Protein AF-A0A9D4VVP0-F1 (afdb_monomer_lite)

InterPro domains:
  IPR001944 Glycoside hydrolase, family 35 [PR00742] (37-52)
  IPR001944 Glycoside hydrolase, family 35 [PR00742] (116-131)
  IPR001944 Glycoside hydrolase, family 35 [PR00742] (153-168)
  IPR001944 Glycoside hydrolase, family 35 [PR00742] (173-189)
  IPR001944 Glycoside hydrolase, family 35 [PR00742] (446-460)
  IPR001944 Glycoside hydrolase, family 35 [PTHR23421] (43-472)
  IPR008979 Galactose-binding-like domain superfamily [SSF49785] (268-408)
  IPR008979 Galactose-binding-like domain superfamily [SSF49785] (414-475)
  IPR017853 Glycoside hydrolase superfamily [SSF51445] (44-210)
  IPR031330 Glycoside hydrolase 35, catalytic domain [PF01301] (42-205)
  IPR041392 Beta-galactosidase, beta-sandwich domain [PF17834] (230-284)

pLDDT: mean 86.15, std 17.9, range [23.23, 98.88]

Sequence (481 aa):
MTTIRTFCCNDLLRFTNVNLDHLTETRDGPTISMSPKALGTELWVTIENEYGPVEWEIGAPGKAYTSWAAQMAVGLDTGVPWDMCKQEDAPDPVIDTCNGYYCENFTPNENNKPKMWTENWSGWYTDFGSGISHRPIKDLAYSVARFIQNRGSFVNYYMYHGGTNFGRTSSGLFIATSYDYDAPIDEYGLVNEPKWGHLRDLHKAIKQCEPALIAVDPTVTYFGKNLEEHVYYISSSVCVAFLANYDTKSAATVTFGNSHHDLPPWSVSILPDCKTEVFNTAKVGVQSIIKTMTPTNITFDWQSYTEDPAFSSEDDSVTAEALWEQINVTRDSSDYLWYLTDVNISPNESFIKNGPSPILTANSAGHVLHVFVNGQLSGTVYGGLDNPKLTFSESVNLKVGNNKISLLSVAVGLPVGLKGESLSLHTIIGSSSVEWTQGSSLAKKQPLTWYKTTFNAPSGNDPLALDMSSTRDRQLRFNLK

Organism: Pisum sativum (NCBI:txid3888)

Foldseek 3Di:
DDCPPPPDPVVVVVVVPLDDDDLPDDDPALGWDQAPLQPDPDAEEEFDELLQVVCVVVDPVSVVVLVVRLCVVVVVPSRHAYEYENRQCRDPPYWYAYADCACQVDDTNDPSHQHEHPENQQWDFDFDPDDGTGDDLLSSLLRVLSNLLSRHDYHDYPPQAQAAQPDFQRFAFRTHRARQSNHCQGNQRHGQPPNVVQVVLSSVLVSLQVVQSVQAFWDWDDDDPQWIKTKRPPDPQFIKIKTFHAAQQDWDWDCFDNDIDIADHSKIFIGRRSHDGSDMSNPRPIDGDDDDDDDDPDDWFKWKDADFFDAPPDPPDDDDPDDDDDCVVFVQAPFPDKDKDKDAAACPDPCNPPDFADKDKDKDQAAKKFKDKQRHTPDIDGATRVRRIDIDIGGDDDDHGMMMIIMTGGGDSRGHYYPQVVQVVLDPPSHHDDDIHGDPRHDDPDPRMDMDGDIDDDPDPGGDDDPCVRDDDDDDHDDDD

Structure (mmCIF, N/CA/C/O backbone):
data_AF-A0A9D4VVP0-F1
#
_entry.id   AF-A0A9D4VVP0-F1
#
loop_
_atom_site.group_PDB
_atom_site.id
_atom_site.type_symbol
_atom_site.label_atom_id
_atom_site.label_alt_id
_atom_site.label_comp_id
_atom_site.label_asym_id
_atom_site.label_entity_id
_atom_site.label_seq_id
_atom_site.pdbx_PDB_ins_code
_atom_site.Cartn_x
_atom_site.Cartn_y
_atom_site.Cartn_z
_atom_site.occupancy
_atom_site.B_iso_or_equiv
_atom_site.auth_seq_id
_atom_site.auth_comp_id
_atom_site.auth_asym_id
_atom_site.auth_atom_id
_atom_site.pdbx_PDB_model_num
ATOM 1 N N . MET A 1 1 ? -33.614 8.568 -13.183 1.00 28.62 1 MET A N 1
ATOM 2 C CA . MET A 1 1 ? -32.932 8.069 -14.401 1.00 28.62 1 MET A CA 1
ATOM 3 C C . MET A 1 1 ? -31.439 8.216 -14.196 1.00 28.62 1 MET A C 1
ATOM 5 O O . MET A 1 1 ? -31.021 9.210 -13.616 1.00 28.62 1 MET A O 1
ATOM 9 N N . THR A 1 2 ? -30.659 7.217 -14.594 1.00 27.42 2 THR A N 1
ATOM 10 C CA . THR A 1 2 ? -29.263 7.071 -14.164 1.00 27.42 2 THR A CA 1
ATOM 11 C C . THR A 1 2 ? -28.323 7.883 -15.048 1.00 27.42 2 THR A C 1
ATOM 13 O O . THR A 1 2 ? -28.234 7.628 -16.241 1.00 27.42 2 THR A O 1
ATOM 16 N N . THR A 1 3 ? -27.605 8.845 -14.463 1.00 23.23 3 THR A N 1
ATOM 17 C CA . THR A 1 3 ? -26.452 9.506 -15.106 1.00 23.23 3 THR A CA 1
ATOM 18 C C . THR A 1 3 ? -25.257 9.500 -14.152 1.00 23.23 3 THR A C 1
ATOM 20 O O . THR A 1 3 ? -24.643 10.530 -13.889 1.00 23.23 3 THR A O 1
ATOM 23 N N . ILE A 1 4 ? -24.927 8.314 -13.626 1.00 25.86 4 ILE A N 1
ATOM 24 C CA . ILE A 1 4 ? -23.563 8.050 -13.159 1.00 25.86 4 ILE A CA 1
ATOM 25 C C . ILE A 1 4 ? -22.697 8.206 -14.406 1.00 25.86 4 ILE A C 1
ATOM 27 O O . ILE A 1 4 ? -22.781 7.390 -15.324 1.00 25.86 4 ILE A O 1
ATOM 31 N N . ARG A 1 5 ? -21.960 9.316 -14.504 1.00 26.77 5 ARG A N 1
ATOM 32 C CA . ARG A 1 5 ? -21.068 9.535 -15.640 1.00 26.77 5 ARG A CA 1
ATOM 33 C C . ARG A 1 5 ? -19.943 8.521 -15.554 1.00 26.77 5 ARG A C 1
ATOM 35 O O . ARG A 1 5 ? -19.205 8.510 -14.574 1.00 26.77 5 ARG A O 1
ATOM 42 N N . THR A 1 6 ? -19.795 7.728 -16.606 1.00 28.09 6 THR A N 1
ATOM 43 C CA . THR A 1 6 ? -18.609 6.914 -16.847 1.00 28.09 6 THR A CA 1
ATOM 44 C C . THR A 1 6 ? -17.396 7.839 -16.944 1.00 28.09 6 THR A C 1
ATOM 46 O O . THR A 1 6 ? -17.113 8.383 -18.011 1.00 28.09 6 THR A O 1
ATOM 49 N N . PHE A 1 7 ? -16.693 8.053 -15.830 1.00 27.39 7 PHE A N 1
ATOM 50 C CA . PHE A 1 7 ? -15.321 8.550 -15.881 1.00 27.39 7 PHE A CA 1
ATOM 51 C C . PHE A 1 7 ? -14.510 7.517 -16.669 1.00 27.39 7 PHE A C 1
ATOM 53 O O . PHE A 1 7 ? -14.675 6.313 -16.469 1.00 27.39 7 PHE A O 1
ATOM 60 N N . CYS A 1 8 ? -13.747 7.969 -17.662 1.00 27.86 8 CYS A N 1
ATOM 61 C CA . CYS A 1 8 ? -13.332 7.106 -18.762 1.00 27.86 8 CYS A CA 1
ATOM 62 C C . CYS A 1 8 ? -12.397 5.965 -18.333 1.00 27.86 8 CYS A C 1
ATOM 64 O O . CYS A 1 8 ? -11.176 6.129 -18.305 1.00 27.86 8 CYS A O 1
ATOM 66 N N . CYS A 1 9 ? -12.948 4.751 -18.208 1.00 29.31 9 CYS A N 1
ATOM 67 C CA . CYS A 1 9 ? -12.159 3.523 -18.335 1.00 29.31 9 CYS A CA 1
ATOM 68 C C . CYS A 1 9 ? -11.323 3.554 -19.626 1.00 29.31 9 CYS A C 1
ATOM 70 O O . CYS A 1 9 ? -10.186 3.112 -19.614 1.00 29.31 9 CYS A O 1
ATOM 72 N N . ASN A 1 10 ? -11.833 4.162 -20.705 1.00 27.48 10 ASN A N 1
ATOM 73 C CA . ASN A 1 10 ? -11.125 4.325 -21.979 1.00 27.48 10 ASN A CA 1
ATOM 74 C C . ASN A 1 10 ? -9.816 5.133 -21.904 1.00 27.48 10 ASN A C 1
ATOM 76 O O . ASN A 1 10 ? -9.000 4.987 -22.809 1.00 27.48 10 ASN A O 1
ATOM 80 N N . ASP A 1 11 ? -9.604 5.966 -20.880 1.00 28.42 11 ASP A N 1
ATOM 81 C CA . ASP A 1 11 ? -8.341 6.692 -20.702 1.00 28.42 11 ASP A CA 1
ATOM 82 C C . ASP A 1 11 ? -7.385 5.910 -19.783 1.00 28.42 11 ASP A C 1
ATOM 84 O O . ASP A 1 11 ? -6.215 5.745 -20.119 1.00 28.42 11 ASP A O 1
ATOM 88 N N . LEU A 1 12 ? -7.880 5.287 -18.705 1.00 31.52 12 LEU A N 1
ATOM 89 C CA . LEU A 1 12 ? -7.100 4.328 -17.897 1.00 31.52 12 LEU A CA 1
ATOM 90 C C . LEU A 1 12 ? -6.596 3.127 -18.730 1.00 31.52 12 LEU A C 1
ATOM 92 O O . LEU A 1 12 ? -5.418 2.770 -18.668 1.00 31.52 12 LEU A O 1
ATOM 96 N N . LEU A 1 13 ? -7.452 2.571 -19.592 1.00 31.42 13 LEU A N 1
ATOM 97 C CA . LEU A 1 13 ? -7.133 1.514 -20.565 1.00 31.42 13 LEU A CA 1
ATOM 98 C C . LEU A 1 13 ? -6.195 1.980 -21.694 1.00 31.42 13 LEU A C 1
ATOM 100 O O . LEU A 1 13 ? -5.752 1.160 -22.492 1.00 31.42 13 LEU A O 1
ATOM 104 N N . ARG A 1 14 ? -5.867 3.275 -21.789 1.00 29.27 14 ARG A N 1
ATOM 105 C CA . ARG A 1 14 ? -4.851 3.795 -22.722 1.00 29.27 14 ARG A CA 1
ATOM 106 C C . ARG A 1 14 ? -3.485 4.025 -22.083 1.00 29.27 14 ARG A C 1
ATOM 108 O O . ARG A 1 14 ? -2.523 4.197 -22.822 1.00 29.27 14 ARG A O 1
ATOM 115 N N . PHE A 1 15 ? -3.386 4.003 -20.752 1.00 38.25 15 PHE A N 1
ATOM 116 C CA . PHE A 1 15 ? -2.137 4.298 -20.034 1.00 38.25 15 PHE A CA 1
ATOM 117 C C . PHE A 1 15 ? -1.637 3.176 -19.113 1.00 38.25 15 PHE A C 1
ATOM 119 O O . PHE A 1 15 ? -0.480 3.207 -18.710 1.00 38.25 15 PHE A O 1
ATOM 126 N N . THR A 1 16 ? -2.440 2.137 -18.873 1.00 29.61 16 THR A N 1
ATOM 127 C CA . THR A 1 16 ? -1.932 0.806 -18.474 1.00 29.61 16 THR A CA 1
ATOM 128 C C . THR A 1 16 ? -1.264 0.072 -19.645 1.00 29.61 16 THR A C 1
ATOM 130 O O . THR A 1 16 ? -0.344 -0.718 -19.449 1.00 29.61 16 THR A O 1
ATOM 133 N N . ASN A 1 17 ? -1.680 0.368 -20.880 1.00 34.56 17 ASN A N 1
ATOM 134 C CA . ASN A 1 17 ? -1.223 -0.318 -22.086 1.00 34.56 17 ASN A CA 1
ATOM 135 C C . ASN A 1 17 ? 0.123 0.205 -22.617 1.00 34.56 17 ASN A C 1
ATOM 137 O O . ASN A 1 17 ? 0.206 0.910 -23.623 1.00 34.56 17 ASN A O 1
ATOM 141 N N . VAL A 1 18 ? 1.203 -0.227 -21.962 1.00 31.23 18 VAL A N 1
ATOM 142 C CA . VAL A 1 18 ? 2.573 -0.184 -22.506 1.00 31.23 18 VAL A CA 1
ATOM 143 C C . VAL A 1 18 ? 2.873 -1.438 -23.358 1.00 31.23 18 VAL A C 1
ATOM 145 O O . VAL A 1 18 ? 3.991 -1.597 -23.825 1.00 31.23 18 VAL A O 1
ATOM 148 N N . ASN A 1 19 ? 1.887 -2.287 -23.677 1.00 45.38 19 ASN A N 1
ATOM 149 C CA . ASN A 1 19 ? 2.049 -3.439 -24.580 1.00 45.38 19 ASN A CA 1
ATOM 150 C C . ASN A 1 19 ? 0.706 -3.785 -25.266 1.00 45.38 19 ASN A C 1
ATOM 152 O O . ASN A 1 19 ? -0.267 -3.974 -24.545 1.00 45.38 19 ASN A O 1
ATOM 156 N N . LEU A 1 20 ? 0.619 -3.827 -26.610 1.00 43.66 20 LEU A N 1
ATOM 157 C CA . LEU A 1 20 ? -0.643 -4.155 -27.321 1.00 43.66 20 LEU A CA 1
ATOM 158 C C . LEU A 1 20 ? -0.514 -4.828 -28.708 1.00 43.66 20 LEU A C 1
ATOM 160 O O . LEU A 1 20 ? -1.276 -5.752 -28.972 1.00 43.66 20 LEU A O 1
ATOM 164 N N . ASP A 1 21 ? 0.381 -4.394 -29.608 1.00 28.22 21 ASP A N 1
ATOM 165 C CA . ASP A 1 21 ? 0.196 -4.693 -31.049 1.00 28.22 21 ASP A CA 1
ATOM 166 C C . ASP A 1 21 ? 0.967 -5.905 -31.634 1.00 28.22 21 ASP A C 1
ATOM 168 O O . ASP A 1 21 ? 0.573 -6.400 -32.692 1.00 28.22 21 ASP A O 1
ATOM 172 N N . HIS A 1 22 ? 2.059 -6.400 -31.026 1.00 34.44 22 HIS A N 1
ATOM 173 C CA . HIS A 1 22 ? 3.019 -7.303 -31.716 1.00 34.44 22 HIS A CA 1
ATOM 174 C C . HIS A 1 22 ? 3.462 -8.583 -30.961 1.00 34.44 22 HIS A C 1
ATOM 176 O O . HIS A 1 22 ? 4.526 -9.129 -31.239 1.00 34.44 22 HIS A O 1
ATOM 182 N N . LEU A 1 23 ? 2.632 -9.155 -30.081 1.00 32.25 23 LEU A N 1
ATOM 183 C CA . LEU A 1 23 ? 2.917 -10.453 -29.424 1.00 32.25 23 LEU A CA 1
ATOM 184 C C . LEU A 1 23 ? 2.688 -11.707 -30.312 1.00 32.25 23 LEU A C 1
ATOM 186 O O . LEU A 1 23 ? 2.525 -12.807 -29.791 1.00 32.25 23 LEU A O 1
ATOM 190 N N . THR A 1 24 ? 2.637 -11.577 -31.647 1.00 30.64 24 THR A N 1
ATOM 191 C CA . THR A 1 24 ? 2.259 -12.685 -32.560 1.00 30.64 24 THR A CA 1
ATOM 192 C C . THR A 1 24 ? 3.144 -12.881 -33.801 1.00 30.64 24 THR A C 1
ATOM 194 O O . THR A 1 24 ? 2.785 -13.680 -34.666 1.00 30.64 24 THR A O 1
ATOM 197 N N . GLU A 1 25 ? 4.321 -12.247 -33.895 1.00 28.95 25 GLU A N 1
ATOM 198 C CA . GLU A 1 25 ? 5.296 -12.546 -34.963 1.00 28.95 25 GLU A CA 1
ATOM 199 C C . GLU A 1 25 ? 6.573 -13.217 -34.434 1.00 28.95 25 GLU A C 1
ATOM 201 O O . GLU A 1 25 ? 7.167 -12.813 -33.438 1.00 28.95 25 GLU A O 1
ATOM 206 N N . THR A 1 26 ? 6.994 -14.286 -35.115 1.00 33.53 26 THR A N 1
ATOM 207 C CA . THR A 1 26 ? 8.051 -15.203 -34.667 1.00 33.53 26 THR A CA 1
ATOM 208 C C . THR A 1 26 ? 9.461 -14.643 -34.861 1.00 33.53 26 THR A C 1
ATOM 210 O O . THR A 1 26 ? 9.860 -14.398 -36.006 1.00 33.53 26 THR A O 1
ATOM 213 N N . ARG A 1 27 ? 10.257 -14.571 -33.784 1.00 35.59 27 ARG A N 1
ATOM 214 C CA . ARG A 1 27 ? 11.734 -14.543 -33.818 1.00 35.59 27 ARG A CA 1
ATOM 215 C C . ARG A 1 27 ? 12.351 -14.919 -32.470 1.00 35.59 27 ARG A C 1
ATOM 217 O O . ARG A 1 27 ? 11.651 -15.004 -31.468 1.00 35.59 27 ARG A O 1
ATOM 224 N N . ASP A 1 28 ? 13.650 -15.202 -32.494 1.00 33.66 28 ASP A N 1
ATOM 225 C CA . ASP A 1 28 ? 14.379 -15.993 -31.495 1.00 33.66 28 ASP A CA 1
ATOM 226 C C . ASP A 1 28 ? 14.670 -15.260 -30.165 1.00 33.66 28 ASP A C 1
ATOM 228 O O . ASP A 1 28 ? 15.821 -15.011 -29.807 1.00 33.66 28 ASP A O 1
ATOM 232 N N . GLY A 1 29 ? 13.615 -14.942 -29.412 1.00 36.62 29 GLY A N 1
ATOM 233 C CA . GLY A 1 29 ? 13.671 -14.485 -28.020 1.00 36.62 29 GLY A CA 1
ATOM 234 C C . GLY A 1 29 ? 12.591 -15.159 -27.156 1.00 36.62 29 GLY A C 1
ATOM 235 O O . GLY A 1 29 ? 11.612 -15.677 -27.706 1.00 36.62 29 GLY A O 1
ATOM 236 N N . PRO A 1 30 ? 12.741 -15.180 -25.815 1.00 40.28 30 PRO A N 1
ATOM 237 C CA . PRO A 1 30 ? 11.767 -15.787 -24.907 1.00 40.28 30 PRO A CA 1
ATOM 238 C C . PRO A 1 30 ? 10.414 -15.069 -25.009 1.00 40.28 30 PRO A C 1
ATOM 240 O O . PRO A 1 30 ? 10.233 -13.960 -24.510 1.00 40.28 30 PRO A O 1
ATOM 243 N N . THR A 1 31 ? 9.468 -15.699 -25.703 1.00 41.53 31 THR A N 1
ATOM 244 C CA . THR A 1 31 ? 8.168 -15.121 -26.058 1.00 41.53 31 THR A CA 1
ATOM 245 C C . THR A 1 31 ? 7.043 -15.835 -25.319 1.00 41.53 31 THR A C 1
ATOM 247 O O . THR A 1 31 ? 6.882 -17.049 -25.426 1.00 41.53 31 THR A O 1
ATOM 250 N N . ILE A 1 32 ? 6.221 -15.069 -24.596 1.00 48.50 32 ILE A N 1
ATOM 251 C CA . ILE A 1 32 ? 4.963 -15.561 -24.025 1.00 48.50 32 ILE A CA 1
ATOM 252 C C . ILE A 1 32 ? 4.011 -15.918 -25.177 1.00 48.50 32 ILE A C 1
ATOM 254 O O . ILE A 1 32 ? 3.527 -15.037 -25.886 1.00 48.50 32 ILE A O 1
ATOM 258 N N . SER A 1 33 ? 3.714 -17.207 -25.358 1.00 43.53 33 SER A N 1
ATOM 259 C CA . SER A 1 33 ? 2.706 -17.657 -26.320 1.00 43.53 33 SER A CA 1
ATOM 260 C C . SER A 1 33 ? 1.307 -17.604 -25.695 1.00 43.53 33 SER A C 1
ATOM 262 O O . SER A 1 33 ? 0.907 -18.523 -24.978 1.00 43.53 33 SER A O 1
ATOM 264 N N . MET A 1 34 ? 0.545 -16.546 -25.975 1.00 50.16 34 MET A N 1
ATOM 265 C CA . MET A 1 34 ? -0.880 -16.492 -25.619 1.00 50.16 34 MET A CA 1
ATOM 266 C C . MET A 1 34 ? -1.675 -17.486 -26.473 1.00 50.16 34 MET A C 1
ATOM 268 O O . MET A 1 34 ? -1.474 -17.585 -27.686 1.00 50.16 34 MET A O 1
ATOM 272 N N . SER A 1 35 ? -2.578 -18.244 -25.851 1.00 46.75 35 SER A N 1
ATOM 273 C CA . SER A 1 35 ? -3.388 -19.229 -26.575 1.00 46.75 35 SER A CA 1
ATOM 274 C C . SER A 1 35 ? -4.620 -18.584 -27.235 1.00 46.75 35 SER A C 1
ATOM 276 O O . SER A 1 35 ? -5.137 -17.589 -26.724 1.00 46.75 35 SER A O 1
ATOM 278 N N . PRO A 1 36 ? -5.211 -19.204 -28.277 1.00 48.59 36 PRO A N 1
ATOM 279 C CA . PRO A 1 36 ? -6.476 -18.750 -28.868 1.00 48.59 36 PRO A CA 1
ATOM 280 C C . PRO A 1 36 ? -7.707 -18.773 -27.937 1.00 48.59 36 PRO A C 1
ATOM 282 O O . PRO A 1 36 ? -8.807 -18.466 -28.392 1.00 48.59 36 PRO A O 1
ATOM 285 N N . LYS A 1 37 ? -7.560 -19.173 -26.664 1.00 52.62 37 LYS A N 1
ATOM 286 C CA . LYS A 1 37 ? -8.620 -19.106 -25.643 1.00 52.62 37 LYS A CA 1
ATOM 287 C C . LYS A 1 37 ? -8.672 -17.765 -24.908 1.00 52.62 37 LYS A C 1
ATOM 289 O O . LYS A 1 37 ? -9.690 -17.479 -24.281 1.00 52.62 37 LYS A O 1
ATOM 294 N N . ALA A 1 38 ? -7.613 -16.955 -24.982 1.00 56.16 38 ALA A N 1
ATOM 295 C CA . ALA A 1 38 ? -7.559 -15.630 -24.374 1.00 56.16 38 ALA A CA 1
ATOM 296 C C . ALA A 1 38 ? -8.502 -14.667 -25.127 1.00 56.16 38 ALA A C 1
ATOM 298 O O . ALA A 1 38 ? -8.130 -14.029 -26.107 1.00 56.16 38 ALA A O 1
ATOM 299 N N . LEU A 1 39 ? -9.765 -14.619 -24.693 1.00 49.31 39 LEU A N 1
ATOM 300 C CA . LEU A 1 39 ? -10.865 -13.885 -25.340 1.00 49.31 39 LEU A CA 1
ATOM 301 C C . LEU A 1 39 ? -11.196 -12.548 -24.643 1.00 49.31 39 LEU A C 1
ATOM 303 O O . LEU A 1 39 ? -12.293 -12.014 -24.816 1.00 49.31 39 LEU A O 1
ATOM 307 N N . GLY A 1 40 ? -10.269 -12.013 -23.843 1.00 64.00 40 GLY A N 1
ATOM 308 C CA . GLY A 1 40 ? -10.457 -10.813 -23.022 1.00 64.00 40 GLY A CA 1
ATOM 309 C C . GLY A 1 40 ? -9.200 -9.945 -22.924 1.00 64.00 40 GLY A C 1
ATOM 310 O O . GLY A 1 40 ? -8.245 -10.126 -23.670 1.00 64.00 40 GLY A O 1
ATOM 311 N N . THR A 1 41 ? -9.209 -8.986 -21.996 1.00 72.69 41 THR A N 1
ATOM 312 C CA . THR A 1 41 ? -8.089 -8.058 -21.725 1.00 72.69 41 THR A CA 1
ATOM 313 C C . THR A 1 41 ? -7.089 -8.579 -20.684 1.00 72.69 41 THR A C 1
ATOM 315 O O . THR A 1 41 ? -6.230 -7.830 -20.229 1.00 72.69 41 THR A O 1
ATOM 318 N N . GLU A 1 42 ? -7.229 -9.832 -20.261 1.00 71.31 42 GLU A N 1
ATOM 319 C CA . GLU A 1 42 ? -6.356 -10.498 -19.291 1.00 71.31 42 GLU A CA 1
ATOM 320 C C . GLU A 1 42 ? -5.115 -11.045 -20.013 1.00 71.31 42 GLU A C 1
ATOM 322 O O . GLU A 1 42 ? -5.240 -11.691 -21.052 1.00 71.31 42 GLU A O 1
ATOM 327 N N . LEU A 1 43 ? -3.919 -10.755 -19.488 1.00 79.94 43 LEU A N 1
ATOM 328 C CA . LEU A 1 43 ? -2.639 -11.046 -20.158 1.00 79.94 43 LEU A CA 1
ATOM 329 C C . LEU A 1 43 ? -1.773 -12.081 -19.413 1.00 79.94 43 LEU A C 1
ATOM 331 O O . LEU A 1 43 ? -0.931 -12.722 -20.036 1.00 79.94 43 LEU A O 1
ATOM 335 N N . TRP A 1 44 ? -1.987 -12.239 -18.106 1.00 88.69 44 TRP A N 1
ATOM 336 C CA . TRP A 1 44 ? -1.469 -13.279 -17.203 1.00 88.69 44 TRP A CA 1
ATOM 337 C C . TRP A 1 44 ? -2.339 -13.272 -15.929 1.00 88.69 44 TRP A C 1
ATOM 339 O O . TRP A 1 44 ? -3.175 -12.377 -15.765 1.00 88.69 44 TRP A O 1
ATOM 349 N N . VAL A 1 45 ? -2.158 -14.248 -15.034 1.00 94.06 45 VAL A N 1
ATOM 350 C CA . VAL A 1 45 ? -2.847 -14.310 -13.730 1.00 94.06 45 VAL A CA 1
ATOM 351 C C . VAL A 1 45 ? -1.852 -14.669 -12.622 1.00 94.06 45 VAL A C 1
ATOM 353 O O . VAL A 1 45 ? -1.055 -15.587 -12.785 1.00 94.06 45 VAL A O 1
ATOM 356 N N . THR A 1 46 ? -1.905 -13.984 -11.483 1.00 96.25 46 THR A N 1
ATOM 357 C CA . THR A 1 46 ? -1.065 -14.310 -10.318 1.00 96.25 46 THR A CA 1
ATOM 358 C C . THR A 1 46 ? -1.732 -15.393 -9.463 1.00 96.25 46 THR A C 1
ATOM 360 O O . THR A 1 46 ? -2.944 -15.342 -9.232 1.00 96.25 46 THR A O 1
ATOM 363 N N . ILE A 1 47 ? -0.962 -16.373 -8.982 1.00 98.00 47 ILE A N 1
ATOM 364 C CA . ILE A 1 47 ? -1.379 -17.327 -7.938 1.00 98.00 47 ILE A CA 1
ATOM 365 C C . ILE A 1 47 ? -0.547 -17.082 -6.676 1.00 98.00 47 ILE A C 1
ATOM 367 O O . ILE A 1 47 ? 0.650 -16.838 -6.774 1.00 98.00 47 ILE A O 1
ATOM 371 N N . GLU A 1 48 ? -1.171 -17.169 -5.497 1.00 98.12 48 GLU A N 1
ATOM 372 C CA . GLU A 1 48 ? -0.565 -16.748 -4.219 1.00 98.12 48 GLU A CA 1
ATOM 373 C C . GLU A 1 48 ? -0.077 -15.284 -4.202 1.00 98.12 48 GLU A C 1
ATOM 375 O O . GLU A 1 48 ? -0.253 -14.541 -5.167 1.00 98.12 48 GLU A O 1
ATOM 380 N N . ASN A 1 49 ? 0.477 -14.831 -3.071 1.00 97.81 49 ASN A N 1
ATOM 381 C CA . ASN A 1 49 ? 1.115 -13.515 -2.981 1.00 97.81 49 ASN A CA 1
ATOM 382 C C . ASN A 1 49 ? 2.253 -13.489 -1.943 1.00 97.81 49 ASN A C 1
ATOM 384 O O . ASN A 1 49 ? 2.001 -13.590 -0.746 1.00 97.81 49 ASN A O 1
ATOM 388 N N . GLU A 1 50 ? 3.495 -13.288 -2.392 1.00 98.12 50 GLU A N 1
ATOM 389 C CA . GLU A 1 50 ? 4.714 -13.256 -1.561 1.00 98.12 50 GLU A CA 1
ATOM 390 C C . GLU A 1 50 ? 4.895 -14.476 -0.642 1.00 98.12 50 GLU A C 1
ATOM 392 O O . GLU A 1 50 ? 5.316 -14.359 0.511 1.00 98.12 50 GLU A O 1
ATOM 397 N N . TYR A 1 51 ? 4.591 -15.669 -1.158 1.00 98.44 51 TYR A N 1
ATOM 398 C CA . TYR A 1 51 ? 4.582 -16.894 -0.358 1.00 98.44 51 TYR A CA 1
ATOM 399 C C . TYR A 1 51 ? 5.982 -17.470 -0.068 1.00 98.44 51 TYR A C 1
ATOM 401 O O . TYR A 1 51 ? 6.173 -18.073 0.985 1.00 98.44 51 TYR A O 1
ATOM 409 N N . GLY A 1 52 ? 6.992 -17.235 -0.915 1.00 98.19 52 GLY A N 1
ATOM 410 C CA . GLY A 1 52 ? 8.352 -17.781 -0.746 1.00 98.19 52 GLY A CA 1
ATOM 411 C C . GLY A 1 52 ? 8.997 -17.540 0.637 1.00 98.19 52 GLY A C 1
ATOM 412 O O . GLY A 1 52 ? 9.527 -18.484 1.230 1.00 98.19 52 GLY A O 1
ATOM 413 N N . PRO A 1 53 ? 8.917 -16.327 1.222 1.00 97.88 53 PRO A N 1
ATOM 414 C CA . PRO A 1 53 ? 9.324 -16.074 2.608 1.00 97.88 53 PRO A CA 1
ATOM 415 C C . PRO A 1 53 ? 8.575 -16.909 3.663 1.00 97.88 53 PRO A C 1
ATOM 417 O O . PRO A 1 53 ? 9.191 -17.365 4.626 1.00 97.88 53 PRO A O 1
ATOM 420 N N . VAL A 1 54 ? 7.270 -17.143 3.480 1.00 96.06 54 VAL A N 1
ATOM 421 C CA . VAL A 1 54 ? 6.439 -17.966 4.383 1.00 96.06 54 VAL A CA 1
ATOM 422 C C . VAL A 1 54 ? 6.791 -19.445 4.232 1.00 96.06 54 VAL A C 1
ATOM 424 O O . VAL A 1 54 ? 6.974 -20.153 5.223 1.00 96.06 54 VAL A O 1
ATOM 427 N N . GLU A 1 55 ? 6.956 -19.906 2.994 1.00 98.12 55 GLU A N 1
ATOM 428 C CA . GLU A 1 55 ? 7.443 -21.241 2.663 1.00 98.12 55 GLU A CA 1
ATOM 429 C C . GLU A 1 55 ? 8.797 -21.537 3.314 1.00 98.12 55 GLU A C 1
ATOM 431 O O . GLU A 1 55 ? 8.988 -22.627 3.855 1.00 98.12 55 GLU A O 1
ATOM 436 N N . TRP A 1 56 ? 9.728 -20.582 3.279 1.00 97.50 56 TRP A N 1
ATOM 437 C CA . TRP A 1 56 ? 11.035 -20.723 3.914 1.00 97.50 56 TRP A CA 1
ATOM 438 C C . TRP A 1 56 ? 10.923 -20.928 5.433 1.00 97.50 56 TRP A C 1
ATOM 440 O O . TRP A 1 56 ? 11.645 -21.758 5.988 1.00 97.50 56 TRP A O 1
ATOM 450 N N . GLU A 1 57 ? 10.002 -20.226 6.102 1.00 97.00 57 GLU A N 1
ATOM 451 C CA . GLU A 1 57 ? 9.769 -20.380 7.544 1.00 97.00 57 GLU A CA 1
ATOM 452 C C . GLU A 1 57 ? 9.121 -21.733 7.895 1.00 97.00 57 GLU A C 1
ATOM 454 O O . GLU A 1 57 ? 9.564 -22.401 8.833 1.00 97.00 57 GLU A O 1
ATOM 459 N N . ILE A 1 58 ? 8.107 -22.176 7.140 1.00 95.00 58 ILE A N 1
ATOM 460 C CA . ILE A 1 58 ? 7.378 -23.424 7.448 1.00 95.00 58 ILE A CA 1
ATOM 461 C C . ILE A 1 58 ? 8.032 -24.688 6.860 1.00 95.00 58 ILE A C 1
ATOM 463 O O . ILE A 1 58 ? 7.749 -25.802 7.309 1.00 95.00 58 ILE A O 1
ATOM 467 N N . GLY A 1 59 ? 8.918 -24.546 5.873 1.00 97.06 59 GLY A N 1
ATOM 468 C CA . GLY A 1 59 ? 9.735 -25.611 5.297 1.00 97.06 59 GLY A CA 1
ATOM 469 C C . GLY A 1 59 ? 8.980 -26.578 4.376 1.00 97.06 59 GLY A C 1
ATOM 470 O O . GLY A 1 59 ? 8.297 -26.186 3.433 1.00 97.06 59 GLY A O 1
ATOM 471 N N . ALA A 1 60 ? 9.142 -27.886 4.606 1.00 98.06 60 ALA A N 1
ATOM 472 C CA . ALA A 1 60 ? 8.671 -28.931 3.687 1.00 98.06 60 ALA A CA 1
ATOM 473 C C . ALA A 1 60 ? 7.150 -28.925 3.376 1.00 98.06 60 ALA A C 1
ATOM 475 O O . ALA A 1 60 ? 6.800 -29.191 2.224 1.00 98.06 60 ALA A O 1
ATOM 476 N N . PRO A 1 61 ? 6.236 -28.600 4.319 1.00 97.88 61 PRO A N 1
ATOM 477 C CA . PRO A 1 61 ? 4.823 -28.375 4.001 1.00 97.88 61 PRO A CA 1
ATOM 478 C C . PRO A 1 61 ? 4.602 -27.205 3.033 1.00 97.88 61 PRO A C 1
ATOM 480 O O . PRO A 1 61 ? 3.734 -27.300 2.169 1.00 97.88 61 PRO A O 1
ATOM 483 N N . GLY A 1 62 ? 5.415 -26.147 3.129 1.00 97.81 62 GLY A N 1
ATOM 484 C CA . GLY A 1 62 ? 5.400 -25.020 2.197 1.00 97.81 62 GLY A CA 1
ATOM 485 C C . GLY A 1 62 ? 5.766 -25.461 0.784 1.00 97.81 62 GLY A C 1
ATOM 486 O O . GLY A 1 62 ? 4.974 -25.263 -0.128 1.00 97.81 62 GLY A O 1
ATOM 487 N N . LYS A 1 63 ? 6.871 -26.202 0.625 1.00 98.38 63 LYS A N 1
ATOM 488 C CA . LYS A 1 63 ? 7.295 -26.780 -0.670 1.00 98.38 63 LYS A CA 1
ATOM 489 C C . LYS A 1 63 ? 6.227 -27.649 -1.331 1.00 98.38 63 LYS A C 1
ATOM 491 O O . LYS A 1 63 ? 6.032 -27.592 -2.548 1.00 98.38 63 LYS A O 1
ATOM 496 N N . ALA A 1 64 ? 5.514 -28.443 -0.533 1.00 98.44 64 ALA A N 1
ATOM 497 C CA . ALA A 1 64 ? 4.390 -29.241 -1.015 1.00 98.44 64 ALA A CA 1
ATOM 498 C C . ALA A 1 64 ? 3.193 -28.369 -1.441 1.00 98.44 64 ALA A C 1
ATOM 500 O O . ALA A 1 64 ? 2.560 -28.666 -2.455 1.00 98.44 64 ALA A O 1
ATOM 501 N N . TYR A 1 65 ? 2.906 -27.289 -0.706 1.00 98.69 65 TYR A N 1
ATOM 502 C CA . TYR A 1 65 ? 1.844 -26.338 -1.032 1.00 98.69 65 TYR A CA 1
ATOM 503 C C . TYR A 1 65 ? 2.144 -25.525 -2.297 1.00 98.69 65 TYR A C 1
ATOM 505 O O . TYR A 1 65 ? 1.312 -25.510 -3.194 1.00 98.69 65 TYR A O 1
ATOM 513 N N . THR A 1 66 ? 3.335 -24.938 -2.428 1.00 98.69 66 THR A N 1
ATOM 514 C CA . THR A 1 66 ? 3.777 -24.179 -3.615 1.00 98.69 66 THR A CA 1
ATOM 515 C C . THR A 1 66 ? 3.697 -25.028 -4.880 1.00 98.69 66 THR A C 1
ATOM 517 O O . THR A 1 66 ? 3.114 -24.615 -5.883 1.00 98.69 66 THR A O 1
ATOM 520 N N . SER A 1 67 ? 4.176 -26.275 -4.798 1.00 98.44 67 SER A N 1
ATOM 521 C CA . SER A 1 67 ? 4.044 -27.261 -5.879 1.00 98.44 67 SER A CA 1
ATOM 522 C C . SER A 1 67 ? 2.579 -27.527 -6.250 1.00 98.44 67 SER A C 1
ATOM 524 O O . SER A 1 67 ? 2.248 -27.612 -7.430 1.00 98.44 67 SER A O 1
ATOM 526 N N . TRP A 1 68 ? 1.695 -27.657 -5.255 1.00 98.69 68 TRP A N 1
ATOM 527 C CA . TRP A 1 68 ? 0.264 -27.889 -5.461 1.00 98.69 68 TRP A CA 1
ATOM 528 C C . TRP A 1 68 ? -0.457 -26.662 -6.040 1.00 98.69 68 TRP A C 1
ATOM 530 O O . TRP A 1 68 ? -1.232 -26.817 -6.981 1.00 98.69 68 TRP A O 1
ATOM 540 N N . ALA A 1 69 ? -0.195 -25.461 -5.522 1.00 98.75 69 ALA A N 1
ATOM 541 C CA . ALA A 1 69 ? -0.867 -24.224 -5.912 1.00 98.75 69 ALA A CA 1
ATOM 542 C C . ALA A 1 69 ? -0.571 -23.871 -7.375 1.00 98.75 69 ALA A C 1
ATOM 544 O O . ALA A 1 69 ? -1.499 -23.640 -8.152 1.00 98.75 69 ALA A O 1
ATOM 545 N N . ALA A 1 70 ? 0.702 -23.940 -7.776 1.00 98.50 70 ALA A N 1
ATOM 546 C CA . ALA A 1 70 ? 1.124 -23.739 -9.159 1.00 98.50 70 ALA A CA 1
ATOM 547 C C . ALA A 1 70 ? 0.516 -24.785 -10.115 1.00 98.50 70 ALA A C 1
ATOM 549 O O . ALA A 1 70 ? -0.045 -24.425 -11.151 1.00 98.50 70 ALA A O 1
ATOM 550 N N . GLN A 1 71 ? 0.552 -26.077 -9.756 1.00 98.50 71 GLN A N 1
ATOM 551 C CA . GLN A 1 71 ? -0.051 -27.147 -10.568 1.00 98.50 71 GLN A CA 1
ATOM 552 C C . GLN A 1 71 ? -1.574 -27.004 -10.694 1.00 98.50 71 GLN A C 1
ATOM 554 O O . GLN A 1 71 ? -2.128 -27.254 -11.764 1.00 98.50 71 GLN A O 1
ATOM 559 N N . MET A 1 72 ? -2.250 -26.590 -9.619 1.00 98.50 72 MET A N 1
ATOM 560 C CA . MET A 1 72 ? -3.689 -26.329 -9.599 1.00 98.50 72 MET A CA 1
ATOM 561 C C . MET A 1 72 ? -4.040 -25.164 -10.528 1.00 98.50 72 MET A C 1
ATOM 563 O O . MET A 1 72 ? -4.889 -25.333 -11.400 1.00 98.50 72 MET A O 1
ATOM 567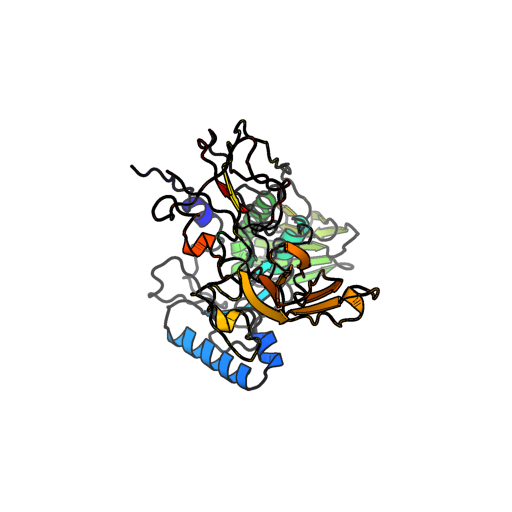 N N . ALA A 1 73 ? -3.343 -24.031 -10.399 1.00 97.62 73 ALA A N 1
ATOM 568 C CA . ALA A 1 73 ? -3.586 -22.822 -11.180 1.00 97.62 73 ALA A CA 1
ATOM 569 C C . ALA A 1 73 ? -3.332 -23.029 -12.683 1.00 97.62 73 ALA A C 1
ATOM 571 O O . ALA A 1 73 ? -4.208 -22.764 -13.507 1.00 97.62 73 ALA A O 1
ATOM 572 N N . VAL A 1 74 ? -2.183 -23.607 -13.050 1.00 96.81 74 VAL A N 1
ATOM 573 C CA . VAL A 1 74 ? -1.867 -23.966 -14.446 1.00 96.81 74 VAL A CA 1
ATOM 574 C C . VAL A 1 74 ? -2.871 -24.993 -14.991 1.00 96.81 74 VAL A C 1
ATOM 576 O O . VAL A 1 74 ? -3.282 -24.909 -16.149 1.00 96.81 74 VAL A O 1
ATOM 579 N N . GLY A 1 75 ? -3.345 -25.911 -14.141 1.00 97.50 75 GLY A N 1
ATOM 580 C CA . GLY A 1 75 ? -4.401 -26.876 -14.453 1.00 97.50 75 GLY A CA 1
ATOM 581 C C . GLY A 1 75 ? -5.784 -26.275 -14.747 1.00 97.50 75 GLY A C 1
ATOM 582 O O . GLY A 1 75 ? -6.646 -27.000 -15.243 1.00 97.50 75 GLY A O 1
ATOM 583 N N . LEU A 1 76 ? -6.004 -24.976 -14.497 1.00 95.94 76 LEU A N 1
ATOM 584 C CA . LEU A 1 76 ? -7.234 -24.270 -14.882 1.00 95.94 76 LEU A CA 1
ATOM 585 C C . LEU A 1 76 ? -7.290 -23.913 -16.379 1.00 95.94 76 LEU A C 1
ATOM 587 O O . LEU A 1 76 ? -8.365 -23.562 -16.859 1.00 95.94 76 LEU A O 1
ATOM 591 N N . ASP A 1 77 ? -6.172 -24.017 -17.117 1.00 93.50 77 ASP A N 1
ATOM 592 C CA . ASP A 1 77 ? -6.115 -23.852 -18.584 1.00 93.50 77 ASP A CA 1
ATOM 593 C C . ASP A 1 77 ? -6.747 -22.520 -19.064 1.00 93.50 77 ASP A C 1
ATOM 595 O O . ASP A 1 77 ? -7.511 -22.454 -20.033 1.00 93.50 77 ASP A O 1
ATOM 599 N N . THR A 1 78 ? -6.406 -21.438 -18.350 1.00 90.00 78 THR A N 1
ATOM 600 C CA . THR A 1 78 ? -6.829 -20.042 -18.601 1.00 90.00 78 THR A CA 1
ATOM 601 C C . THR A 1 78 ? -6.386 -19.509 -19.964 1.00 90.00 78 THR A C 1
ATOM 603 O O . THR A 1 78 ? -6.970 -18.563 -20.487 1.00 90.00 78 THR A O 1
ATOM 606 N N . GLY A 1 79 ? -5.358 -20.116 -20.562 1.00 88.69 79 GLY A N 1
ATOM 607 C CA . GLY A 1 79 ? -4.849 -19.751 -21.880 1.00 88.69 79 GLY A CA 1
ATOM 608 C C . GLY A 1 79 ? -3.868 -18.573 -21.909 1.00 88.69 79 GLY A C 1
ATOM 609 O O . GLY A 1 79 ? -3.460 -18.179 -23.007 1.00 88.69 79 GLY A O 1
ATOM 610 N N . VAL A 1 80 ? -3.484 -18.062 -20.736 1.00 89.62 80 VAL A N 1
ATOM 611 C CA . VAL A 1 80 ? -2.467 -17.024 -20.481 1.00 89.62 80 VAL A CA 1
ATOM 612 C C . VAL A 1 80 ? -1.466 -17.526 -19.418 1.00 89.62 80 VAL A C 1
ATOM 614 O O . VAL A 1 80 ? -1.775 -18.507 -18.736 1.00 89.62 80 VAL A O 1
ATOM 617 N N . PRO A 1 81 ? -0.273 -16.916 -19.260 1.00 94.38 81 PRO A N 1
ATOM 618 C CA . PRO A 1 81 ? 0.691 -17.316 -18.233 1.00 94.38 81 PRO A CA 1
ATOM 619 C C . PRO A 1 81 ? 0.171 -17.168 -16.803 1.00 94.38 81 PRO A C 1
ATOM 621 O O . PRO A 1 81 ? -0.733 -16.375 -16.533 1.00 94.38 81 PRO A O 1
ATOM 624 N N . TRP A 1 82 ? 0.833 -17.881 -15.894 1.00 97.44 82 TRP A N 1
ATOM 625 C CA . TRP A 1 82 ? 0.698 -17.698 -14.455 1.00 97.44 82 TRP A CA 1
ATOM 626 C C . TRP A 1 82 ? 1.986 -17.135 -13.857 1.00 97.44 82 TRP A C 1
ATOM 628 O O . TRP A 1 82 ? 3.078 -17.477 -14.324 1.00 97.44 82 TRP A O 1
ATOM 638 N N . ASP A 1 83 ? 1.862 -16.306 -12.822 1.00 98.00 83 ASP A N 1
ATOM 639 C CA . ASP A 1 83 ? 2.997 -15.723 -12.102 1.00 98.00 83 ASP A CA 1
ATOM 640 C C . ASP A 1 83 ? 2.879 -15.861 -10.569 1.00 98.00 83 ASP A C 1
ATOM 642 O O . ASP A 1 83 ? 1.786 -16.079 -10.041 1.00 98.00 83 ASP A O 1
ATOM 646 N N . MET A 1 84 ? 4.016 -15.786 -9.869 1.00 98.62 84 MET A N 1
ATOM 647 C CA . MET A 1 84 ? 4.128 -15.835 -8.405 1.00 98.62 84 MET A CA 1
ATOM 648 C C . MET A 1 84 ? 5.169 -14.822 -7.909 1.00 98.62 84 MET A C 1
ATOM 650 O O . MET A 1 84 ? 6.372 -14.968 -8.153 1.00 98.62 84 MET A O 1
ATOM 654 N N . CYS A 1 85 ? 4.729 -13.815 -7.157 1.00 98.12 85 CYS A N 1
ATOM 655 C CA . CYS A 1 85 ? 5.619 -12.784 -6.626 1.00 98.12 85 CYS A CA 1
ATOM 656 C C . CYS A 1 85 ? 6.427 -13.266 -5.405 1.00 98.12 85 CYS A C 1
ATOM 658 O O . CYS A 1 85 ? 5.926 -13.986 -4.541 1.00 98.12 85 CYS A O 1
ATOM 660 N N . LYS A 1 86 ? 7.712 -12.879 -5.348 1.00 98.31 86 LYS A N 1
ATOM 661 C CA . LYS A 1 86 ? 8.724 -13.329 -4.365 1.00 98.31 86 LYS A CA 1
ATOM 662 C C . LYS A 1 86 ? 8.818 -14.862 -4.184 1.00 98.31 86 LYS A C 1
ATOM 664 O O . LYS A 1 86 ? 9.062 -15.334 -3.075 1.00 98.31 86 LYS A O 1
ATOM 669 N N . GLN A 1 87 ? 8.666 -15.642 -5.256 1.00 98.56 87 GLN A N 1
ATOM 670 C CA . GLN A 1 87 ? 8.731 -17.111 -5.213 1.00 98.56 87 GLN A CA 1
ATOM 671 C C . GLN A 1 87 ? 9.919 -17.658 -6.029 1.00 98.56 87 GLN A C 1
ATOM 673 O O . GLN A 1 87 ? 9.757 -18.082 -7.168 1.00 98.56 87 GLN A O 1
ATOM 678 N N . GLU A 1 88 ? 11.122 -17.670 -5.443 1.00 97.94 88 GLU A N 1
ATOM 679 C CA . GLU A 1 88 ? 12.368 -18.051 -6.145 1.00 97.94 88 GLU A CA 1
ATOM 680 C C . GLU A 1 88 ? 12.344 -19.471 -6.755 1.00 97.94 88 GLU A C 1
ATOM 682 O O . GLU A 1 88 ? 13.020 -19.729 -7.746 1.00 97.94 88 GLU A O 1
ATOM 687 N N . ASP A 1 89 ? 11.544 -20.397 -6.222 1.00 98.00 89 ASP A N 1
ATOM 688 C CA . ASP A 1 89 ? 11.370 -21.759 -6.746 1.00 98.00 89 ASP A CA 1
ATOM 689 C C . ASP A 1 89 ? 9.976 -22.033 -7.342 1.00 98.00 89 ASP A C 1
ATOM 691 O O . ASP A 1 89 ? 9.521 -23.179 -7.370 1.00 98.00 89 ASP A O 1
ATOM 695 N N . ALA A 1 90 ? 9.316 -20.995 -7.879 1.00 98.50 90 ALA A N 1
ATOM 696 C CA . ALA A 1 90 ? 8.079 -21.135 -8.651 1.00 98.50 90 ALA A CA 1
ATOM 697 C C . ALA A 1 90 ? 8.261 -22.156 -9.800 1.00 98.50 90 ALA A C 1
ATOM 699 O O . ALA A 1 90 ? 9.114 -21.947 -10.673 1.00 98.50 90 ALA A O 1
ATOM 700 N N . PRO A 1 91 ? 7.497 -23.266 -9.816 1.00 98.00 91 PRO A N 1
ATOM 701 C CA . PRO A 1 91 ? 7.731 -24.363 -10.746 1.00 98.00 91 PRO A CA 1
ATOM 702 C C . PRO A 1 91 ? 7.148 -24.075 -12.132 1.00 98.00 91 PRO A C 1
ATOM 704 O O . PRO A 1 91 ? 6.101 -23.447 -12.279 1.00 98.00 91 PRO A O 1
ATOM 707 N N . ASP A 1 92 ? 7.802 -24.602 -13.163 1.00 96.81 92 ASP A N 1
ATOM 708 C CA . ASP A 1 92 ? 7.383 -24.433 -14.554 1.00 96.81 92 ASP A CA 1
ATOM 709 C C . ASP A 1 92 ? 5.932 -24.881 -14.824 1.00 96.81 92 ASP A C 1
ATOM 711 O O . ASP A 1 92 ? 5.503 -25.926 -14.321 1.00 96.81 92 ASP A O 1
ATOM 715 N N . PRO A 1 93 ? 5.172 -24.144 -15.662 1.00 96.44 93 PRO A N 1
ATOM 716 C CA . PRO A 1 93 ? 5.565 -22.969 -16.456 1.00 96.44 93 PRO A CA 1
ATOM 717 C C . PRO A 1 93 ? 5.375 -21.606 -15.747 1.00 96.44 93 PRO A C 1
ATOM 719 O O . PRO A 1 93 ? 5.261 -20.585 -16.425 1.00 96.44 93 PRO A O 1
ATOM 722 N N . VAL A 1 94 ? 5.272 -21.562 -14.413 1.00 98.12 94 VAL A N 1
ATOM 723 C CA . VAL A 1 94 ? 4.997 -20.318 -13.670 1.00 98.12 94 VAL A CA 1
ATOM 724 C C . VAL A 1 94 ? 6.213 -19.384 -13.675 1.00 98.12 94 VAL A C 1
ATOM 726 O O . VAL A 1 94 ? 7.358 -19.826 -13.537 1.00 98.12 94 VAL A O 1
ATOM 729 N N . ILE A 1 95 ? 5.957 -18.085 -13.840 1.00 98.38 95 ILE A N 1
ATOM 730 C CA . ILE A 1 95 ? 6.968 -17.021 -13.832 1.00 98.38 95 ILE A CA 1
ATOM 731 C C . ILE A 1 95 ? 7.125 -16.485 -12.404 1.00 98.38 95 ILE A C 1
ATOM 733 O O . ILE A 1 95 ? 6.148 -16.050 -11.799 1.00 98.38 95 ILE A O 1
ATOM 737 N N . ASP A 1 96 ? 8.339 -16.474 -11.863 1.00 98.56 96 ASP A N 1
ATOM 738 C CA . ASP A 1 96 ? 8.634 -15.782 -10.610 1.00 98.56 96 ASP A CA 1
ATOM 739 C C . ASP A 1 96 ? 8.822 -14.273 -10.841 1.00 98.56 96 ASP A C 1
ATOM 741 O O . ASP A 1 96 ? 9.417 -13.839 -11.833 1.00 98.56 96 ASP A O 1
ATOM 745 N N . THR A 1 97 ? 8.278 -13.450 -9.940 1.00 98.62 97 THR A N 1
ATOM 746 C CA . THR A 1 97 ? 8.191 -11.991 -10.131 1.00 98.62 97 THR A CA 1
ATOM 747 C C . THR A 1 97 ? 8.662 -11.198 -8.908 1.00 98.62 97 THR A C 1
ATOM 749 O O . THR A 1 97 ? 8.627 -11.668 -7.767 1.00 98.62 97 THR A O 1
ATOM 752 N N . CYS A 1 98 ? 9.179 -9.985 -9.137 1.00 98.69 98 CYS A N 1
ATOM 753 C CA . CYS A 1 98 ? 9.800 -9.165 -8.091 1.00 98.69 98 CYS A CA 1
ATOM 754 C C . CYS A 1 98 ? 8.888 -8.041 -7.587 1.00 98.69 98 CYS A C 1
ATOM 756 O O . CYS A 1 98 ? 8.228 -7.366 -8.375 1.00 98.69 98 CYS A O 1
ATOM 758 N N . ASN A 1 99 ? 8.934 -7.794 -6.276 1.00 98.75 99 ASN A N 1
ATOM 759 C CA . ASN A 1 99 ? 8.193 -6.751 -5.565 1.00 98.75 99 ASN A CA 1
ATOM 760 C C . ASN A 1 99 ? 9.143 -5.930 -4.683 1.00 98.75 99 ASN A C 1
ATOM 762 O O . ASN A 1 99 ? 9.926 -6.502 -3.916 1.00 98.75 99 ASN A O 1
ATOM 766 N N . GLY A 1 100 ? 9.061 -4.598 -4.748 1.00 98.44 100 GLY A N 1
ATOM 767 C CA . GLY A 1 100 ? 9.899 -3.712 -3.942 1.00 98.44 100 GLY A CA 1
ATOM 768 C C . GLY A 1 100 ? 9.984 -2.264 -4.435 1.00 98.44 100 GLY A C 1
ATOM 769 O O . GLY A 1 100 ? 9.371 -1.864 -5.422 1.00 98.44 100 GLY A O 1
ATOM 770 N N . TYR A 1 101 ? 10.835 -1.466 -3.783 1.00 98.69 101 TYR A N 1
ATOM 771 C CA . TYR A 1 101 ? 11.250 -0.153 -4.304 1.00 98.69 101 TYR A CA 1
ATOM 772 C C . TYR A 1 101 ? 12.223 -0.262 -5.493 1.00 98.69 101 TYR A C 1
ATOM 774 O O . TYR A 1 101 ? 12.336 0.679 -6.282 1.00 98.69 101 TYR A O 1
ATOM 782 N N . TYR A 1 102 ? 12.936 -1.386 -5.604 1.00 98.75 102 TYR A N 1
ATOM 783 C CA . TYR A 1 102 ? 14.022 -1.632 -6.552 1.00 98.75 102 TYR A CA 1
ATOM 784 C C . TYR A 1 102 ? 14.092 -3.123 -6.902 1.00 98.75 102 TYR A C 1
ATOM 786 O O . TYR A 1 102 ? 14.193 -3.952 -6.002 1.00 98.75 102 TYR A O 1
ATOM 794 N N . CYS A 1 103 ? 14.075 -3.447 -8.197 1.00 98.56 103 CYS A N 1
ATOM 795 C CA . CYS A 1 103 ? 14.184 -4.817 -8.717 1.00 98.56 103 CYS A CA 1
ATOM 796 C C . CYS A 1 103 ? 15.234 -4.945 -9.841 1.00 98.56 103 CYS A C 1
ATOM 798 O O . CYS A 1 103 ? 15.230 -5.922 -10.587 1.00 98.56 103 CYS A O 1
ATOM 800 N N . GLU A 1 104 ? 16.149 -3.982 -10.025 1.00 97.94 104 GLU A N 1
ATOM 801 C CA . GLU A 1 104 ? 17.047 -3.974 -11.192 1.00 97.94 104 GLU A CA 1
ATOM 802 C C . GLU A 1 104 ? 18.013 -5.166 -11.250 1.00 97.94 104 GLU A C 1
ATOM 804 O O . GLU A 1 104 ? 18.435 -5.536 -12.344 1.00 97.94 104 GLU A O 1
ATOM 809 N N . ASN A 1 105 ? 18.324 -5.788 -10.108 1.00 96.75 105 ASN A N 1
ATOM 810 C CA . ASN A 1 105 ? 19.180 -6.980 -10.022 1.00 96.75 105 ASN A CA 1
ATOM 811 C C . ASN A 1 105 ? 18.382 -8.293 -9.965 1.00 96.75 105 ASN A C 1
ATOM 813 O O . ASN A 1 105 ? 18.988 -9.361 -9.957 1.00 96.75 105 ASN A O 1
ATOM 817 N N . PHE A 1 106 ? 17.044 -8.232 -9.940 1.00 98.00 106 PHE A N 1
ATOM 818 C CA . PHE A 1 106 ? 16.216 -9.431 -10.047 1.00 98.00 106 PHE A CA 1
ATOM 819 C C . PHE A 1 106 ? 16.495 -10.145 -11.374 1.00 98.00 106 PHE A C 1
ATOM 821 O O . PHE A 1 106 ? 16.693 -9.508 -12.415 1.00 98.00 106 PHE A O 1
ATOM 828 N N . THR A 1 107 ? 16.509 -11.470 -11.315 1.00 97.19 107 THR A N 1
ATOM 829 C CA . THR A 1 107 ? 16.605 -12.379 -12.455 1.00 97.19 107 THR A CA 1
ATOM 830 C C . THR A 1 107 ? 15.645 -13.524 -12.147 1.00 97.19 107 THR A C 1
ATOM 832 O O . THR A 1 107 ? 15.748 -14.045 -11.036 1.00 97.19 107 THR A O 1
ATOM 835 N N . PRO A 1 108 ? 14.724 -13.884 -13.058 1.00 96.56 108 PRO A N 1
ATOM 836 C CA . PRO A 1 108 ? 13.808 -14.990 -12.820 1.00 96.56 108 PRO A CA 1
ATOM 837 C C . PRO A 1 108 ? 14.560 -16.324 -12.739 1.00 96.56 108 PRO A C 1
ATOM 839 O O . PRO A 1 108 ? 15.700 -16.440 -13.206 1.00 96.56 108 PRO A O 1
ATOM 842 N N . ASN A 1 109 ? 13.921 -17.334 -12.159 1.00 97.44 109 ASN A N 1
ATOM 843 C CA . ASN A 1 109 ? 14.563 -18.591 -11.786 1.00 97.44 109 ASN A CA 1
ATOM 844 C C . ASN A 1 109 ? 15.008 -19.461 -12.977 1.00 97.44 109 ASN A C 1
ATOM 846 O O . ASN A 1 109 ? 15.908 -20.291 -12.826 1.00 97.44 109 ASN A O 1
ATOM 850 N N . GLU A 1 110 ? 14.483 -19.199 -14.178 1.00 94.38 110 GLU A N 1
ATOM 851 C CA . GLU A 1 110 ? 14.982 -19.751 -15.437 1.00 94.38 110 GLU A CA 1
ATOM 852 C C . GLU A 1 110 ? 15.242 -18.671 -16.507 1.00 94.38 110 GLU A C 1
ATOM 854 O O . GLU A 1 110 ? 14.503 -17.701 -16.660 1.00 94.38 110 GLU A O 1
ATOM 859 N N . ASN A 1 111 ? 16.282 -18.876 -17.328 1.00 91.19 111 ASN A N 1
ATOM 860 C CA . ASN A 1 111 ? 16.716 -17.933 -18.379 1.00 91.19 111 ASN A CA 1
ATOM 861 C C . ASN A 1 111 ? 15.722 -17.764 -19.552 1.00 91.19 111 ASN A C 1
ATOM 863 O O . ASN A 1 111 ? 15.934 -16.918 -20.420 1.00 91.19 111 ASN A O 1
ATOM 867 N N . ASN A 1 112 ? 14.688 -18.603 -19.617 1.00 89.38 112 ASN A N 1
ATOM 868 C CA . ASN A 1 112 ? 13.595 -18.567 -20.594 1.00 89.38 112 ASN A CA 1
ATOM 869 C C . ASN A 1 112 ? 12.408 -17.695 -20.126 1.00 89.38 112 ASN A C 1
ATOM 871 O O . ASN A 1 112 ? 11.528 -17.405 -20.936 1.00 89.38 112 ASN A O 1
ATOM 875 N N . LYS A 1 113 ? 12.380 -17.269 -18.855 1.00 93.81 113 LYS A N 1
ATOM 876 C CA . LYS A 1 113 ? 11.309 -16.457 -18.266 1.00 93.81 113 LYS A CA 1
ATOM 877 C C . LYS A 1 113 ? 11.591 -14.957 -18.439 1.00 93.81 113 LYS A C 1
ATOM 879 O O . LYS A 1 113 ? 12.748 -14.530 -18.380 1.00 93.81 113 LYS A O 1
ATOM 884 N N . PRO A 1 114 ? 10.557 -14.126 -18.654 1.00 95.19 114 PRO A N 1
ATOM 885 C CA . PRO A 1 114 ? 10.716 -12.681 -18.739 1.00 95.19 114 PRO A CA 1
ATOM 886 C C . PRO A 1 114 ? 10.970 -12.072 -17.355 1.00 95.19 114 PRO A C 1
ATOM 888 O O . PRO A 1 114 ? 10.385 -12.472 -16.353 1.00 95.19 114 PRO A O 1
ATOM 891 N N . LYS A 1 115 ? 11.813 -11.040 -17.297 1.00 96.44 115 LYS A N 1
ATOM 892 C CA . LYS A 1 115 ? 12.085 -10.297 -16.062 1.00 96.44 115 LYS A CA 1
ATOM 893 C C . LYS A 1 115 ? 10.945 -9.317 -15.775 1.00 96.44 115 LYS A C 1
ATOM 895 O O . LYS A 1 115 ? 10.816 -8.301 -16.471 1.00 96.44 115 LYS A O 1
ATOM 900 N N . MET A 1 116 ? 10.139 -9.619 -14.758 1.00 98.06 116 MET A N 1
ATOM 901 C CA . MET A 1 116 ? 8.905 -8.904 -14.413 1.00 98.06 116 MET A CA 1
ATOM 902 C C . MET A 1 116 ? 8.951 -8.300 -12.997 1.00 98.06 116 MET A C 1
ATOM 904 O O . MET A 1 116 ? 9.443 -8.920 -12.054 1.00 98.06 116 MET A O 1
ATOM 908 N N . TRP A 1 117 ? 8.425 -7.080 -12.856 1.00 98.44 117 TRP A N 1
ATOM 909 C CA . TRP A 1 117 ? 8.304 -6.342 -11.596 1.00 98.44 117 TRP A CA 1
ATOM 910 C C . TRP A 1 117 ? 6.825 -6.034 -11.322 1.00 98.44 117 TRP A C 1
ATOM 912 O O . TRP A 1 117 ? 6.244 -5.115 -11.903 1.00 98.44 117 TRP A O 1
ATOM 922 N N . THR A 1 118 ? 6.211 -6.835 -10.456 1.00 98.56 118 THR A N 1
ATOM 923 C CA . THR A 1 118 ? 4.773 -6.836 -10.139 1.00 98.56 118 THR A CA 1
ATOM 924 C C . THR A 1 118 ? 4.356 -5.728 -9.174 1.00 98.56 118 THR A C 1
ATOM 926 O O . THR A 1 118 ? 3.264 -5.182 -9.318 1.00 98.56 118 THR A O 1
ATOM 929 N N . GLU A 1 119 ? 5.239 -5.302 -8.269 1.00 98.69 119 GLU A N 1
ATOM 930 C CA . GLU A 1 119 ? 4.996 -4.155 -7.387 1.00 98.69 119 GLU A CA 1
ATOM 931 C C . GLU A 1 119 ? 6.198 -3.210 -7.323 1.00 98.69 119 GLU A C 1
ATOM 933 O O . GLU A 1 119 ? 7.111 -3.394 -6.514 1.00 98.69 119 GLU A O 1
ATOM 938 N N . ASN A 1 120 ? 6.203 -2.155 -8.142 1.00 98.69 120 ASN A N 1
ATOM 939 C CA . ASN A 1 120 ? 7.075 -1.001 -7.927 1.00 98.69 120 ASN A CA 1
ATOM 940 C C . ASN A 1 120 ? 6.389 -0.029 -6.966 1.00 98.69 120 ASN A C 1
ATOM 942 O O . ASN A 1 120 ? 5.469 0.695 -7.361 1.00 98.69 120 ASN A O 1
ATOM 946 N N . TRP A 1 121 ? 6.823 -0.036 -5.704 1.00 98.75 121 TRP A N 1
ATOM 947 C CA . TRP A 1 121 ? 6.154 0.697 -4.630 1.00 98.75 121 TRP A CA 1
ATOM 948 C C . TRP A 1 121 ? 6.198 2.221 -4.862 1.00 98.75 121 TRP A C 1
ATOM 950 O O . TRP A 1 121 ? 7.260 2.848 -4.804 1.00 98.75 121 TRP A O 1
ATOM 960 N N . SER A 1 122 ? 5.043 2.838 -5.142 1.00 97.81 122 SER A N 1
ATOM 961 C CA . SER A 1 122 ? 4.910 4.265 -5.503 1.00 97.81 122 SER A CA 1
ATOM 962 C C . SER A 1 122 ? 5.125 5.229 -4.335 1.00 97.81 122 SER A C 1
ATOM 964 O O . SER A 1 122 ? 5.272 6.431 -4.564 1.00 97.81 122 SER A O 1
ATOM 966 N N . GLY A 1 123 ? 5.131 4.685 -3.121 1.00 97.31 123 GLY A N 1
ATOM 967 C CA . GLY A 1 123 ? 5.078 5.318 -1.809 1.00 97.31 123 GLY A CA 1
ATOM 968 C C . GLY A 1 123 ? 4.963 4.200 -0.771 1.00 97.31 123 GLY A C 1
ATOM 969 O O . GLY A 1 123 ? 5.600 3.160 -0.938 1.00 97.31 123 GLY A O 1
ATOM 970 N N . TRP A 1 124 ? 4.134 4.380 0.255 1.00 97.81 124 TRP A N 1
ATOM 971 C CA . TRP A 1 124 ? 3.791 3.324 1.215 1.00 97.81 124 TRP A CA 1
ATOM 972 C C . TRP A 1 124 ? 2.362 3.514 1.737 1.00 97.81 124 TRP A C 1
ATOM 974 O O . TRP A 1 124 ? 1.807 4.609 1.622 1.00 97.81 124 TRP A O 1
ATOM 984 N N . TYR A 1 125 ? 1.778 2.480 2.344 1.00 94.81 125 TYR A N 1
ATOM 985 C CA . TYR A 1 125 ? 0.506 2.625 3.053 1.00 94.81 125 TYR A CA 1
ATOM 986 C C . TYR A 1 125 ? 0.648 3.565 4.263 1.00 94.81 125 TYR A C 1
ATOM 988 O O . TYR A 1 125 ? 1.747 3.797 4.768 1.00 94.81 125 TYR A O 1
ATOM 996 N N . THR A 1 126 ? -0.477 4.098 4.744 1.00 94.88 126 THR A N 1
ATOM 997 C CA . THR A 1 126 ? -0.542 4.855 6.004 1.00 94.88 126 THR A CA 1
ATOM 998 C C . THR A 1 126 ? -1.318 4.043 7.038 1.00 94.88 126 THR A C 1
ATOM 1000 O O . THR A 1 126 ? -2.396 3.531 6.741 1.00 94.88 126 THR A O 1
ATOM 1003 N N . ASP A 1 127 ? -0.781 3.922 8.246 1.00 91.31 127 ASP A N 1
ATOM 1004 C CA . ASP A 1 127 ? -1.425 3.318 9.415 1.00 91.31 127 ASP A CA 1
ATOM 1005 C C . ASP A 1 127 ? -1.917 4.383 10.415 1.00 91.31 127 ASP A C 1
ATOM 1007 O O . ASP A 1 127 ? -1.438 5.521 10.452 1.00 91.31 127 ASP A O 1
ATOM 1011 N N . PHE A 1 128 ? -2.907 4.022 11.233 1.00 89.44 128 PHE A N 1
ATOM 1012 C CA . PHE A 1 128 ? -3.470 4.901 12.257 1.00 89.44 128 PHE A CA 1
ATOM 1013 C C . PHE A 1 128 ? -2.467 5.160 13.393 1.00 89.44 128 PHE A C 1
ATOM 1015 O O . PHE A 1 128 ? -2.350 4.378 14.334 1.00 89.44 128 PHE A O 1
ATO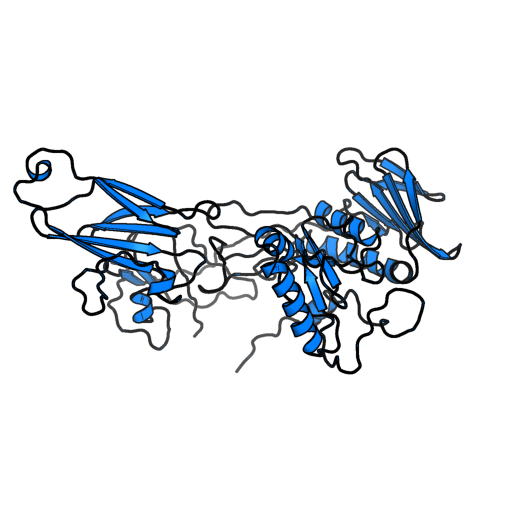M 1022 N N . GLY A 1 129 ? -1.794 6.310 13.321 1.00 85.75 129 GLY A N 1
ATOM 1023 C CA . GLY A 1 129 ? -0.820 6.782 14.312 1.00 85.75 129 GLY A CA 1
ATOM 1024 C C . GLY A 1 129 ? 0.463 7.327 13.679 1.00 85.75 129 GLY A C 1
ATOM 1025 O O . GLY A 1 129 ? 1.145 8.147 14.297 1.00 85.75 129 GLY A O 1
ATOM 1026 N N . SER A 1 130 ? 0.750 6.926 12.440 1.00 86.62 130 SER A N 1
ATOM 1027 C CA . SER A 1 130 ? 1.940 7.327 11.688 1.00 86.62 130 SER A CA 1
ATOM 1028 C C . SER A 1 130 ? 1.729 8.576 10.823 1.00 86.62 130 SER A C 1
ATOM 1030 O O . SER A 1 130 ? 0.619 9.081 10.647 1.00 86.62 130 SER A O 1
ATOM 1032 N N . GLY A 1 131 ? 2.833 9.109 10.291 1.00 88.25 131 GLY A N 1
ATOM 1033 C CA . GLY A 1 131 ? 2.811 10.157 9.268 1.00 88.25 131 GLY A CA 1
ATOM 1034 C C . GLY A 1 131 ? 2.632 9.579 7.861 1.00 88.25 131 GLY A C 1
ATOM 1035 O O . GLY A 1 131 ? 3.016 8.441 7.604 1.00 88.25 131 GLY A O 1
ATOM 1036 N N . ILE A 1 132 ? 2.094 10.384 6.940 1.00 92.00 132 ILE A N 1
ATOM 1037 C CA . ILE A 1 132 ? 1.941 9.999 5.529 1.00 92.00 132 ILE A CA 1
ATOM 1038 C C . ILE A 1 132 ? 3.329 9.791 4.904 1.00 92.00 132 ILE A C 1
ATOM 1040 O O . ILE A 1 132 ? 4.205 10.657 4.996 1.00 92.00 132 ILE A O 1
ATOM 1044 N N . SER A 1 133 ? 3.525 8.635 4.272 1.00 90.94 133 SER A N 1
ATOM 1045 C CA . SER A 1 133 ? 4.762 8.285 3.572 1.00 90.94 133 SER A CA 1
ATOM 1046 C C . SER A 1 133 ? 4.756 8.809 2.136 1.00 90.94 133 SER A C 1
ATOM 1048 O O . SER A 1 133 ? 3.733 8.757 1.460 1.00 90.94 133 SER A O 1
ATOM 1050 N N . HIS A 1 134 ? 5.911 9.270 1.648 1.00 94.50 134 HIS A N 1
ATOM 1051 C CA . HIS A 1 134 ? 6.074 9.768 0.280 1.00 94.50 134 HIS A CA 1
ATOM 1052 C C . HIS A 1 134 ? 7.357 9.229 -0.363 1.00 94.50 134 HIS A C 1
ATOM 1054 O O . HIS A 1 134 ? 8.422 9.226 0.261 1.00 94.50 134 HIS A O 1
ATOM 1060 N N . ARG A 1 135 ? 7.287 8.857 -1.647 1.00 97.94 135 ARG A N 1
ATOM 1061 C CA . ARG A 1 135 ? 8.451 8.471 -2.463 1.00 97.94 135 ARG A CA 1
ATOM 1062 C C . ARG A 1 135 ? 8.714 9.531 -3.540 1.00 97.94 135 ARG A C 1
ATOM 1064 O O . ARG A 1 135 ? 7.860 9.747 -4.405 1.00 97.94 135 ARG A O 1
ATOM 1071 N N . PRO A 1 136 ? 9.902 10.168 -3.562 1.00 97.88 136 PRO A N 1
ATOM 1072 C CA . PRO A 1 136 ? 10.232 11.173 -4.565 1.00 97.88 136 PRO A CA 1
ATOM 1073 C C . PRO A 1 136 ? 10.109 10.642 -5.997 1.00 97.88 136 PRO A C 1
ATOM 1075 O O . PRO A 1 136 ? 10.705 9.627 -6.350 1.00 97.88 136 PRO A O 1
ATOM 1078 N N . ILE A 1 137 ? 9.417 11.385 -6.864 1.00 98.19 137 ILE A N 1
ATOM 1079 C CA . ILE A 1 137 ? 9.263 11.041 -8.288 1.00 98.19 137 ILE A CA 1
ATOM 1080 C C . ILE A 1 137 ? 10.604 10.783 -9.000 1.00 98.19 137 ILE A C 1
ATOM 1082 O O . ILE A 1 137 ? 10.690 9.899 -9.844 1.00 98.19 137 ILE A O 1
ATOM 1086 N N . LYS A 1 138 ? 11.675 11.500 -8.638 1.00 98.56 138 LYS A N 1
ATOM 1087 C CA . LYS A 1 138 ? 13.007 11.284 -9.230 1.00 98.56 138 LYS A CA 1
ATOM 1088 C C . LYS A 1 138 ? 13.539 9.873 -8.957 1.00 98.56 138 LYS A C 1
ATOM 1090 O O . LYS A 1 138 ? 14.101 9.259 -9.855 1.00 98.56 138 LYS A O 1
ATOM 1095 N N . ASP A 1 139 ? 13.313 9.368 -7.744 1.00 98.75 139 ASP A N 1
ATOM 1096 C CA . ASP A 1 139 ? 13.698 8.022 -7.311 1.00 98.75 139 ASP A CA 1
ATOM 1097 C C . ASP A 1 139 ? 12.823 6.948 -7.976 1.00 98.75 139 ASP A C 1
ATOM 1099 O O . ASP A 1 139 ? 13.344 5.983 -8.528 1.00 98.75 139 ASP A O 1
ATOM 1103 N N . LEU A 1 140 ? 11.502 7.159 -8.016 1.00 98.75 140 LEU A N 1
ATOM 1104 C CA . LEU A 1 140 ? 10.567 6.251 -8.687 1.00 98.75 140 LEU A CA 1
ATOM 1105 C C . LEU A 1 140 ? 10.852 6.143 -10.197 1.00 98.75 140 LEU A C 1
ATOM 1107 O O . LEU A 1 140 ? 10.897 5.047 -10.743 1.00 98.75 140 LEU A O 1
ATOM 1111 N N . ALA A 1 141 ? 11.100 7.263 -10.881 1.00 98.88 141 ALA A N 1
ATOM 1112 C CA . ALA A 1 141 ? 11.469 7.263 -12.297 1.00 98.88 141 ALA A CA 1
ATOM 1113 C C . ALA A 1 141 ? 12.853 6.629 -12.540 1.00 98.88 141 ALA A C 1
ATOM 1115 O O . ALA A 1 141 ? 13.040 5.913 -13.524 1.00 98.88 141 ALA A O 1
ATOM 1116 N N . TYR A 1 142 ? 13.816 6.872 -11.645 1.00 98.88 142 TYR A N 1
ATOM 1117 C CA . TYR A 1 142 ? 15.145 6.261 -11.689 1.00 98.88 142 TYR A CA 1
ATOM 1118 C C . TYR A 1 142 ? 15.087 4.740 -11.531 1.00 98.88 142 TYR A C 1
ATOM 1120 O O . TYR A 1 142 ? 15.707 4.033 -12.322 1.00 98.88 142 TYR A O 1
ATOM 1128 N N . SER A 1 143 ? 14.308 4.227 -10.576 1.00 98.81 143 SER A N 1
ATOM 1129 C CA . SER A 1 143 ? 14.192 2.787 -10.335 1.00 98.81 143 SER A CA 1
ATOM 1130 C C . SER A 1 143 ? 13.593 2.051 -11.540 1.00 98.81 143 SER A C 1
ATOM 1132 O O . SER A 1 143 ? 14.141 1.035 -11.967 1.00 98.81 143 SER A O 1
ATOM 1134 N N . VAL A 1 144 ? 12.556 2.621 -12.170 1.00 98.88 144 VAL A N 1
ATOM 1135 C CA . VAL A 1 144 ? 11.970 2.122 -13.428 1.00 98.88 144 VAL A CA 1
ATOM 1136 C C . VAL A 1 144 ? 13.015 2.100 -14.544 1.00 98.88 144 VAL A C 1
ATOM 1138 O O . VAL A 1 144 ? 13.227 1.058 -15.156 1.00 98.88 144 VAL A O 1
ATOM 1141 N N . ALA A 1 145 ? 13.700 3.220 -14.806 1.00 98.75 145 ALA A N 1
ATOM 1142 C CA . ALA A 1 145 ? 14.691 3.296 -15.882 1.00 98.75 145 ALA A CA 1
ATOM 1143 C C . ALA A 1 145 ? 15.856 2.312 -15.669 1.00 98.75 145 ALA A C 1
ATOM 1145 O O . ALA A 1 145 ? 16.277 1.642 -16.610 1.00 98.75 145 ALA A O 1
ATOM 1146 N N . ARG A 1 146 ? 16.322 2.167 -14.422 1.00 98.31 146 ARG A N 1
ATOM 1147 C CA . ARG A 1 146 ? 17.405 1.253 -14.038 1.00 98.31 146 ARG A CA 1
ATOM 1148 C C . ARG A 1 146 ? 17.002 -0.226 -14.130 1.00 98.31 146 ARG A C 1
ATOM 1150 O O . ARG A 1 146 ? 17.850 -1.066 -14.412 1.00 98.31 146 ARG A O 1
ATOM 1157 N N . PHE A 1 147 ? 15.719 -0.547 -13.956 1.00 98.69 147 PHE A N 1
ATOM 1158 C CA . PHE A 1 147 ? 15.177 -1.878 -14.239 1.00 98.69 147 PHE A CA 1
ATOM 1159 C C . PHE A 1 147 ? 15.066 -2.145 -15.747 1.00 98.69 147 PHE A C 1
ATOM 1161 O O . PHE A 1 147 ? 15.594 -3.150 -16.219 1.00 98.69 147 PHE A O 1
ATOM 1168 N N . ILE A 1 148 ? 14.443 -1.237 -16.510 1.00 98.19 148 ILE A N 1
ATOM 1169 C CA . ILE A 1 148 ? 14.246 -1.384 -17.964 1.00 98.19 148 ILE A CA 1
ATOM 1170 C C . ILE A 1 148 ? 15.587 -1.482 -18.703 1.00 98.19 148 ILE A C 1
ATOM 1172 O O . ILE A 1 148 ? 15.756 -2.378 -19.525 1.00 98.19 148 ILE A O 1
ATOM 1176 N N . GLN A 1 149 ? 16.575 -0.635 -18.377 1.00 97.12 149 GLN A N 1
ATOM 1177 C CA . GLN A 1 149 ? 17.888 -0.692 -19.033 1.00 97.12 149 GLN A CA 1
ATOM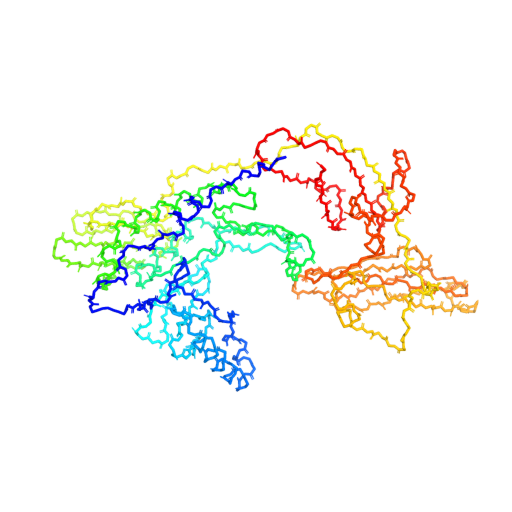 1178 C C . GLN A 1 149 ? 18.576 -2.055 -18.837 1.00 97.12 149 GLN A C 1
ATOM 1180 O O . GLN A 1 149 ? 19.240 -2.528 -19.755 1.00 97.12 149 GLN A O 1
ATOM 1185 N N . ASN A 1 150 ? 18.352 -2.720 -17.693 1.00 95.88 150 ASN A N 1
ATOM 1186 C CA . ASN A 1 150 ? 18.901 -4.036 -17.363 1.00 95.88 150 ASN A CA 1
ATOM 1187 C C . ASN A 1 150 ? 17.902 -5.176 -17.653 1.00 95.88 150 ASN A C 1
ATOM 1189 O O . ASN A 1 150 ? 17.573 -5.979 -16.768 1.00 95.88 150 ASN A O 1
ATOM 1193 N N . ARG A 1 151 ? 17.423 -5.237 -18.907 1.00 95.12 151 ARG A N 1
ATOM 1194 C CA . ARG A 1 151 ? 16.550 -6.294 -19.465 1.00 95.12 151 ARG A CA 1
ATOM 1195 C C . ARG A 1 151 ? 15.179 -6.426 -18.783 1.00 95.12 151 ARG A C 1
ATOM 1197 O O . ARG A 1 151 ? 14.541 -7.472 -18.859 1.00 95.12 151 ARG A O 1
ATOM 1204 N N . GLY A 1 152 ? 14.731 -5.390 -18.076 1.00 96.44 152 GLY A N 1
ATOM 1205 C CA . GLY A 1 152 ? 13.414 -5.357 -17.448 1.00 96.44 152 GLY A CA 1
ATOM 1206 C C . GLY A 1 152 ? 12.299 -5.251 -18.488 1.00 96.44 152 GLY A C 1
ATOM 1207 O O . GLY A 1 152 ? 12.304 -4.325 -19.294 1.00 96.44 152 GLY A O 1
ATOM 1208 N N . SER A 1 153 ? 11.341 -6.181 -18.460 1.00 94.88 153 SER A N 1
ATOM 1209 C CA . SER A 1 153 ? 10.313 -6.322 -19.511 1.00 94.88 153 SER A CA 1
ATOM 1210 C C . SER A 1 153 ? 8.900 -5.906 -19.083 1.00 94.88 153 SER A C 1
ATOM 1212 O O . SER A 1 153 ? 8.082 -5.538 -19.923 1.00 94.88 153 SER A O 1
ATOM 1214 N N . PHE A 1 154 ? 8.618 -5.903 -17.778 1.00 96.62 154 PHE A N 1
ATOM 1215 C CA . PHE A 1 154 ? 7.336 -5.488 -17.208 1.00 96.62 154 PHE A CA 1
ATOM 1216 C C . PHE A 1 154 ? 7.540 -4.751 -15.882 1.00 96.62 154 PHE A C 1
ATOM 1218 O O . PHE A 1 154 ? 8.318 -5.211 -15.048 1.00 96.62 154 PHE A O 1
ATOM 1225 N N . VAL A 1 155 ? 6.825 -3.638 -15.681 1.00 97.69 155 VAL A N 1
ATOM 1226 C CA . VAL A 1 155 ? 6.788 -2.885 -14.417 1.00 97.69 155 VAL A CA 1
ATOM 1227 C C . VAL A 1 155 ? 5.361 -2.417 -14.146 1.00 97.69 155 VAL A C 1
ATOM 1229 O O . VAL A 1 155 ? 4.816 -1.635 -14.925 1.00 97.69 155 VAL A O 1
ATOM 1232 N N . ASN A 1 156 ? 4.791 -2.831 -13.018 1.00 98.25 156 ASN A N 1
ATOM 1233 C CA . ASN A 1 156 ? 3.543 -2.291 -12.482 1.00 98.25 156 ASN A CA 1
ATOM 1234 C C . ASN A 1 156 ? 3.809 -1.337 -11.305 1.00 98.25 156 ASN A C 1
ATOM 1236 O O . ASN A 1 156 ? 4.738 -1.538 -10.525 1.00 98.25 156 ASN A O 1
ATOM 1240 N N . TYR A 1 157 ? 2.982 -0.299 -11.164 1.00 98.69 157 TYR A N 1
ATOM 1241 C CA . TYR A 1 157 ? 3.053 0.640 -10.043 1.00 98.69 157 TYR A CA 1
ATOM 1242 C C . TYR A 1 157 ? 2.078 0.217 -8.947 1.00 98.69 157 TYR A C 1
ATOM 1244 O O . TYR A 1 157 ? 0.864 0.294 -9.135 1.00 98.69 157 TYR A O 1
ATOM 1252 N N . TYR A 1 158 ? 2.616 -0.159 -7.790 1.00 98.31 158 TYR A N 1
ATOM 1253 C CA . TYR A 1 158 ? 1.836 -0.426 -6.586 1.00 98.31 158 TYR A CA 1
ATOM 1254 C C . TYR A 1 158 ? 1.957 0.801 -5.660 1.00 98.31 158 TYR A C 1
ATOM 1256 O O . TYR A 1 158 ? 2.934 0.935 -4.933 1.00 98.31 158 TYR A O 1
ATOM 1264 N N . MET A 1 159 ? 1.091 1.810 -5.730 1.00 98.00 159 MET A N 1
ATOM 1265 C CA . MET A 1 159 ? -0.161 1.904 -6.487 1.00 98.00 159 MET A CA 1
ATOM 1266 C C . MET A 1 159 ? -0.082 2.959 -7.599 1.00 98.00 159 MET A C 1
ATOM 1268 O O . MET A 1 159 ? 0.511 4.022 -7.429 1.00 98.00 159 MET A O 1
ATOM 1272 N N . TYR A 1 160 ? -0.734 2.708 -8.739 1.00 98.06 160 TYR A N 1
ATOM 1273 C CA . TYR A 1 160 ? -0.996 3.751 -9.741 1.00 98.06 160 TYR A CA 1
ATOM 1274 C C . TYR A 1 160 ? -2.137 4.686 -9.296 1.00 98.06 160 TYR A C 1
ATOM 1276 O O . TYR A 1 160 ? -2.080 5.898 -9.508 1.00 98.06 160 TYR A O 1
ATOM 1284 N N . HIS A 1 161 ? -3.137 4.103 -8.634 1.00 98.31 161 HIS A N 1
ATOM 1285 C CA . HIS A 1 161 ? -4.174 4.752 -7.837 1.00 98.31 161 HIS A CA 1
ATOM 1286 C C . HIS A 1 161 ? -4.447 3.852 -6.630 1.00 98.31 161 HIS A C 1
ATOM 1288 O O . HIS A 1 161 ? -4.735 2.672 -6.827 1.00 98.31 161 HIS A O 1
ATOM 1294 N N . GLY A 1 162 ? -4.310 4.373 -5.410 1.00 97.06 162 GLY A N 1
ATOM 1295 C CA . GLY A 1 162 ? -4.522 3.591 -4.188 1.00 97.06 162 GLY A CA 1
ATOM 1296 C C . GLY A 1 162 ? -5.949 3.672 -3.632 1.00 97.06 162 GLY A C 1
ATOM 1297 O O . GLY A 1 162 ? -6.524 2.653 -3.258 1.00 97.06 162 GLY A O 1
ATOM 1298 N N . GLY A 1 163 ? -6.560 4.861 -3.654 1.00 96.75 163 GLY A N 1
ATOM 1299 C CA . GLY A 1 163 ? -7.962 5.058 -3.267 1.00 96.75 163 GLY A CA 1
ATOM 1300 C C . GLY A 1 163 ? -8.214 5.019 -1.753 1.00 96.75 163 GLY A C 1
ATOM 1301 O O . GLY A 1 163 ? -7.393 5.479 -0.958 1.00 96.75 163 GLY A O 1
ATOM 1302 N N . THR A 1 164 ? -9.374 4.482 -1.364 1.00 96.12 164 THR A N 1
ATOM 1303 C CA . THR A 1 164 ? -9.889 4.478 0.017 1.00 96.12 164 THR A CA 1
ATOM 1304 C C . THR A 1 164 ? -10.347 3.074 0.423 1.00 96.12 164 THR A C 1
ATOM 1306 O O . THR A 1 164 ? -11.147 2.437 -0.266 1.00 96.12 164 THR A O 1
ATOM 1309 N N . ASN A 1 165 ? -9.930 2.629 1.608 1.00 91.88 165 ASN A N 1
ATOM 1310 C CA . ASN A 1 165 ? -10.418 1.438 2.301 1.00 91.88 165 ASN A CA 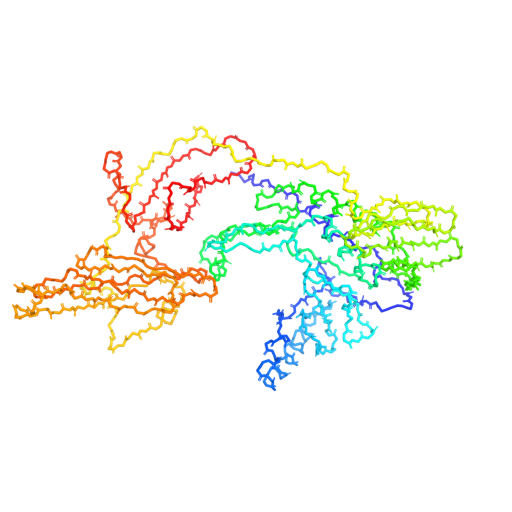1
ATOM 1311 C C . ASN A 1 165 ? -11.841 1.671 2.847 1.00 91.88 165 ASN A C 1
ATOM 1313 O O . ASN A 1 165 ? -12.047 1.873 4.045 1.00 91.88 165 ASN A O 1
ATOM 1317 N N . PHE A 1 166 ? -12.838 1.687 1.960 1.00 88.25 166 PHE A N 1
ATOM 1318 C CA . PHE A 1 166 ? -14.226 1.984 2.320 1.00 88.25 166 PHE A CA 1
ATOM 1319 C C . PHE A 1 166 ? -14.854 0.952 3.267 1.00 88.25 166 PHE A C 1
ATOM 1321 O O . PHE A 1 166 ? -14.591 -0.248 3.193 1.00 88.25 166 PHE A O 1
ATOM 1328 N N . GLY A 1 167 ? -15.786 1.418 4.101 1.00 85.81 167 GLY A N 1
ATOM 1329 C CA . GLY A 1 167 ? -16.561 0.560 4.991 1.00 85.81 167 GLY A CA 1
ATOM 1330 C C . GLY A 1 167 ? -15.750 0.085 6.194 1.00 85.81 167 GLY A C 1
ATOM 1331 O O . GLY A 1 167 ? -15.153 0.893 6.898 1.00 85.81 167 GLY A O 1
ATOM 1332 N N . ARG A 1 168 ? -15.814 -1.222 6.465 1.00 81.50 168 ARG A N 1
ATOM 1333 C CA . ARG A 1 168 ? -15.307 -1.843 7.701 1.00 81.50 168 ARG A CA 1
ATOM 1334 C C . ARG A 1 168 ? -14.722 -3.254 7.488 1.00 81.50 168 ARG A C 1
ATOM 1336 O O . ARG A 1 168 ? -14.555 -4.000 8.442 1.00 81.50 168 ARG A O 1
ATOM 1343 N N . THR A 1 169 ? -14.450 -3.615 6.229 1.00 83.56 169 THR A N 1
ATOM 1344 C CA . THR A 1 169 ? -13.990 -4.945 5.762 1.00 83.56 169 THR A CA 1
ATOM 1345 C C . THR A 1 169 ? -12.932 -4.840 4.654 1.00 83.56 169 THR A C 1
ATOM 1347 O O . THR A 1 169 ? -12.865 -5.706 3.787 1.00 83.56 169 THR A O 1
ATOM 1350 N N . SER A 1 170 ? -12.165 -3.744 4.635 1.00 87.62 170 SER A N 1
ATOM 1351 C CA . SER A 1 170 ? -11.285 -3.382 3.508 1.00 87.62 170 SER A CA 1
ATOM 1352 C C . SER A 1 170 ? -9.850 -3.091 3.948 1.00 87.62 170 SER A C 1
ATOM 1354 O O . SER A 1 170 ? -8.913 -3.616 3.358 1.00 87.62 170 SER A O 1
ATOM 1356 N N . SER A 1 171 ? -9.659 -2.295 5.005 1.00 90.19 171 SER A N 1
ATOM 1357 C CA . SER A 1 171 ? -8.340 -2.086 5.605 1.00 90.19 171 SER A CA 1
ATOM 1358 C C . SER A 1 171 ? -7.916 -3.298 6.436 1.00 90.19 171 SER A C 1
ATOM 1360 O O . SER A 1 171 ? -8.692 -3.803 7.247 1.00 90.19 171 SER A O 1
ATOM 1362 N N . GLY A 1 172 ? -6.662 -3.725 6.265 1.00 88.00 172 GLY A N 1
ATOM 1363 C CA . GLY A 1 172 ? -5.998 -4.658 7.178 1.00 88.00 172 GLY A CA 1
ATOM 1364 C C . GLY A 1 172 ? -5.591 -3.997 8.501 1.00 88.00 172 GLY A C 1
ATOM 1365 O O . GLY A 1 172 ? -5.795 -2.796 8.692 1.00 88.00 172 GLY A O 1
ATOM 1366 N N . LEU A 1 173 ? -5.000 -4.787 9.407 1.00 88.50 173 LEU A N 1
ATOM 1367 C CA . LEU A 1 173 ? -4.551 -4.405 10.758 1.00 88.50 173 LEU A CA 1
ATOM 1368 C C . LEU A 1 173 ? -3.996 -2.969 10.830 1.00 88.50 173 LEU A C 1
ATOM 1370 O O . LEU A 1 173 ? -2.991 -2.671 10.197 1.00 88.50 173 LEU A O 1
ATOM 1374 N N . PHE A 1 174 ? -4.638 -2.092 11.611 1.00 91.06 174 PHE A N 1
ATOM 1375 C CA . PHE A 1 174 ? -4.273 -0.671 11.790 1.00 91.06 174 PHE A CA 1
ATOM 1376 C C . PHE A 1 174 ? -4.131 0.201 10.518 1.00 91.06 174 PHE A C 1
ATOM 1378 O O . PHE A 1 174 ? -3.869 1.397 10.655 1.00 91.06 174 PHE A O 1
ATOM 1385 N N . ILE A 1 175 ? -4.352 -0.316 9.304 1.00 93.19 175 ILE A N 1
ATOM 1386 C CA . ILE A 1 175 ? -4.261 0.463 8.061 1.00 93.19 175 ILE A CA 1
ATOM 1387 C C . ILE A 1 175 ? -5.367 1.526 8.031 1.00 93.19 175 ILE A C 1
ATOM 1389 O O . ILE A 1 175 ? -6.528 1.258 8.356 1.00 93.19 175 ILE A O 1
ATOM 1393 N N . ALA A 1 176 ? -4.998 2.745 7.637 1.00 92.31 176 ALA A N 1
ATOM 1394 C CA . ALA A 1 176 ? -5.901 3.882 7.584 1.00 92.31 176 ALA A CA 1
ATOM 1395 C C . ALA A 1 176 ? -7.027 3.695 6.550 1.00 92.31 176 ALA A C 1
ATOM 1397 O O . ALA A 1 176 ? -6.938 2.903 5.607 1.00 92.31 176 ALA A O 1
ATOM 1398 N N . THR A 1 177 ? -8.099 4.480 6.702 1.00 93.44 177 THR A N 1
ATOM 1399 C CA . THR A 1 177 ? -9.164 4.562 5.689 1.00 93.44 177 THR A CA 1
ATOM 1400 C C . THR A 1 177 ? -8.625 5.082 4.354 1.00 93.44 177 THR A C 1
ATOM 1402 O O . THR A 1 177 ? -9.043 4.593 3.313 1.00 93.44 177 THR A O 1
ATOM 1405 N N . SER A 1 178 ? -7.662 6.008 4.369 1.00 96.06 178 SER A N 1
ATOM 1406 C CA . SER A 1 178 ? -6.949 6.427 3.159 1.00 96.06 178 SER A CA 1
ATOM 1407 C C . SER A 1 178 ? -5.906 5.385 2.759 1.00 96.06 178 SER A C 1
ATOM 1409 O O . SER A 1 178 ? -5.104 4.957 3.592 1.00 96.06 178 SER A O 1
ATOM 1411 N N . TYR A 1 179 ? -5.894 5.006 1.481 1.00 97.62 179 TYR A N 1
ATOM 1412 C CA . TYR A 1 179 ? -4.876 4.142 0.882 1.00 97.62 179 TYR A CA 1
ATOM 1413 C C . TYR A 1 179 ? -4.124 4.868 -0.245 1.00 97.62 179 TYR A C 1
ATOM 1415 O O . TYR A 1 179 ? -3.656 4.235 -1.182 1.00 97.62 179 TYR A O 1
ATOM 1423 N N . ASP A 1 180 ? -3.996 6.199 -0.158 1.00 97.62 180 ASP A N 1
ATOM 1424 C CA . ASP A 1 180 ? -3.409 7.075 -1.187 1.00 97.62 180 ASP A CA 1
ATOM 1425 C C . ASP A 1 180 ? -2.077 6.576 -1.784 1.00 97.62 180 ASP A C 1
ATOM 1427 O O . ASP A 1 180 ? -1.855 6.690 -2.989 1.00 97.62 180 ASP A O 1
ATOM 1431 N N . TYR A 1 181 ? -1.208 5.987 -0.952 1.00 98.12 181 TYR A N 1
ATOM 1432 C CA . TYR A 1 181 ? 0.084 5.397 -1.336 1.00 98.12 181 TYR A CA 1
ATOM 1433 C C . TYR A 1 181 ? 1.064 6.374 -2.026 1.00 98.12 181 TYR A C 1
ATOM 1435 O O . TYR A 1 181 ? 1.985 5.943 -2.731 1.00 98.12 181 TYR A O 1
ATOM 1443 N N . ASP A 1 182 ? 0.863 7.693 -1.869 1.00 97.44 182 ASP A N 1
ATOM 1444 C CA . ASP A 1 182 ? 1.542 8.747 -2.636 1.00 97.44 182 ASP A CA 1
ATOM 1445 C C . ASP A 1 182 ? 1.452 8.469 -4.153 1.00 97.44 182 ASP A C 1
ATOM 1447 O O . ASP A 1 182 ? 2.397 8.692 -4.913 1.00 97.44 182 ASP A O 1
ATOM 1451 N N . ALA A 1 183 ? 0.339 7.885 -4.605 1.00 98.06 183 ALA A N 1
ATOM 1452 C CA . ALA A 1 183 ? 0.194 7.337 -5.948 1.00 98.06 183 ALA A CA 1
ATOM 1453 C C . ALA A 1 183 ? 0.209 8.432 -7.043 1.00 98.06 183 ALA A C 1
ATOM 1455 O O . ALA A 1 183 ? -0.069 9.603 -6.772 1.00 98.06 183 ALA A O 1
ATOM 1456 N N . PRO A 1 184 ? 0.526 8.090 -8.309 1.00 97.88 184 PRO A N 1
ATOM 1457 C CA . PRO A 1 184 ? 0.382 8.990 -9.459 1.00 97.88 184 PRO A CA 1
ATOM 1458 C C . PRO A 1 184 ? -1.028 9.589 -9.611 1.00 97.88 184 PRO A C 1
ATOM 1460 O O . PRO A 1 184 ? -1.159 10.727 -10.061 1.00 97.88 184 PRO A O 1
ATOM 1463 N N . ILE A 1 185 ? -2.069 8.858 -9.214 1.00 97.88 185 ILE A N 1
ATOM 1464 C CA . ILE A 1 185 ? -3.438 9.352 -9.046 1.00 97.88 185 ILE A CA 1
ATOM 1465 C C . ILE A 1 185 ? -3.804 9.201 -7.564 1.00 97.88 185 ILE A C 1
ATOM 1467 O O . ILE A 1 185 ? -3.789 8.085 -7.049 1.00 97.88 185 ILE A O 1
ATOM 1471 N N . ASP A 1 186 ? -4.125 10.306 -6.890 1.00 95.94 186 ASP A N 1
ATOM 1472 C CA . ASP A 1 186 ? -4.367 10.315 -5.438 1.00 95.94 186 ASP A CA 1
ATOM 1473 C C . ASP A 1 186 ? -5.643 9.558 -5.023 1.00 95.94 186 ASP A C 1
ATOM 1475 O O . ASP A 1 186 ? -6.420 9.105 -5.870 1.00 95.94 186 ASP A O 1
ATOM 1479 N N . GLU A 1 187 ? -5.873 9.440 -3.712 1.00 97.44 187 GLU A N 1
ATOM 1480 C CA . GLU A 1 187 ? -7.095 8.878 -3.110 1.00 97.44 187 GLU A CA 1
ATOM 1481 C C . GLU A 1 187 ? -8.395 9.391 -3.766 1.00 97.44 187 GLU A C 1
ATOM 1483 O O . GLU A 1 187 ? -9.348 8.634 -3.944 1.00 97.44 187 GLU A O 1
ATOM 1488 N N . TYR A 1 188 ? -8.420 10.658 -4.178 1.00 96.12 188 TYR A N 1
ATOM 1489 C CA . TYR A 1 188 ? -9.590 11.370 -4.689 1.00 96.12 188 TYR A CA 1
ATOM 1490 C C . TYR A 1 188 ? -9.737 11.289 -6.218 1.00 96.12 188 TYR A C 1
ATOM 1492 O O . TYR A 1 188 ? -10.637 11.912 -6.788 1.00 96.12 188 TYR A O 1
ATOM 1500 N N . GLY A 1 189 ? -8.867 10.535 -6.899 1.00 95.38 189 GLY A N 1
ATOM 1501 C CA . GLY A 1 189 ? -8.851 10.414 -8.358 1.00 95.38 189 GLY A CA 1
ATOM 1502 C C . GLY A 1 189 ? -8.172 11.587 -9.077 1.00 95.38 189 GLY A C 1
ATOM 1503 O O . GLY A 1 189 ? -8.269 11.692 -10.302 1.00 95.38 189 GLY A O 1
ATOM 1504 N N . LEU A 1 190 ? -7.487 12.479 -8.354 1.00 95.38 190 LEU A N 1
ATOM 1505 C CA . LEU A 1 190 ? -6.810 13.649 -8.912 1.00 95.38 190 LEU A CA 1
ATOM 1506 C C . LEU A 1 190 ? -5.339 13.359 -9.212 1.00 95.38 190 LEU A C 1
ATOM 1508 O O . LEU A 1 190 ? -4.588 12.822 -8.393 1.00 95.38 190 LEU A O 1
ATOM 1512 N N . VAL A 1 191 ? -4.891 13.835 -10.372 1.00 96.25 191 VAL A N 1
ATOM 1513 C CA . VAL A 1 191 ? -3.498 13.736 -10.824 1.00 96.25 191 VAL A CA 1
ATOM 1514 C C . VAL A 1 191 ? -2.537 14.283 -9.757 1.00 96.25 191 VAL A C 1
ATOM 1516 O O . VAL A 1 191 ? -2.660 15.424 -9.306 1.00 96.25 191 VAL A O 1
ATOM 1519 N N . ASN A 1 192 ? -1.582 13.464 -9.318 1.00 95.88 192 ASN A N 1
ATOM 1520 C CA . ASN A 1 192 ? -0.525 13.853 -8.387 1.00 95.88 192 ASN A CA 1
ATOM 1521 C C . ASN A 1 192 ? 0.660 14.430 -9.178 1.00 95.88 192 ASN A C 1
ATOM 1523 O O . ASN A 1 192 ? 1.577 13.702 -9.557 1.00 95.88 192 ASN A O 1
ATOM 1527 N N . GLU A 1 193 ? 0.630 15.730 -9.492 1.00 97.06 193 GLU A N 1
ATOM 1528 C CA . GLU A 1 193 ? 1.739 16.392 -10.194 1.00 97.06 193 GLU A CA 1
ATOM 1529 C C . GLU A 1 193 ? 2.801 16.936 -9.221 1.00 97.06 193 GLU A C 1
ATOM 1531 O O . GLU A 1 193 ? 2.459 17.647 -8.271 1.00 97.06 193 GLU A O 1
ATOM 1536 N N . PRO A 1 194 ? 4.100 16.660 -9.463 1.00 97.50 194 PRO A N 1
ATOM 1537 C CA . PRO A 1 194 ? 4.677 16.286 -10.760 1.00 97.50 194 PRO A CA 1
ATOM 1538 C C . PRO A 1 194 ? 4.927 14.774 -10.945 1.00 97.50 194 PRO A C 1
ATOM 1540 O O . PRO A 1 194 ? 5.648 14.387 -11.867 1.00 97.50 194 PRO A O 1
ATOM 1543 N N . LYS A 1 195 ? 4.404 13.907 -10.061 1.00 98.06 195 LYS A N 1
ATOM 1544 C CA . LYS A 1 195 ? 4.644 12.455 -10.113 1.00 98.06 195 LYS A CA 1
ATOM 1545 C C . LYS A 1 195 ? 4.060 11.835 -11.383 1.00 98.06 195 LYS A C 1
ATOM 1547 O O . LYS A 1 195 ? 4.783 11.171 -12.125 1.00 98.06 195 LYS A O 1
ATOM 1552 N N . TRP A 1 196 ? 2.786 12.086 -11.670 1.00 98.19 196 TRP A N 1
ATOM 1553 C CA . TRP A 1 196 ? 2.109 11.515 -12.835 1.00 98.19 196 TRP A CA 1
ATOM 1554 C C . TRP A 1 196 ? 2.732 11.946 -14.166 1.00 98.19 196 TRP A C 1
ATOM 1556 O O . TRP A 1 196 ? 3.072 11.103 -14.995 1.00 98.19 196 TRP A O 1
ATOM 1566 N N . GLY A 1 197 ? 2.923 13.248 -14.373 1.00 97.94 197 GLY A N 1
ATOM 1567 C CA . GLY A 1 197 ? 3.391 13.802 -15.635 1.00 97.94 197 GLY A CA 1
ATOM 1568 C C . GLY A 1 197 ? 4.832 13.420 -15.965 1.00 97.94 197 GLY A C 1
ATOM 1569 O O . GLY A 1 197 ? 5.147 13.189 -17.132 1.00 97.94 197 GLY A O 1
ATOM 1570 N N . HIS A 1 198 ? 5.695 13.286 -14.955 1.00 98.62 198 HIS A N 1
ATOM 1571 C CA . HIS A 1 198 ? 7.074 12.831 -15.152 1.00 98.62 198 HIS A CA 1
ATOM 1572 C C . HIS A 1 198 ? 7.154 11.322 -15.427 1.00 98.62 198 HIS A C 1
ATOM 1574 O O . HIS A 1 198 ? 7.966 10.909 -16.251 1.00 98.62 198 HIS A O 1
ATOM 1580 N N . LEU A 1 199 ? 6.278 10.496 -14.829 1.00 98.62 199 LEU A N 1
ATOM 1581 C CA . LEU A 1 199 ? 6.143 9.083 -15.223 1.00 98.62 199 LEU A CA 1
ATOM 1582 C C . LEU A 1 199 ? 5.594 8.941 -16.647 1.00 98.62 199 LEU A C 1
ATOM 1584 O O . LEU A 1 199 ? 6.170 8.215 -17.447 1.00 98.62 199 LEU A O 1
ATOM 1588 N N . ARG A 1 200 ? 4.546 9.691 -17.003 1.00 98.38 200 ARG A N 1
ATOM 1589 C CA . ARG A 1 200 ? 3.996 9.757 -18.368 1.00 98.38 200 ARG A CA 1
ATOM 1590 C C . ARG A 1 200 ? 5.081 10.068 -19.403 1.00 98.38 200 ARG A C 1
ATOM 1592 O O . ARG A 1 200 ? 5.085 9.486 -20.486 1.00 98.38 200 ARG A O 1
ATOM 1599 N N . ASP A 1 201 ? 5.988 10.993 -19.098 1.00 98.50 201 ASP A N 1
ATOM 1600 C CA . ASP A 1 201 ? 7.041 11.390 -20.036 1.00 98.50 201 ASP A CA 1
ATOM 1601 C C . ASP A 1 201 ? 8.229 10.403 -20.045 1.00 98.50 201 ASP A C 1
ATOM 1603 O O . ASP A 1 201 ? 8.798 10.164 -21.111 1.00 98.50 201 ASP A O 1
ATOM 1607 N N . LEU A 1 202 ? 8.498 9.703 -18.933 1.00 98.69 202 LEU A N 1
ATOM 1608 C CA . LEU A 1 202 ? 9.332 8.491 -18.914 1.00 98.69 202 LEU A CA 1
ATOM 1609 C C . LEU A 1 202 ? 8.746 7.386 -19.810 1.00 98.69 202 LEU A C 1
ATOM 1611 O O . LEU A 1 202 ? 9.471 6.791 -20.605 1.00 98.69 202 LEU A O 1
ATOM 1615 N N . HIS A 1 203 ? 7.436 7.124 -19.738 1.00 98.38 203 HIS A N 1
ATOM 1616 C CA . HIS A 1 203 ? 6.771 6.108 -20.567 1.00 98.38 203 HIS A CA 1
ATOM 1617 C C . HIS A 1 203 ? 6.855 6.445 -22.056 1.00 98.38 203 HIS A C 1
ATOM 1619 O O . HIS A 1 203 ? 7.129 5.560 -22.863 1.00 98.38 203 HIS A O 1
ATOM 1625 N N . LYS A 1 204 ? 6.716 7.725 -22.432 1.00 98.25 204 LYS A N 1
ATOM 1626 C CA . LYS A 1 204 ? 6.954 8.187 -23.814 1.00 98.25 204 LYS A CA 1
ATOM 1627 C C . LYS A 1 204 ? 8.399 7.977 -24.266 1.00 98.25 204 LYS A C 1
ATOM 1629 O O . LYS A 1 204 ? 8.614 7.701 -25.444 1.00 98.25 204 LYS A O 1
ATOM 1634 N N . ALA A 1 205 ? 9.382 8.130 -23.378 1.00 98.19 205 ALA A N 1
ATOM 1635 C CA . ALA A 1 205 ? 10.780 7.848 -23.697 1.00 98.19 205 ALA A CA 1
ATOM 1636 C C . ALA A 1 205 ? 10.993 6.340 -23.916 1.00 98.19 205 ALA A C 1
ATOM 1638 O O . ALA A 1 205 ? 11.478 5.947 -24.973 1.00 98.19 205 ALA A O 1
ATOM 1639 N N . ILE A 1 206 ? 10.518 5.495 -22.993 1.00 97.38 206 ILE A N 1
ATOM 1640 C CA . ILE A 1 206 ? 10.574 4.026 -23.113 1.00 97.38 206 ILE A CA 1
ATOM 1641 C C . ILE A 1 206 ? 9.859 3.540 -24.387 1.00 97.38 206 ILE A C 1
ATOM 1643 O O . ILE A 1 206 ? 10.390 2.687 -25.091 1.00 97.38 206 ILE A O 1
ATOM 1647 N N . LYS A 1 207 ? 8.710 4.120 -24.757 1.00 95.38 207 LYS A N 1
ATOM 1648 C CA . LYS A 1 207 ? 7.997 3.772 -26.000 1.00 95.38 207 LYS A CA 1
ATOM 1649 C C . LYS A 1 207 ? 8.724 4.171 -27.287 1.00 95.38 207 LYS A C 1
ATOM 1651 O O . LYS A 1 207 ? 8.532 3.516 -28.303 1.00 95.38 207 LYS A O 1
ATOM 1656 N N . GLN A 1 208 ? 9.596 5.180 -27.264 1.00 95.94 208 GLN A N 1
ATOM 1657 C CA . GLN A 1 208 ? 10.506 5.443 -28.391 1.00 95.94 208 GLN A CA 1
ATOM 1658 C C . GLN A 1 208 ? 11.652 4.417 -28.456 1.00 95.94 208 GLN A C 1
ATOM 1660 O O . GLN A 1 208 ? 12.217 4.197 -29.523 1.00 95.94 208 GLN A O 1
ATOM 1665 N N . CYS A 1 209 ? 11.980 3.777 -27.330 1.00 95.56 209 CYS A N 1
ATOM 1666 C CA . CYS A 1 209 ? 13.016 2.751 -27.219 1.00 95.56 209 CYS A CA 1
ATOM 1667 C C . CYS A 1 209 ? 12.523 1.320 -27.502 1.00 95.56 209 CYS A C 1
ATOM 1669 O O . CYS A 1 209 ? 13.335 0.444 -27.798 1.00 95.56 209 CYS A O 1
ATOM 1671 N N . GLU A 1 210 ? 11.215 1.077 -27.399 1.00 92.56 210 GLU A N 1
ATOM 1672 C CA . GLU A 1 210 ? 10.582 -0.247 -27.454 1.00 92.56 210 GLU A CA 1
ATOM 1673 C C . GLU A 1 210 ? 11.062 -1.149 -28.610 1.00 92.56 210 GLU A C 1
ATOM 1675 O O . GLU A 1 210 ? 11.441 -2.282 -28.314 1.00 92.56 210 GLU A O 1
ATOM 1680 N N . PRO A 1 211 ? 11.178 -0.691 -29.877 1.00 90.94 211 PRO A N 1
ATOM 1681 C CA . PRO A 1 211 ? 11.646 -1.543 -30.977 1.00 90.94 211 PRO A CA 1
ATOM 1682 C C . PRO A 1 211 ? 13.077 -2.083 -30.821 1.00 90.94 211 PRO A C 1
ATOM 1684 O O . PRO A 1 211 ? 13.442 -3.023 -31.521 1.00 90.94 211 PRO A O 1
ATOM 1687 N N . ALA A 1 212 ? 13.896 -1.493 -29.941 1.00 92.44 212 ALA A N 1
ATOM 1688 C CA . ALA A 1 212 ? 15.216 -2.015 -29.586 1.00 92.44 212 ALA A CA 1
ATOM 1689 C C . ALA A 1 212 ? 15.151 -2.922 -28.351 1.00 92.44 212 ALA A C 1
ATOM 1691 O O . ALA A 1 212 ? 15.751 -3.994 -28.355 1.00 92.44 212 ALA A O 1
ATOM 1692 N N . LEU A 1 213 ? 14.384 -2.512 -27.332 1.00 91.81 213 LEU A N 1
ATOM 1693 C CA . LEU A 1 213 ? 14.212 -3.240 -26.068 1.00 91.81 213 LEU A CA 1
ATOM 1694 C C . LEU A 1 213 ? 13.631 -4.651 -26.259 1.00 91.81 213 LEU A C 1
ATOM 1696 O O . LEU A 1 213 ? 13.978 -5.550 -25.503 1.00 91.81 213 LEU A O 1
ATOM 1700 N N . ILE A 1 214 ? 12.769 -4.852 -27.263 1.00 90.56 214 ILE A N 1
ATOM 1701 C CA . ILE A 1 214 ? 12.165 -6.165 -27.569 1.00 90.56 214 ILE A CA 1
ATOM 1702 C C . ILE A 1 214 ? 12.982 -7.013 -28.558 1.00 90.56 214 ILE A C 1
ATOM 1704 O O . ILE A 1 214 ? 12.617 -8.156 -28.818 1.00 90.56 214 ILE A O 1
ATOM 1708 N N . ALA A 1 215 ? 14.036 -6.454 -29.162 1.00 89.75 215 ALA A N 1
ATOM 1709 C CA . ALA A 1 215 ? 14.719 -7.056 -30.312 1.00 89.75 215 ALA A CA 1
ATOM 1710 C C . ALA A 1 215 ? 16.146 -7.541 -30.019 1.00 89.75 215 ALA A C 1
ATOM 1712 O O . ALA A 1 215 ? 16.632 -8.433 -30.715 1.00 89.75 215 ALA A O 1
ATOM 1713 N N . VAL A 1 216 ? 16.833 -6.943 -29.040 1.00 93.31 216 VAL A N 1
ATOM 1714 C CA . VAL A 1 216 ? 18.225 -7.259 -28.680 1.00 93.31 216 VAL A CA 1
ATOM 1715 C C . VAL A 1 216 ? 18.467 -7.076 -27.182 1.00 93.31 216 VAL A C 1
ATOM 1717 O O . VAL A 1 216 ? 17.756 -6.331 -26.516 1.00 93.31 216 VAL A O 1
ATOM 1720 N N . ASP A 1 217 ? 19.522 -7.705 -26.669 1.00 92.69 217 ASP A N 1
ATOM 1721 C CA . ASP A 1 217 ? 20.039 -7.454 -25.322 1.00 92.69 217 ASP A CA 1
ATOM 1722 C C . ASP A 1 217 ? 20.983 -6.230 -25.278 1.00 92.69 217 ASP A C 1
ATOM 1724 O O . ASP A 1 217 ? 21.587 -5.876 -26.299 1.00 92.69 217 ASP A O 1
ATOM 1728 N N . PRO A 1 218 ? 21.154 -5.577 -24.110 1.00 95.31 218 PRO A N 1
ATOM 1729 C CA . PRO A 1 218 ? 22.060 -4.444 -23.959 1.00 95.31 218 PRO A CA 1
ATOM 1730 C C . PRO A 1 218 ? 23.533 -4.867 -23.961 1.00 95.31 218 PRO A C 1
ATOM 1732 O O . PRO A 1 218 ? 23.955 -5.746 -23.208 1.00 95.31 218 PRO A O 1
ATOM 1735 N N . THR A 1 219 ? 24.360 -4.122 -24.692 1.00 95.94 219 THR A N 1
ATOM 1736 C CA . THR A 1 219 ? 25.796 -4.039 -24.406 1.00 95.94 219 THR A CA 1
ATOM 1737 C C . THR A 1 219 ? 25.998 -3.082 -23.232 1.00 95.94 219 THR A C 1
ATOM 1739 O O . THR A 1 219 ? 25.690 -1.895 -23.351 1.00 95.94 219 THR A O 1
ATOM 1742 N N . VAL A 1 220 ? 26.528 -3.582 -22.113 1.00 95.81 220 VAL A N 1
ATOM 1743 C CA . VAL A 1 220 ? 26.817 -2.778 -20.912 1.00 95.81 220 VAL A CA 1
ATOM 1744 C C . VAL A 1 220 ? 28.284 -2.350 -20.894 1.00 95.81 220 VAL A C 1
ATOM 1746 O O . VAL A 1 220 ? 29.177 -3.190 -21.019 1.00 95.81 220 VAL A O 1
ATOM 1749 N N . THR A 1 221 ? 28.545 -1.054 -20.710 1.00 94.19 221 THR A N 1
ATOM 1750 C CA . THR A 1 221 ? 29.901 -0.492 -20.584 1.00 94.19 221 THR A CA 1
ATOM 1751 C C . THR A 1 221 ? 30.009 0.388 -19.337 1.00 94.19 221 THR A C 1
ATOM 1753 O O . THR A 1 221 ? 29.101 1.152 -19.024 1.00 94.19 221 THR A O 1
ATOM 1756 N N . TYR A 1 222 ? 31.125 0.278 -18.614 1.00 92.00 222 TYR A N 1
ATOM 1757 C CA . TYR A 1 222 ? 31.344 0.922 -17.315 1.00 92.00 222 TYR A CA 1
ATOM 1758 C C . TYR A 1 222 ? 32.353 2.065 -17.450 1.00 92.00 222 TYR A C 1
ATOM 1760 O O . TYR A 1 222 ? 33.452 1.855 -17.970 1.00 92.00 222 TYR A O 1
ATOM 1768 N N . PHE A 1 223 ? 32.022 3.255 -16.943 1.00 81.44 223 PHE A N 1
ATOM 1769 C CA . PHE A 1 223 ? 32.867 4.446 -17.068 1.00 81.44 223 PHE A CA 1
ATOM 1770 C C . PHE A 1 223 ? 33.172 5.080 -15.708 1.00 81.44 223 PHE A C 1
ATOM 1772 O O . PHE A 1 223 ? 32.292 5.327 -14.886 1.00 81.44 223 PHE A O 1
ATOM 1779 N N . GLY A 1 224 ? 34.452 5.378 -15.466 1.00 76.75 224 GLY A N 1
ATOM 1780 C CA . GLY A 1 224 ? 34.901 6.000 -14.220 1.00 76.75 224 GLY A CA 1
ATOM 1781 C C . GLY A 1 224 ? 34.499 5.191 -12.982 1.00 76.75 224 GLY A C 1
ATOM 1782 O O . GLY A 1 224 ? 34.914 4.047 -12.813 1.00 76.75 224 GLY A O 1
ATOM 1783 N N . LYS A 1 225 ? 33.708 5.807 -12.100 1.00 84.19 225 LYS A N 1
ATOM 1784 C CA . LYS A 1 225 ? 33.110 5.173 -10.923 1.00 84.19 225 LYS A CA 1
ATOM 1785 C C . LYS A 1 225 ? 31.639 5.574 -10.861 1.00 84.19 225 LYS A C 1
ATOM 1787 O O . LYS A 1 225 ? 31.345 6.760 -10.957 1.00 84.19 225 LYS A O 1
ATOM 1792 N N . ASN A 1 226 ? 30.755 4.601 -10.642 1.00 93.44 226 ASN A N 1
ATOM 1793 C CA . ASN A 1 226 ? 29.299 4.773 -10.553 1.00 93.44 226 ASN A CA 1
ATOM 1794 C C . ASN A 1 226 ? 28.593 5.214 -11.860 1.00 93.44 226 ASN A C 1
ATOM 1796 O O . ASN A 1 226 ? 27.427 5.594 -11.781 1.00 93.44 226 ASN A O 1
ATOM 1800 N N . LEU A 1 227 ? 29.243 5.162 -13.034 1.00 95.25 227 LEU A N 1
ATOM 1801 C CA . LEU A 1 227 ? 28.607 5.471 -14.325 1.00 95.25 227 LEU A CA 1
ATOM 1802 C C . LEU A 1 227 ? 28.549 4.228 -15.223 1.00 95.25 227 LEU A C 1
ATOM 1804 O O . LEU A 1 227 ? 29.543 3.508 -15.362 1.00 95.25 227 LEU A O 1
ATOM 1808 N N . GLU A 1 228 ? 27.401 4.009 -15.857 1.00 95.50 228 GLU A N 1
ATOM 1809 C CA . GLU A 1 228 ? 27.149 2.891 -16.773 1.00 95.50 228 GLU A CA 1
ATOM 1810 C C . GLU A 1 228 ? 26.410 3.358 -18.028 1.00 95.50 228 GLU A C 1
ATOM 1812 O O . GLU A 1 228 ? 25.532 4.218 -17.968 1.00 95.50 228 GLU A O 1
ATOM 1817 N N . GLU A 1 229 ? 26.727 2.731 -19.156 1.00 94.69 229 GLU A N 1
ATOM 1818 C CA . GLU A 1 229 ? 25.996 2.858 -20.414 1.00 94.69 229 GLU A CA 1
ATOM 1819 C C . GLU A 1 229 ? 25.409 1.496 -20.786 1.00 94.69 229 GLU A C 1
ATOM 1821 O O . GLU A 1 229 ? 26.140 0.508 -20.874 1.00 94.69 229 GLU A O 1
ATOM 1826 N N . HIS A 1 230 ? 24.097 1.438 -21.013 1.00 96.88 230 HIS A N 1
ATOM 1827 C CA . HIS A 1 230 ? 23.383 0.240 -21.466 1.00 96.88 230 HIS A CA 1
ATOM 1828 C C . HIS A 1 230 ? 22.841 0.522 -22.870 1.00 96.88 230 HIS A C 1
ATOM 1830 O O . HIS A 1 230 ? 21.943 1.354 -23.027 1.00 96.88 230 HIS A O 1
ATOM 1836 N N . VAL A 1 231 ? 23.414 -0.118 -23.896 1.00 96.69 231 VAL A N 1
ATOM 1837 C CA . VAL A 1 231 ? 23.161 0.232 -25.306 1.00 96.69 231 VAL A CA 1
ATOM 1838 C C . VAL A 1 231 ? 22.601 -0.951 -26.095 1.00 96.69 231 VAL A C 1
ATOM 1840 O O . VAL A 1 231 ? 23.257 -1.980 -26.255 1.00 96.69 231 VAL A O 1
ATOM 1843 N N . TYR A 1 232 ? 21.393 -0.776 -26.627 1.00 96.12 232 TYR A N 1
ATOM 1844 C CA . TYR A 1 232 ? 20.639 -1.760 -27.402 1.00 96.12 232 TYR A CA 1
ATOM 1845 C C . TYR A 1 232 ? 20.878 -1.521 -28.900 1.00 96.12 232 TYR A C 1
ATOM 1847 O O . TYR A 1 232 ? 20.292 -0.608 -29.489 1.00 96.12 232 TYR A O 1
ATOM 1855 N N . TYR A 1 233 ? 21.755 -2.310 -29.523 1.00 92.94 233 TYR A N 1
ATOM 1856 C CA . TYR A 1 233 ? 22.136 -2.162 -30.935 1.00 92.94 233 TYR A CA 1
ATOM 1857 C C . TYR A 1 233 ? 21.287 -3.043 -31.867 1.00 92.94 233 TYR A C 1
ATOM 1859 O O . TYR A 1 233 ? 21.619 -4.203 -32.087 1.00 92.94 233 TYR A O 1
ATOM 1867 N N . ILE A 1 234 ? 20.245 -2.480 -32.493 1.00 89.25 234 ILE A N 1
ATOM 1868 C CA . ILE A 1 234 ? 19.510 -3.162 -33.581 1.00 89.25 234 ILE A CA 1
ATOM 1869 C C . ILE A 1 234 ? 20.408 -3.298 -34.825 1.00 89.25 234 ILE A C 1
ATOM 1871 O O . ILE A 1 234 ? 20.360 -4.287 -35.552 1.00 89.25 234 ILE A O 1
ATOM 1875 N N . SER A 1 235 ? 21.218 -2.273 -35.106 1.00 86.75 235 SER A N 1
ATOM 1876 C CA . SER A 1 235 ? 22.185 -2.262 -36.208 1.00 86.75 235 SER A CA 1
ATOM 1877 C C . SER A 1 235 ? 23.285 -1.224 -35.966 1.00 86.75 235 SER A C 1
ATOM 1879 O O . SER A 1 235 ? 23.195 -0.405 -35.052 1.00 86.75 235 SER A O 1
ATOM 1881 N N . SER A 1 236 ? 24.293 -1.177 -36.840 1.00 78.06 236 SER A N 1
ATOM 1882 C CA . SER A 1 236 ? 25.377 -0.182 -36.791 1.00 78.06 236 SER A CA 1
ATOM 1883 C C . SER A 1 236 ? 24.929 1.282 -36.941 1.00 78.06 236 SER A C 1
ATOM 1885 O O . SER A 1 236 ? 25.745 2.182 -36.759 1.00 78.06 236 SER A O 1
ATOM 1887 N N . SER A 1 237 ? 23.668 1.542 -37.305 1.00 78.38 237 SER A N 1
ATOM 1888 C CA . SER A 1 237 ? 23.104 2.894 -37.448 1.00 78.38 237 SER A CA 1
ATOM 1889 C C . SER A 1 237 ? 21.815 3.130 -36.653 1.00 78.38 237 SER A C 1
ATOM 1891 O O . SER A 1 237 ? 21.265 4.229 -36.728 1.00 78.38 237 SER A O 1
ATOM 1893 N N . VAL A 1 238 ? 21.324 2.128 -35.916 1.00 86.94 238 VAL A N 1
ATOM 1894 C CA . VAL A 1 238 ? 20.094 2.211 -35.112 1.00 86.94 238 VAL A CA 1
ATOM 1895 C C . VAL A 1 238 ? 20.352 1.558 -33.758 1.00 86.94 238 VAL A C 1
ATOM 1897 O O . VAL A 1 238 ? 20.507 0.338 -33.675 1.00 86.94 238 VAL A O 1
ATOM 1900 N N . CYS A 1 239 ? 20.391 2.375 -32.709 1.00 93.62 239 CYS A N 1
ATOM 1901 C CA . CYS A 1 239 ? 20.491 1.917 -31.332 1.00 93.62 239 CYS A CA 1
ATOM 1902 C C . CYS A 1 239 ? 19.759 2.854 -30.369 1.00 93.62 239 CYS A C 1
ATOM 1904 O O . CYS A 1 239 ? 19.507 4.017 -30.689 1.00 93.62 239 CYS A O 1
ATOM 1906 N N . VAL A 1 240 ? 19.469 2.327 -29.182 1.00 96.25 240 VAL A N 1
ATOM 1907 C CA . VAL A 1 240 ? 18.997 3.066 -28.006 1.00 96.25 240 VAL A CA 1
ATOM 1908 C C . VAL A 1 240 ? 20.090 3.024 -26.945 1.00 96.25 240 VAL A C 1
ATOM 1910 O O . VAL A 1 240 ? 20.691 1.969 -26.750 1.00 96.25 240 VAL A O 1
ATOM 1913 N N . ALA A 1 241 ? 20.301 4.118 -26.212 1.00 97.25 241 ALA A N 1
ATOM 1914 C CA . ALA A 1 241 ? 21.191 4.143 -25.053 1.00 97.25 241 ALA A CA 1
ATOM 1915 C C . ALA A 1 241 ? 20.493 4.651 -23.783 1.00 97.25 241 ALA A C 1
ATOM 1917 O O . ALA A 1 241 ? 19.727 5.617 -23.816 1.00 97.25 241 ALA A O 1
ATOM 1918 N N . PHE A 1 242 ? 20.826 4.024 -22.656 1.00 98.31 242 PHE A N 1
ATOM 1919 C CA . PHE A 1 242 ? 20.559 4.517 -21.309 1.00 98.31 242 PHE A CA 1
ATOM 1920 C C . PHE A 1 242 ? 21.901 4.884 -20.670 1.00 98.31 242 PHE A C 1
ATOM 1922 O O . PHE A 1 242 ? 22.795 4.040 -20.592 1.00 98.31 242 PHE A O 1
ATOM 1929 N N . LEU A 1 243 ? 22.051 6.140 -20.243 1.00 97.88 243 LEU A N 1
ATOM 1930 C CA . LEU A 1 243 ? 23.268 6.659 -19.612 1.00 97.88 243 LEU A CA 1
ATOM 1931 C C . LEU A 1 243 ? 22.971 6.910 -18.130 1.00 97.88 243 LEU A C 1
ATOM 1933 O O . LEU A 1 243 ? 22.179 7.796 -17.799 1.00 97.88 243 LEU A O 1
ATOM 1937 N N . ALA A 1 244 ? 23.566 6.122 -17.240 1.00 97.94 244 ALA A N 1
ATOM 1938 C CA . ALA A 1 244 ? 23.230 6.095 -15.822 1.00 97.94 244 ALA A CA 1
ATOM 1939 C C . ALA A 1 244 ? 24.352 6.655 -14.936 1.00 97.94 244 ALA A C 1
ATOM 1941 O O . ALA A 1 244 ? 25.527 6.348 -15.128 1.00 97.94 244 ALA A O 1
ATOM 1942 N N . ASN A 1 245 ? 23.969 7.439 -13.926 1.00 97.81 245 ASN A N 1
ATOM 1943 C CA . ASN A 1 245 ? 24.828 7.903 -12.841 1.00 97.81 245 ASN A CA 1
ATOM 1944 C C . ASN A 1 245 ? 24.242 7.449 -11.495 1.00 97.81 245 ASN A C 1
ATOM 1946 O O . ASN A 1 245 ? 23.230 7.978 -11.026 1.00 97.81 245 ASN A O 1
ATOM 1950 N N . TYR A 1 246 ? 24.902 6.476 -10.868 1.00 97.06 246 TYR A N 1
ATOM 1951 C CA . TYR A 1 246 ? 24.536 5.919 -9.565 1.00 97.06 246 TYR A CA 1
ATOM 1952 C C . TYR A 1 246 ? 25.177 6.671 -8.388 1.00 97.06 246 TYR A C 1
ATOM 1954 O O . TYR A 1 246 ? 24.961 6.300 -7.232 1.00 97.06 246 TYR A O 1
ATOM 1962 N N . ASP A 1 247 ? 25.979 7.716 -8.626 1.00 96.31 247 ASP A N 1
ATOM 1963 C CA . ASP A 1 247 ? 26.488 8.527 -7.527 1.00 96.31 247 ASP A CA 1
ATOM 1964 C C . ASP A 1 247 ? 25.353 9.359 -6.921 1.00 96.31 247 ASP A C 1
ATOM 1966 O O . ASP A 1 247 ? 24.728 10.188 -7.574 1.00 96.31 247 ASP A O 1
ATOM 1970 N N . THR A 1 248 ? 25.078 9.127 -5.641 1.00 96.19 248 THR A N 1
ATOM 1971 C CA . THR A 1 248 ? 23.989 9.789 -4.898 1.00 96.19 248 THR A CA 1
ATOM 1972 C C . THR A 1 248 ? 24.228 11.273 -4.588 1.00 96.19 248 THR A C 1
ATOM 1974 O O . THR A 1 248 ? 23.338 11.928 -4.047 1.00 96.19 248 THR A O 1
ATOM 1977 N N . LYS A 1 249 ? 25.422 11.818 -4.873 1.00 95.81 249 LYS A N 1
ATOM 1978 C CA . LYS A 1 249 ? 25.827 13.179 -4.464 1.00 95.81 249 LYS A CA 1
ATOM 1979 C C . LYS A 1 249 ? 26.416 14.018 -5.597 1.00 95.81 249 LYS A C 1
ATOM 1981 O O . LYS A 1 249 ? 26.344 15.243 -5.537 1.00 95.81 249 LYS A O 1
ATOM 1986 N N . SER A 1 250 ? 26.995 13.374 -6.604 1.00 96.19 250 SER A N 1
ATOM 1987 C CA . SER A 1 250 ? 27.864 14.002 -7.599 1.00 96.19 250 SER A CA 1
ATOM 1988 C C . SER A 1 250 ? 27.241 13.922 -8.990 1.00 96.19 250 SER A C 1
ATOM 1990 O O . SER A 1 250 ? 26.864 12.844 -9.444 1.00 96.19 250 SER A O 1
ATOM 1992 N N . ALA A 1 251 ? 27.140 15.056 -9.684 1.00 96.50 251 ALA A N 1
ATOM 1993 C CA . ALA A 1 251 ? 26.847 15.052 -11.115 1.00 96.50 251 ALA A CA 1
ATOM 1994 C C . ALA A 1 251 ? 28.092 14.612 -11.904 1.00 96.50 251 ALA A C 1
ATOM 1996 O O . ALA A 1 251 ? 29.219 14.821 -11.447 1.00 96.50 251 ALA A O 1
ATOM 1997 N N . ALA A 1 252 ? 27.891 14.047 -13.092 1.00 95.38 252 ALA A N 1
ATOM 1998 C CA . ALA A 1 252 ? 28.965 13.642 -13.993 1.00 95.38 252 ALA A CA 1
ATOM 1999 C C . ALA A 1 252 ? 28.628 13.999 -15.444 1.00 95.38 252 ALA A C 1
ATOM 2001 O O . ALA A 1 252 ? 27.471 13.912 -15.848 1.00 95.38 252 ALA A O 1
ATOM 2002 N N . THR A 1 253 ? 29.641 14.346 -16.236 1.00 94.19 253 THR A N 1
ATOM 2003 C CA . THR A 1 253 ? 29.511 14.530 -17.687 1.00 94.19 253 THR A CA 1
ATOM 2004 C C . THR A 1 253 ? 30.091 13.306 -18.389 1.00 94.19 253 THR A C 1
ATOM 2006 O O . THR A 1 253 ? 31.276 13.006 -18.236 1.00 94.19 253 THR A O 1
ATOM 2009 N N . VAL A 1 254 ? 29.268 12.598 -19.160 1.00 91.50 254 VAL A N 1
ATOM 2010 C CA . VAL A 1 254 ? 29.670 11.429 -19.960 1.00 91.50 254 VAL A CA 1
ATOM 2011 C C . VAL A 1 254 ? 29.852 11.846 -21.419 1.00 91.50 254 VAL A C 1
ATOM 2013 O O . VAL A 1 254 ? 29.151 12.730 -21.905 1.00 91.50 254 VAL A O 1
ATOM 2016 N N . THR A 1 255 ? 30.814 11.242 -22.121 1.00 90.81 255 THR A N 1
ATOM 2017 C CA . THR A 1 255 ? 31.029 11.473 -23.560 1.00 90.81 255 THR A CA 1
ATOM 2018 C C . THR A 1 255 ? 30.551 10.251 -24.330 1.00 90.81 255 THR A C 1
ATOM 2020 O O . THR A 1 255 ? 31.273 9.261 -24.398 1.00 90.81 255 THR A O 1
ATOM 2023 N N . PHE A 1 256 ? 29.345 10.328 -24.892 1.00 88.25 256 PHE A N 1
ATOM 2024 C CA . PHE A 1 256 ? 28.724 9.232 -25.629 1.00 88.25 256 PHE A CA 1
ATOM 2025 C C . PHE A 1 256 ? 28.746 9.528 -27.132 1.00 88.25 256 PHE A C 1
ATOM 2027 O O . PHE A 1 256 ? 28.225 10.546 -27.598 1.00 88.25 256 PHE A O 1
ATOM 2034 N N . GLY A 1 257 ? 29.406 8.664 -27.906 1.00 83.38 257 GLY A N 1
ATOM 2035 C CA . GLY A 1 257 ? 29.692 8.925 -29.317 1.00 83.38 257 GLY A CA 1
ATOM 2036 C C . GLY A 1 257 ? 30.492 10.222 -29.502 1.00 83.38 257 GLY A C 1
ATOM 2037 O O . GLY A 1 257 ? 31.642 10.309 -29.083 1.00 83.38 257 GLY A O 1
ATOM 2038 N N . ASN A 1 258 ? 29.868 11.230 -30.120 1.00 84.38 258 ASN A N 1
ATOM 2039 C CA . ASN A 1 258 ? 30.439 12.571 -30.326 1.00 84.38 258 ASN A CA 1
ATOM 2040 C C . ASN A 1 258 ? 29.771 13.657 -29.450 1.00 84.38 258 ASN A C 1
ATOM 2042 O O . ASN A 1 258 ? 30.007 14.845 -29.673 1.00 84.38 258 ASN A O 1
ATOM 2046 N N . SER A 1 259 ? 28.917 13.271 -28.497 1.00 89.31 259 SER A N 1
ATOM 2047 C CA . SER A 1 259 ? 28.117 14.174 -27.659 1.00 89.31 259 SER A CA 1
ATOM 2048 C C . SER A 1 259 ? 28.560 14.121 -26.196 1.00 89.31 259 SER A C 1
ATOM 2050 O O . SER A 1 259 ? 29.001 13.083 -25.703 1.00 89.31 259 SER A O 1
ATOM 2052 N N . HIS A 1 260 ? 28.390 15.230 -25.474 1.00 92.81 260 HIS A N 1
ATOM 2053 C CA . HIS A 1 260 ? 28.536 15.272 -24.019 1.00 92.81 260 HIS A CA 1
ATOM 2054 C C . HIS A 1 260 ? 27.156 15.312 -23.353 1.00 92.81 260 HIS A C 1
ATOM 2056 O O . HIS A 1 260 ? 26.291 16.082 -23.770 1.00 92.81 260 HIS A O 1
ATOM 2062 N N . HIS A 1 261 ? 26.966 14.501 -22.314 1.00 94.12 261 HIS A N 1
ATOM 2063 C CA . HIS A 1 261 ? 25.707 14.362 -21.585 1.00 94.12 261 HIS A CA 1
ATOM 2064 C C . HIS A 1 261 ? 25.932 14.580 -20.089 1.00 94.12 261 HIS A C 1
ATOM 2066 O O . HIS A 1 261 ? 26.647 13.814 -19.442 1.00 94.12 261 HIS A O 1
ATOM 2072 N N . ASP A 1 262 ? 25.305 15.619 -19.536 1.00 95.62 262 ASP A N 1
ATOM 2073 C CA . ASP A 1 262 ? 25.340 15.905 -18.102 1.00 95.62 262 ASP A CA 1
ATOM 2074 C C . ASP A 1 262 ? 24.286 15.073 -17.363 1.00 95.62 262 ASP A C 1
ATOM 2076 O O . ASP A 1 262 ? 23.075 15.266 -17.538 1.00 95.62 262 ASP A O 1
ATOM 2080 N N . LEU A 1 263 ? 24.761 14.162 -16.515 1.00 97.19 263 LEU A N 1
ATOM 2081 C CA . LEU A 1 263 ? 23.975 13.252 -15.689 1.00 97.19 263 LEU A CA 1
ATOM 2082 C C . LEU A 1 263 ? 23.939 13.767 -14.237 1.00 97.19 263 LEU A C 1
ATOM 2084 O O . LEU A 1 263 ? 24.956 13.700 -13.533 1.00 97.19 263 LEU A O 1
ATOM 2088 N N . PRO A 1 264 ? 22.788 14.263 -13.743 1.00 98.19 264 PRO A N 1
ATOM 2089 C CA . PRO A 1 264 ? 22.599 14.562 -12.325 1.00 98.19 264 PRO A CA 1
ATOM 2090 C C . PRO A 1 264 ? 22.895 13.354 -11.415 1.00 98.19 264 PRO A C 1
ATOM 2092 O O . PRO A 1 264 ? 22.861 12.214 -11.892 1.00 98.19 264 PRO A O 1
ATOM 2095 N N . PRO A 1 265 ? 23.124 13.575 -10.106 1.00 98.06 265 PRO A N 1
ATOM 2096 C CA . PRO A 1 265 ? 23.226 12.487 -9.137 1.00 98.06 265 PRO A CA 1
ATOM 2097 C C . PRO A 1 265 ? 21.968 11.608 -9.159 1.00 98.06 265 PRO A C 1
ATOM 2099 O O . PRO A 1 265 ? 20.863 12.139 -9.302 1.00 98.06 265 PRO A O 1
ATOM 2102 N N . TRP A 1 266 ? 22.137 10.295 -8.972 1.00 98.19 266 TRP A N 1
ATOM 2103 C CA . TRP A 1 266 ? 21.050 9.301 -8.904 1.00 98.19 266 TRP A CA 1
ATOM 2104 C C . TRP A 1 266 ? 20.053 9.426 -10.074 1.00 98.19 266 TRP A C 1
ATOM 2106 O O . TRP A 1 266 ? 18.853 9.643 -9.885 1.00 98.19 266 TRP A O 1
ATOM 2116 N N . SER A 1 267 ? 20.564 9.372 -11.310 1.00 98.69 267 SER A N 1
ATOM 2117 C CA . SER A 1 267 ? 19.751 9.585 -12.512 1.00 98.69 267 SER A CA 1
ATOM 2118 C C . SER A 1 267 ? 20.113 8.677 -13.688 1.00 98.69 267 SER A C 1
ATOM 2120 O O . SER A 1 267 ? 21.232 8.180 -13.785 1.00 98.69 267 SER A O 1
ATOM 2122 N N . VAL A 1 268 ? 19.149 8.479 -14.591 1.00 98.69 268 VAL A N 1
ATOM 2123 C CA . VAL A 1 268 ? 19.345 7.838 -15.900 1.00 98.69 268 VAL A CA 1
ATOM 2124 C C . VAL A 1 268 ? 18.821 8.775 -16.985 1.00 98.69 268 VAL A C 1
ATOM 2126 O O . VAL A 1 268 ? 17.703 9.283 -16.869 1.00 98.69 268 VAL A O 1
ATOM 2129 N N . SER A 1 269 ? 19.616 8.999 -18.030 1.00 98.62 269 SER A N 1
ATOM 2130 C CA . SER A 1 269 ? 19.221 9.671 -19.273 1.00 98.62 269 SER A CA 1
ATOM 2131 C C . SER A 1 269 ? 18.879 8.650 -20.357 1.00 98.62 269 SER A C 1
ATOM 2133 O O . SER A 1 269 ? 19.582 7.652 -20.501 1.00 98.62 269 SER A O 1
ATOM 2135 N N . ILE A 1 270 ? 17.822 8.908 -21.130 1.00 98.62 270 ILE A N 1
ATOM 2136 C CA . ILE A 1 270 ? 17.310 8.011 -22.177 1.00 98.62 270 ILE A CA 1
ATOM 2137 C C . ILE A 1 270 ? 17.493 8.665 -23.551 1.00 98.62 270 ILE A C 1
ATOM 2139 O O . ILE A 1 270 ? 17.022 9.784 -23.781 1.00 98.62 270 ILE A O 1
ATOM 2143 N N . LEU A 1 271 ? 18.186 7.961 -24.452 1.00 97.94 271 LEU A N 1
ATOM 2144 C CA . LEU A 1 271 ? 18.546 8.396 -25.804 1.00 97.94 271 LEU A CA 1
ATOM 2145 C C . LEU A 1 271 ? 18.009 7.379 -26.839 1.00 97.94 271 LEU A C 1
ATOM 2147 O O . LEU A 1 271 ? 18.715 6.418 -27.166 1.00 97.94 271 LEU A O 1
ATOM 2151 N N . PRO A 1 272 ? 16.786 7.554 -27.382 1.00 96.62 272 PRO A N 1
ATOM 2152 C CA . PRO A 1 272 ? 16.170 6.594 -28.308 1.00 96.62 272 PRO A CA 1
ATOM 2153 C C . PRO A 1 272 ? 16.860 6.465 -29.677 1.00 96.62 272 PRO A C 1
ATOM 2155 O O . PRO A 1 272 ? 16.562 5.549 -30.435 1.00 96.62 272 PRO A O 1
ATOM 2158 N N . ASP A 1 273 ? 17.764 7.391 -30.003 1.00 94.56 273 ASP A N 1
ATOM 2159 C CA . ASP A 1 273 ? 18.531 7.476 -31.253 1.00 94.56 273 ASP A CA 1
ATOM 2160 C C . ASP A 1 273 ? 20.059 7.399 -31.030 1.00 94.56 273 ASP A C 1
ATOM 2162 O O . ASP A 1 273 ? 20.840 7.716 -31.940 1.00 94.56 273 ASP A O 1
ATOM 2166 N N . CYS A 1 274 ? 20.481 7.044 -29.806 1.00 94.56 274 CYS A N 1
ATOM 2167 C CA . CYS A 1 274 ? 21.861 7.097 -29.313 1.00 94.56 274 CYS A CA 1
ATOM 2168 C C . CYS A 1 274 ? 22.541 8.490 -29.371 1.00 94.56 274 CYS A C 1
ATOM 2170 O O . CYS A 1 274 ? 23.770 8.563 -29.351 1.00 94.56 274 CYS A O 1
ATOM 2172 N N . LYS A 1 275 ? 21.797 9.606 -29.472 1.00 93.62 275 LYS A N 1
ATOM 2173 C CA . LYS A 1 275 ? 22.375 10.965 -29.637 1.00 93.62 275 LYS A CA 1
ATOM 2174 C C . LYS A 1 275 ? 21.663 12.052 -28.834 1.00 93.62 275 LYS A C 1
ATOM 2176 O O . LYS A 1 275 ? 22.308 12.993 -28.376 1.00 93.62 275 LYS A O 1
ATOM 2181 N N . THR A 1 276 ? 20.347 11.943 -28.697 1.00 94.75 276 THR A N 1
ATOM 2182 C CA . THR A 1 276 ? 19.455 12.994 -28.211 1.00 94.75 276 THR A CA 1
ATOM 2183 C C . THR A 1 276 ? 18.830 12.550 -26.896 1.00 94.75 276 THR A C 1
ATOM 2185 O O . THR A 1 276 ? 18.030 11.619 -26.869 1.00 94.75 276 THR A O 1
ATOM 2188 N N . GLU A 1 277 ? 19.175 13.210 -25.788 1.00 97.00 277 GLU A N 1
ATOM 2189 C CA . GLU A 1 277 ? 18.493 12.974 -24.511 1.00 97.00 277 GLU A CA 1
ATOM 2190 C C . GLU A 1 277 ? 17.053 13.499 -24.612 1.00 97.00 277 GLU A C 1
ATOM 2192 O O . GLU A 1 277 ? 16.839 14.710 -24.669 1.00 97.00 277 GLU A O 1
ATOM 2197 N N . VAL A 1 278 ? 16.065 12.598 -24.630 1.00 97.94 278 VAL A N 1
ATOM 2198 C CA . VAL A 1 278 ? 14.636 12.979 -24.617 1.00 97.94 278 VAL A CA 1
ATOM 2199 C C . VAL A 1 278 ? 14.066 13.044 -23.200 1.00 97.94 278 VAL A C 1
ATOM 2201 O O . VAL A 1 278 ? 13.017 13.645 -22.979 1.00 97.94 278 VAL A O 1
ATOM 2204 N N . PHE A 1 279 ? 14.742 12.408 -22.240 1.00 98.56 279 PHE A N 1
ATOM 2205 C CA . PHE A 1 279 ? 14.326 12.324 -20.845 1.00 98.56 279 PHE A CA 1
ATOM 2206 C C . PHE A 1 279 ? 15.524 12.042 -19.928 1.00 98.56 279 PHE A C 1
ATOM 2208 O O . PHE A 1 279 ? 16.407 11.263 -20.285 1.00 98.56 279 PHE A O 1
ATOM 2215 N N . ASN A 1 280 ? 15.514 12.605 -18.717 1.00 98.75 280 ASN A N 1
ATOM 2216 C CA . ASN A 1 280 ? 16.365 12.169 -17.610 1.00 98.75 280 ASN A CA 1
ATOM 2217 C C . ASN A 1 280 ? 15.542 12.109 -16.318 1.00 98.75 280 ASN A C 1
ATOM 2219 O O . ASN A 1 280 ? 14.798 13.038 -15.994 1.00 98.75 280 ASN A O 1
ATOM 2223 N N . THR A 1 281 ? 15.717 11.040 -15.545 1.00 98.75 281 THR A N 1
ATOM 2224 C CA . THR A 1 281 ? 14.867 10.728 -14.384 1.00 98.75 281 THR A CA 1
ATOM 2225 C C . THR A 1 281 ? 14.917 11.782 -13.273 1.00 98.75 281 THR A C 1
ATOM 2227 O O . THR A 1 281 ? 13.937 11.931 -12.544 1.00 98.75 281 THR A O 1
ATOM 2230 N N . ALA A 1 282 ? 15.989 12.575 -13.177 1.00 98.50 282 ALA A N 1
ATOM 2231 C CA . ALA A 1 282 ? 16.129 13.660 -12.207 1.00 98.50 282 ALA A CA 1
ATOM 2232 C C . ALA A 1 282 ? 15.784 15.062 -12.759 1.00 98.50 282 ALA A C 1
ATOM 2234 O O . ALA A 1 282 ? 15.585 15.990 -11.960 1.00 98.50 282 ALA A O 1
ATOM 2235 N N . LYS A 1 283 ? 15.681 15.241 -14.085 1.00 97.88 283 LYS A N 1
ATOM 2236 C CA . LYS A 1 283 ? 15.350 16.516 -14.757 1.00 97.88 283 LYS A CA 1
ATOM 2237 C C . LYS A 1 283 ? 13.825 16.677 -14.899 1.00 97.88 283 LYS A C 1
ATOM 2239 O O . LYS A 1 283 ? 13.273 16.602 -15.989 1.00 97.88 283 LYS A O 1
ATOM 2244 N N . VAL A 1 284 ? 13.135 16.870 -13.771 1.00 97.25 284 VAL A N 1
ATOM 2245 C CA . VAL A 1 284 ? 11.666 17.033 -13.724 1.00 97.25 284 VAL A CA 1
ATOM 2246 C C . VAL A 1 284 ? 11.243 18.348 -14.386 1.00 97.25 284 VAL A C 1
ATOM 2248 O O . VAL A 1 284 ? 11.500 19.420 -13.843 1.00 97.25 284 VAL A O 1
ATOM 2251 N N . GLY A 1 285 ? 10.590 18.253 -15.547 1.00 91.25 285 GLY A N 1
ATOM 2252 C CA . GLY A 1 285 ? 10.068 19.398 -16.310 1.00 91.25 285 GLY A CA 1
ATOM 2253 C C . GLY A 1 285 ? 8.602 19.755 -16.027 1.00 91.25 285 GLY A C 1
ATOM 2254 O O . GLY A 1 285 ? 8.101 20.737 -16.569 1.00 91.25 285 GLY A O 1
ATOM 2255 N N . VAL A 1 286 ? 7.903 18.969 -15.202 1.00 93.38 286 VAL A N 1
ATOM 2256 C CA . VAL A 1 286 ? 6.483 19.170 -14.871 1.00 93.38 286 VAL A CA 1
ATOM 2257 C C . VAL A 1 286 ? 6.341 20.021 -13.607 1.00 93.38 286 VAL A C 1
ATOM 2259 O O . VAL A 1 286 ? 7.073 19.835 -12.636 1.00 93.38 286 VAL A O 1
ATOM 2262 N N . GLN A 1 287 ? 5.394 20.961 -13.615 1.00 91.56 287 GLN A N 1
ATOM 2263 C CA . GLN A 1 287 ? 5.111 21.837 -12.478 1.00 91.56 287 GLN A CA 1
ATOM 2264 C C . GLN A 1 287 ? 4.305 21.101 -11.396 1.00 91.56 287 GLN A C 1
ATOM 2266 O O . GLN A 1 287 ? 3.260 20.524 -11.683 1.00 91.56 287 GLN A O 1
ATOM 2271 N N . SER A 1 288 ? 4.759 21.176 -10.142 1.00 90.50 288 SER A N 1
ATOM 2272 C CA . SER A 1 288 ? 4.028 20.645 -8.986 1.00 90.50 288 SER A CA 1
ATOM 2273 C C . SER A 1 288 ? 2.704 21.378 -8.749 1.00 90.50 288 SER A C 1
ATOM 2275 O O . SER A 1 288 ? 2.653 22.608 -8.836 1.00 90.50 288 SER A O 1
ATOM 2277 N N . ILE A 1 289 ? 1.660 20.642 -8.361 1.00 89.69 289 ILE A N 1
ATOM 2278 C CA . ILE A 1 289 ? 0.355 21.206 -7.985 1.00 89.69 289 ILE A CA 1
ATOM 2279 C C . ILE A 1 289 ? 0.178 21.104 -6.467 1.00 89.69 289 ILE A C 1
ATOM 2281 O O . ILE A 1 289 ? 0.255 20.020 -5.897 1.00 89.69 289 ILE A O 1
ATOM 2285 N N . ILE A 1 290 ? -0.096 22.233 -5.806 1.00 86.19 290 ILE A N 1
ATOM 2286 C CA . ILE A 1 290 ? -0.474 22.246 -4.387 1.00 86.19 290 ILE A CA 1
ATOM 2287 C C . ILE A 1 290 ? -1.978 21.984 -4.300 1.00 86.19 290 ILE A C 1
ATOM 2289 O O . ILE A 1 290 ? -2.782 22.836 -4.680 1.00 86.19 290 ILE A O 1
ATOM 2293 N N . LYS A 1 291 ? -2.348 20.802 -3.804 1.00 85.25 291 LYS A N 1
ATOM 2294 C CA . LYS A 1 291 ? -3.737 20.422 -3.518 1.00 85.25 291 LYS A CA 1
ATOM 2295 C C . LYS A 1 291 ? -4.182 21.055 -2.194 1.00 85.25 291 LYS A C 1
ATOM 2297 O O . LYS A 1 291 ? -3.377 21.189 -1.272 1.00 85.25 291 LYS A O 1
ATOM 2302 N N . THR A 1 292 ? -5.449 21.450 -2.088 1.00 92.12 292 THR A N 1
ATOM 2303 C CA . THR A 1 292 ? -6.008 22.080 -0.882 1.00 92.12 292 THR A CA 1
ATOM 2304 C C . THR A 1 292 ? -7.395 21.529 -0.566 1.00 92.12 292 THR A C 1
ATOM 2306 O O . THR A 1 292 ? -8.238 21.401 -1.447 1.00 92.12 292 THR A O 1
ATOM 2309 N N . MET A 1 293 ? -7.649 21.246 0.714 1.00 93.69 293 MET A N 1
ATOM 2310 C CA . MET A 1 293 ? -8.997 20.972 1.214 1.00 93.69 293 MET A CA 1
ATOM 2311 C C . MET A 1 293 ? -9.634 22.294 1.646 1.00 93.69 293 MET A C 1
ATOM 2313 O O . MET A 1 293 ? -9.160 22.941 2.580 1.00 93.69 293 MET A O 1
ATOM 2317 N N . THR A 1 294 ? -10.694 22.719 0.959 1.00 93.38 294 THR A N 1
ATOM 2318 C CA . THR A 1 294 ? -11.426 23.957 1.270 1.00 93.38 294 THR A CA 1
ATOM 2319 C C . THR A 1 294 ? -12.794 23.640 1.878 1.00 93.38 294 THR A C 1
ATOM 2321 O O . THR A 1 294 ? -13.562 22.910 1.246 1.00 93.38 294 THR A O 1
ATOM 2324 N N . PRO A 1 295 ? -13.153 24.193 3.053 1.00 92.38 295 PRO A N 1
ATOM 2325 C CA . PRO A 1 295 ? -14.480 24.002 3.632 1.00 92.38 295 PRO A CA 1
ATOM 2326 C C . PRO A 1 295 ? -15.593 24.477 2.691 1.00 92.38 295 PRO A C 1
ATOM 2328 O O . PRO A 1 295 ? -15.538 25.583 2.153 1.00 92.38 295 PRO A O 1
ATOM 2331 N N . THR A 1 296 ? -16.625 23.651 2.517 1.00 89.50 296 THR A N 1
ATOM 2332 C CA . THR A 1 296 ? -17.847 24.059 1.810 1.00 89.50 296 THR A CA 1
ATOM 2333 C C . THR A 1 296 ? -18.741 24.895 2.732 1.00 89.50 296 THR A C 1
ATOM 2335 O O . THR A 1 296 ? -18.653 24.800 3.954 1.00 89.50 296 THR A O 1
ATOM 2338 N N . ASN A 1 297 ? -19.656 25.687 2.164 1.00 85.56 297 ASN A N 1
ATOM 2339 C CA . ASN A 1 297 ? -20.609 26.512 2.926 1.00 85.56 297 ASN A CA 1
ATOM 2340 C C . ASN A 1 297 ? -21.752 25.695 3.584 1.00 85.56 297 ASN A C 1
ATOM 2342 O O . ASN A 1 297 ? -22.863 26.201 3.739 1.00 85.56 297 ASN A O 1
ATOM 2346 N N . ILE A 1 298 ? -21.519 24.423 3.921 1.00 86.19 298 ILE A N 1
ATOM 2347 C CA . ILE A 1 298 ? -22.526 23.512 4.477 1.00 86.19 298 ILE A CA 1
ATOM 2348 C C . ILE A 1 298 ? -22.405 23.461 5.998 1.00 86.19 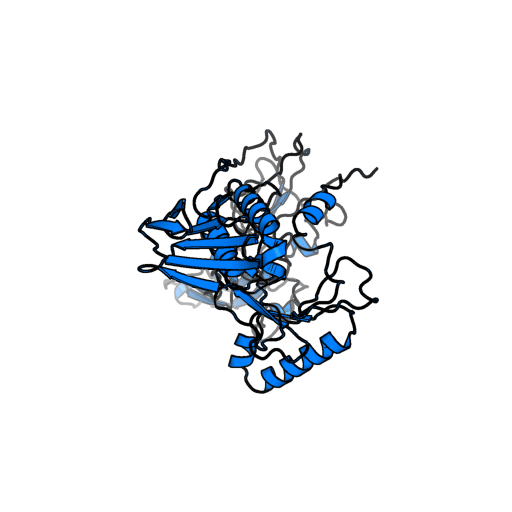298 ILE A C 1
ATOM 2350 O O . ILE A 1 298 ? -21.377 23.076 6.550 1.00 86.19 298 ILE A O 1
ATOM 2354 N N . THR A 1 299 ? -23.496 23.797 6.681 1.00 85.06 299 THR A N 1
ATOM 2355 C CA . THR A 1 299 ? -23.661 23.597 8.123 1.00 85.06 299 THR A CA 1
ATOM 2356 C C . THR A 1 299 ? -24.434 22.309 8.386 1.00 85.06 299 THR A C 1
ATOM 2358 O O . THR A 1 299 ? -25.539 22.136 7.875 1.00 85.06 299 THR A O 1
ATOM 2361 N N . PHE A 1 300 ? -23.877 21.418 9.205 1.00 88.19 300 PHE A N 1
ATOM 2362 C CA . PHE A 1 300 ? -24.542 20.179 9.609 1.00 88.19 300 PHE A CA 1
ATOM 2363 C C . PHE A 1 300 ? -25.398 20.392 10.865 1.00 88.19 300 PHE A C 1
ATOM 2365 O O . PHE A 1 300 ? -24.864 20.570 11.963 1.00 88.19 300 PHE A O 1
ATOM 2372 N N . ASP A 1 301 ? -26.721 20.310 10.721 1.00 89.50 301 ASP A N 1
ATOM 2373 C CA . ASP A 1 301 ? -27.631 20.189 11.862 1.00 89.50 301 ASP A CA 1
ATOM 2374 C C . ASP A 1 301 ? -27.583 18.748 12.385 1.00 89.50 301 ASP A C 1
ATOM 2376 O O . ASP A 1 301 ? -28.107 17.814 11.769 1.00 89.50 301 ASP A O 1
ATOM 2380 N N . TRP A 1 302 ? -26.877 18.552 13.498 1.00 90.12 302 TRP A N 1
ATOM 2381 C CA . TRP A 1 302 ? -26.651 17.236 14.090 1.00 90.12 302 TRP A CA 1
ATOM 2382 C C . TRP A 1 302 ? -27.775 16.808 15.036 1.00 90.12 302 TRP A C 1
ATOM 2384 O O . TRP A 1 302 ? -28.291 17.595 15.833 1.00 90.12 302 TRP A O 1
ATOM 2394 N N . GLN A 1 303 ? -28.057 15.508 15.012 1.00 90.06 303 GLN A N 1
ATOM 2395 C CA . GLN A 1 303 ? -28.765 14.776 16.056 1.00 90.06 303 GLN A CA 1
ATOM 2396 C C . GLN A 1 303 ? -27.837 13.696 16.632 1.00 90.06 303 GLN A C 1
ATOM 2398 O O . GLN A 1 303 ? -26.990 13.167 15.908 1.00 90.06 303 GLN A O 1
ATOM 2403 N N . SER A 1 304 ? -28.004 13.345 17.908 1.00 90.31 304 SER A N 1
ATOM 2404 C CA . SER A 1 304 ? -27.201 12.322 18.594 1.00 90.31 304 SER A CA 1
ATOM 2405 C C . SER A 1 304 ? -28.042 11.288 19.337 1.00 90.31 304 SER A C 1
ATOM 2407 O O . SER A 1 304 ? -29.108 11.613 19.852 1.00 90.31 304 SER A O 1
ATOM 2409 N N . TYR A 1 305 ? -27.520 10.070 19.442 1.00 87.88 305 TYR A N 1
ATOM 2410 C CA . TYR A 1 305 ? -28.013 9.001 20.310 1.00 87.88 305 TYR A CA 1
ATOM 2411 C C . TYR A 1 305 ? -26.804 8.373 21.017 1.00 87.88 305 TYR A C 1
ATOM 2413 O O . TYR A 1 305 ? -25.853 7.967 20.351 1.00 87.88 305 TYR A O 1
ATOM 2421 N N . THR A 1 306 ? -26.802 8.340 22.349 1.00 85.69 306 THR A N 1
ATOM 2422 C CA . THR A 1 306 ? -25.734 7.704 23.136 1.00 85.69 306 THR A CA 1
ATOM 2423 C C . THR A 1 306 ? -26.155 6.283 23.491 1.00 85.69 306 THR A C 1
ATOM 2425 O O . THR A 1 306 ? -27.265 6.066 23.967 1.00 85.69 306 THR A O 1
ATOM 2428 N N . GLU A 1 307 ? -25.272 5.329 23.220 1.00 84.75 307 GLU A N 1
ATOM 2429 C CA . GLU A 1 307 ? -25.450 3.904 23.476 1.00 84.75 307 GLU A CA 1
ATOM 2430 C C . GLU A 1 307 ? -24.923 3.579 24.883 1.00 84.75 307 GLU A C 1
ATOM 2432 O O . GLU A 1 307 ? -23.777 3.893 25.216 1.00 84.75 307 GLU A O 1
ATOM 2437 N N . ASP A 1 308 ? -25.774 2.994 25.728 1.00 84.25 308 ASP A N 1
ATOM 2438 C CA . ASP A 1 308 ? -25.398 2.611 27.091 1.00 84.25 308 ASP A CA 1
ATOM 2439 C C . ASP A 1 308 ? -24.364 1.464 27.085 1.00 84.25 308 ASP A C 1
ATOM 2441 O O . ASP A 1 308 ? -24.471 0.551 26.258 1.00 84.25 308 ASP A O 1
ATOM 2445 N N . PRO A 1 309 ? -23.382 1.448 28.011 1.00 83.50 309 PRO A N 1
ATOM 2446 C CA . PRO A 1 309 ? -22.467 0.320 28.163 1.00 83.50 309 PRO A CA 1
ATOM 2447 C C . PRO A 1 309 ? -23.224 -0.969 28.493 1.00 83.50 309 PRO A C 1
ATOM 2449 O O . PRO A 1 309 ? -24.052 -0.975 29.404 1.00 83.50 309 PRO A O 1
ATOM 2452 N N . ALA A 1 310 ? -22.906 -2.061 27.794 1.00 82.38 310 ALA A N 1
ATOM 2453 C CA . ALA A 1 310 ? -23.609 -3.327 27.979 1.00 82.38 310 ALA A CA 1
ATOM 2454 C C . ALA A 1 310 ? -23.402 -3.903 29.391 1.00 82.38 310 ALA A C 1
ATOM 2456 O O . ALA A 1 310 ? -22.348 -3.720 30.013 1.00 82.38 310 ALA A O 1
ATOM 2457 N N . PHE A 1 311 ? -24.391 -4.641 29.891 1.00 79.44 311 PHE A N 1
ATOM 2458 C CA . PHE A 1 311 ? -24.381 -5.221 31.231 1.00 79.44 311 PHE A CA 1
ATOM 2459 C C . PHE A 1 311 ? -24.620 -6.733 31.234 1.00 79.44 311 PHE A C 1
ATOM 2461 O O . PHE A 1 311 ? -25.419 -7.268 30.476 1.00 79.44 311 PHE A O 1
ATOM 2468 N N . SER A 1 312 ? -24.012 -7.405 32.214 1.00 69.94 312 SER A N 1
ATOM 2469 C CA . SER A 1 312 ? -24.146 -8.830 32.584 1.00 69.94 312 SER A CA 1
ATOM 2470 C C . SER A 1 312 ? -25.569 -9.352 32.863 1.00 69.94 312 SER A C 1
ATOM 2472 O O . SER A 1 312 ? -25.741 -10.484 33.302 1.00 69.94 312 SER A O 1
ATOM 2474 N N . SER A 1 313 ? -26.595 -8.522 32.669 1.00 66.19 313 SER A N 1
ATOM 2475 C CA . SER A 1 313 ? -28.007 -8.850 32.888 1.00 66.19 313 SER A CA 1
ATOM 2476 C C . SER A 1 313 ? -28.884 -8.434 31.701 1.00 66.19 313 SER A C 1
ATOM 2478 O O . SER A 1 313 ? -30.037 -8.061 31.904 1.00 66.19 313 SER A O 1
ATOM 2480 N N . GLU A 1 314 ? -28.316 -8.399 30.495 1.00 65.06 314 GLU A N 1
ATOM 2481 C CA . GLU A 1 314 ? -29.064 -8.282 29.240 1.00 65.06 314 GLU A CA 1
ATOM 2482 C C . GLU A 1 314 ? -29.310 -9.683 28.662 1.00 65.06 314 GLU A C 1
ATOM 2484 O O . GLU A 1 314 ? -28.409 -10.528 28.657 1.00 65.06 314 GLU A O 1
ATOM 2489 N N . ASP A 1 315 ? -30.536 -9.927 28.190 1.00 59.53 315 ASP A N 1
ATOM 2490 C CA . ASP A 1 315 ? -31.025 -11.260 27.797 1.00 59.53 315 ASP A CA 1
ATOM 2491 C C . ASP A 1 315 ? -30.272 -11.870 26.596 1.00 59.53 315 ASP A C 1
ATOM 2493 O O . ASP A 1 315 ? -30.251 -13.089 26.436 1.00 59.53 315 ASP A O 1
ATOM 2497 N N . ASP A 1 316 ? -29.604 -11.040 25.788 1.00 66.50 316 ASP A N 1
ATOM 2498 C CA . ASP A 1 316 ? -28.820 -11.450 24.611 1.00 66.50 316 ASP A CA 1
ATOM 2499 C C . ASP A 1 316 ? -27.393 -11.949 24.953 1.00 66.50 316 ASP A C 1
ATOM 2501 O O . ASP A 1 316 ? -26.590 -12.225 24.057 1.00 66.50 316 ASP A O 1
ATOM 2505 N N . SER A 1 317 ? -27.026 -12.039 26.239 1.00 72.81 317 SER A N 1
ATOM 2506 C CA . SER A 1 317 ? -25.658 -12.375 26.664 1.00 72.81 317 SER A CA 1
ATOM 2507 C C . SER A 1 317 ? -25.361 -13.885 26.703 1.00 72.81 317 SER A C 1
ATOM 2509 O O . SER A 1 317 ? -26.071 -14.683 27.314 1.00 72.81 317 SER A O 1
ATOM 2511 N N . VAL A 1 318 ? -24.246 -14.290 26.080 1.00 81.69 318 VAL A N 1
ATOM 2512 C CA . VAL A 1 318 ? -23.717 -15.665 26.137 1.00 81.69 318 VAL A CA 1
ATOM 2513 C C . VAL A 1 318 ? -22.712 -15.781 27.284 1.00 81.69 318 VAL A C 1
ATOM 2515 O O . VAL A 1 318 ? -21.805 -14.959 27.405 1.00 81.69 318 VAL A O 1
ATOM 2518 N N . THR A 1 319 ? -22.853 -16.810 28.122 1.00 85.81 319 THR A N 1
ATOM 2519 C CA . THR A 1 319 ? -22.014 -17.022 29.314 1.00 85.81 319 THR A CA 1
ATOM 2520 C C . THR A 1 319 ? -21.014 -18.166 29.131 1.00 85.81 319 THR A C 1
ATOM 2522 O O . THR A 1 319 ? -21.302 -19.170 28.479 1.00 85.81 319 THR A O 1
ATOM 2525 N N . ALA A 1 320 ? -19.825 -18.015 29.722 1.00 86.56 320 ALA A N 1
ATOM 2526 C CA . ALA A 1 320 ? -18.760 -19.015 29.725 1.00 86.56 320 ALA A CA 1
ATOM 2527 C C . ALA A 1 320 ? -17.876 -18.867 30.976 1.00 86.56 320 ALA A C 1
ATOM 2529 O O . ALA A 1 320 ? -17.637 -17.756 31.441 1.00 86.56 320 ALA A O 1
ATOM 2530 N N . GLU A 1 321 ? -17.321 -19.972 31.482 1.00 88.75 321 GLU A N 1
ATOM 2531 C CA . GLU A 1 321 ? -16.349 -19.970 32.595 1.00 88.75 321 GLU A CA 1
ATOM 2532 C C . GLU A 1 321 ? -14.903 -19.672 32.127 1.00 88.75 321 GLU A C 1
ATOM 2534 O O . GLU A 1 321 ? -13.927 -20.043 32.778 1.00 88.75 321 GLU A O 1
ATOM 2539 N N . ALA A 1 322 ? -14.746 -19.019 30.971 1.00 87.88 322 ALA A N 1
ATOM 2540 C CA . ALA A 1 322 ? -13.461 -18.687 30.362 1.00 87.88 322 ALA A CA 1
ATOM 2541 C C . ALA A 1 322 ? -13.565 -17.419 29.502 1.00 87.88 322 ALA A C 1
ATOM 2543 O O . ALA A 1 322 ? -14.621 -17.119 28.947 1.00 87.88 322 ALA A O 1
ATOM 2544 N N . LEU A 1 323 ? -12.444 -16.712 29.332 1.00 89.94 323 LEU A N 1
ATOM 2545 C CA . LEU A 1 323 ? -12.316 -15.692 28.291 1.00 89.94 323 LEU A CA 1
ATOM 2546 C C . LEU A 1 323 ? -12.137 -16.385 26.934 1.00 89.94 323 LEU A C 1
ATOM 2548 O O . LEU A 1 323 ? -11.266 -17.243 26.780 1.00 89.94 323 LEU A O 1
ATOM 2552 N N . TRP A 1 324 ? -12.960 -16.014 25.958 1.00 90.69 324 TRP A N 1
ATOM 2553 C CA . TRP A 1 324 ? -12.861 -16.490 24.579 1.00 90.69 324 TRP A CA 1
ATOM 2554 C C . TRP A 1 324 ? -12.143 -15.467 23.696 1.00 90.69 324 TRP A C 1
ATOM 2556 O O . TRP A 1 324 ? -12.162 -14.279 23.981 1.00 90.69 324 TRP A O 1
ATOM 2566 N N . GLU A 1 325 ? -11.495 -15.930 22.630 1.00 90.56 325 GLU A N 1
ATOM 2567 C CA . GLU A 1 325 ? -10.857 -15.058 21.638 1.00 90.56 325 GLU A CA 1
ATOM 2568 C C . GLU A 1 325 ? -11.933 -14.367 20.771 1.00 90.56 325 GLU A C 1
ATOM 2570 O O . GLU A 1 325 ? -12.933 -14.990 20.401 1.00 90.56 325 GLU A O 1
ATOM 2575 N N . GLN A 1 326 ? -11.748 -13.076 20.474 1.00 88.38 326 GLN A N 1
ATOM 2576 C CA . GLN A 1 326 ? -12.773 -12.213 19.885 1.00 88.38 326 GLN A CA 1
ATOM 2577 C C . GLN A 1 326 ? -13.258 -12.689 18.508 1.00 88.38 326 GLN A C 1
ATOM 2579 O O . GLN A 1 326 ? -14.469 -12.800 18.306 1.00 88.38 326 GLN A O 1
ATOM 2584 N N . ILE A 1 327 ? -12.360 -13.000 17.572 1.00 85.25 327 ILE A N 1
ATOM 2585 C CA . ILE A 1 327 ? -12.704 -13.436 16.207 1.00 85.25 327 ILE A CA 1
ATOM 2586 C C . ILE A 1 327 ? -13.484 -14.761 16.260 1.00 85.25 327 ILE A C 1
ATOM 2588 O O . ILE A 1 327 ? -14.480 -14.947 15.556 1.00 85.25 327 ILE A O 1
ATOM 2592 N N . ASN A 1 328 ? -13.092 -15.671 17.155 1.00 88.19 328 ASN A N 1
ATOM 2593 C CA . ASN A 1 328 ? -13.762 -16.947 17.369 1.00 88.19 328 ASN A CA 1
ATOM 2594 C C . ASN A 1 328 ? -15.186 -16.812 17.943 1.00 88.19 328 ASN A C 1
ATOM 2596 O O . ASN A 1 328 ? -16.058 -17.593 17.561 1.00 88.19 328 ASN A O 1
ATOM 2600 N N . VAL A 1 329 ? -15.449 -15.846 18.829 1.00 87.38 329 VAL A N 1
ATOM 2601 C CA . VAL A 1 329 ? -16.820 -15.572 19.313 1.00 87.38 329 VAL A CA 1
ATOM 2602 C C . VAL A 1 329 ? -17.687 -14.992 18.200 1.00 87.38 329 VAL A C 1
ATOM 2604 O O . VAL A 1 329 ? -18.835 -15.389 18.024 1.00 87.38 329 VAL A O 1
ATOM 2607 N N . THR A 1 330 ? -17.131 -14.038 17.461 1.00 84.25 330 THR A N 1
ATOM 2608 C CA . THR A 1 330 ? -17.908 -13.061 16.688 1.00 84.25 330 THR A CA 1
ATOM 2609 C C . THR A 1 330 ? -18.002 -13.355 15.200 1.00 84.25 330 THR A C 1
ATOM 2611 O O . THR A 1 330 ? -18.845 -12.761 14.541 1.00 84.25 330 THR A O 1
ATOM 2614 N N . ARG A 1 331 ? -17.146 -14.232 14.654 1.00 85.50 331 ARG A N 1
ATOM 2615 C CA . ARG A 1 331 ? -17.122 -14.609 13.224 1.00 85.50 331 ARG A CA 1
ATOM 2616 C C . ARG A 1 331 ? -17.151 -13.404 12.279 1.00 85.50 331 ARG A C 1
ATOM 2618 O O . ARG A 1 331 ? -17.817 -13.422 11.251 1.00 85.50 331 ARG A O 1
ATOM 2625 N N . ASP A 1 332 ? -16.398 -12.379 12.657 1.00 79.00 332 ASP A N 1
ATOM 2626 C CA . ASP A 1 332 ? -16.244 -11.131 11.917 1.00 79.00 332 ASP A CA 1
ATOM 2627 C C . ASP A 1 332 ? -17.463 -10.171 11.926 1.00 79.00 332 ASP A C 1
ATOM 2629 O O . ASP A 1 332 ? -17.537 -9.262 11.096 1.00 79.00 332 ASP A O 1
ATOM 2633 N N . SER A 1 333 ? -18.370 -10.293 12.925 1.00 81.94 333 SER A N 1
ATOM 2634 C CA . SER A 1 333 ? -19.559 -9.427 13.123 1.00 81.94 333 SER A CA 1
ATOM 2635 C C . SER A 1 333 ? -19.785 -8.638 14.464 1.00 81.94 333 SER A C 1
ATOM 2637 O O . SER A 1 333 ? -20.855 -8.035 14.568 1.00 81.94 333 SER A O 1
ATOM 2639 N N . SER A 1 334 ? -18.896 -8.582 15.496 1.00 81.06 334 SER A N 1
ATOM 2640 C CA . SER A 1 334 ? -19.068 -7.716 16.730 1.00 81.06 334 SER A CA 1
ATOM 2641 C C . SER A 1 334 ? -17.795 -7.007 17.329 1.00 81.06 334 SER A C 1
ATOM 2643 O O . SER A 1 334 ? -16.893 -7.680 17.828 1.00 81.06 334 SER A O 1
ATOM 2645 N N . ASP A 1 335 ? -17.641 -5.674 17.135 1.00 85.19 335 ASP A N 1
ATOM 2646 C CA . ASP A 1 335 ? -16.445 -4.893 16.644 1.00 85.19 335 ASP A CA 1
ATOM 2647 C C . ASP A 1 335 ? -15.361 -4.684 17.709 1.00 85.19 335 ASP A C 1
ATOM 2649 O O . ASP A 1 335 ? -14.195 -4.976 17.474 1.00 85.19 335 ASP A O 1
ATOM 2653 N N . TYR A 1 336 ? -15.633 -4.142 18.896 1.00 88.75 336 TYR A N 1
ATOM 2654 C CA . TYR A 1 336 ? -16.884 -4.004 19.642 1.00 88.75 336 TYR A CA 1
ATOM 2655 C C . TYR A 1 336 ? -17.453 -5.345 20.156 1.00 88.75 336 TYR A C 1
ATOM 2657 O O . TYR A 1 336 ? -18.660 -5.586 20.114 1.00 88.75 336 TYR A O 1
ATOM 2665 N N . LEU A 1 337 ? -16.583 -6.209 20.698 1.00 89.81 337 LEU A N 1
ATOM 2666 C CA . LEU A 1 337 ? -17.001 -7.313 21.568 1.00 89.81 337 LEU A CA 1
ATOM 2667 C C . LEU A 1 337 ? -16.991 -6.857 23.033 1.00 89.81 337 LEU A C 1
ATOM 2669 O O . LEU A 1 337 ? -15.975 -6.383 23.549 1.00 89.81 337 LEU A O 1
ATOM 2673 N N . TRP A 1 338 ? -18.119 -7.047 23.713 1.00 91.75 338 TRP A N 1
ATOM 2674 C CA . TRP A 1 338 ? -18.249 -6.828 25.150 1.00 91.75 338 TRP A CA 1
ATOM 2675 C C . TRP A 1 338 ? -17.861 -8.081 25.943 1.00 91.75 338 TRP A C 1
ATOM 2677 O O . TRP A 1 338 ? -18.504 -9.121 25.819 1.00 91.75 338 TRP A O 1
ATOM 2687 N N . TYR A 1 339 ? -16.868 -7.958 26.824 1.00 92.06 339 TYR A N 1
ATOM 2688 C CA . TYR A 1 339 ? -16.606 -8.924 27.893 1.00 92.06 339 TYR A CA 1
ATOM 2689 C C . TYR A 1 339 ? -17.183 -8.373 29.199 1.00 92.06 339 TYR A C 1
ATOM 2691 O O . TYR A 1 339 ? -16.839 -7.268 29.624 1.00 92.06 339 TYR A O 1
ATOM 2699 N N . LEU A 1 340 ? -18.079 -9.133 29.824 1.00 93.12 340 LEU A N 1
ATOM 2700 C CA . LEU A 1 340 ? -18.911 -8.682 30.939 1.00 93.12 340 LEU A CA 1
ATOM 2701 C C . LEU A 1 340 ? -18.670 -9.579 32.156 1.00 93.12 340 LEU A C 1
ATOM 2703 O O . LEU A 1 340 ? -18.696 -10.802 32.030 1.00 93.12 340 LEU A O 1
ATOM 2707 N N . THR A 1 341 ? -18.434 -8.994 33.331 1.00 92.75 341 THR A N 1
ATOM 2708 C CA . THR A 1 341 ? -18.265 -9.760 34.577 1.00 92.75 341 THR A CA 1
ATOM 2709 C C . THR A 1 341 ? -18.674 -8.964 35.818 1.00 92.75 341 THR A C 1
ATOM 2711 O O . THR A 1 341 ? -18.634 -7.732 35.829 1.00 92.75 341 THR A O 1
ATOM 2714 N N . ASP A 1 342 ? -19.058 -9.680 36.871 1.00 93.62 342 ASP A N 1
ATOM 2715 C CA . ASP A 1 342 ? -19.637 -9.136 38.099 1.00 93.62 342 ASP A CA 1
ATOM 2716 C C . ASP A 1 342 ? -18.702 -9.377 39.296 1.00 93.62 342 ASP A C 1
ATOM 2718 O O . ASP A 1 342 ? -18.331 -10.509 39.612 1.00 93.62 342 ASP A O 1
ATOM 2722 N N . VAL A 1 343 ? -18.316 -8.298 39.981 1.00 94.88 343 VAL A N 1
ATOM 2723 C CA . VAL A 1 343 ? -17.361 -8.302 41.099 1.00 94.88 343 VAL A CA 1
ATOM 2724 C C . VAL A 1 343 ? -18.063 -7.860 42.382 1.00 94.88 343 VAL A C 1
ATOM 2726 O O . VAL A 1 343 ? -18.273 -6.670 42.637 1.00 94.88 343 VAL A O 1
ATOM 2729 N N . ASN A 1 344 ? -18.423 -8.833 43.220 1.00 96.12 344 ASN A N 1
ATOM 2730 C CA . ASN A 1 344 ? -19.076 -8.584 44.503 1.00 96.12 344 ASN A CA 1
ATOM 2731 C C . ASN A 1 344 ? -18.068 -8.237 45.612 1.00 96.12 344 ASN A C 1
ATOM 2733 O O . ASN A 1 344 ? -17.239 -9.057 46.001 1.00 96.12 344 ASN A O 1
ATOM 2737 N N . ILE A 1 345 ? -18.184 -7.026 46.156 1.00 96.69 345 ILE A N 1
ATOM 2738 C CA . ILE A 1 345 ? -17.284 -6.447 47.157 1.00 96.69 345 ILE A CA 1
ATOM 2739 C C . ILE A 1 345 ? -17.894 -6.527 48.557 1.00 96.69 345 ILE A C 1
ATOM 2741 O O . ILE A 1 345 ? -19.005 -6.056 48.816 1.00 96.69 345 ILE A O 1
ATOM 2745 N N . SER A 1 346 ? -17.124 -7.081 49.492 1.00 94.38 346 SER A N 1
ATOM 2746 C CA . SER A 1 346 ? -17.513 -7.198 50.896 1.00 94.38 346 SER A CA 1
ATOM 2747 C C . SER A 1 346 ? -17.575 -5.825 51.590 1.00 94.38 346 SER A C 1
ATOM 2749 O O . SER A 1 346 ? -16.648 -5.027 51.435 1.00 94.38 346 SER A O 1
ATOM 2751 N N . PRO A 1 347 ? -18.566 -5.561 52.470 1.00 93.56 347 PRO A N 1
ATOM 2752 C CA . PRO A 1 347 ? -18.556 -4.388 53.356 1.00 93.56 347 PRO A CA 1
ATOM 2753 C C . PRO A 1 347 ? -17.327 -4.326 54.279 1.00 93.56 347 PRO A C 1
ATOM 2755 O O . PRO A 1 347 ? -17.076 -3.310 54.928 1.00 93.56 347 PRO A O 1
ATOM 2758 N N . ASN A 1 348 ? -16.585 -5.434 54.393 1.00 93.06 348 ASN A N 1
ATOM 2759 C CA . ASN A 1 348 ? -15.394 -5.524 55.218 1.00 93.06 348 ASN A CA 1
ATOM 2760 C C . ASN A 1 348 ? -14.079 -5.199 54.503 1.00 93.06 348 ASN A C 1
ATOM 2762 O O . ASN A 1 348 ? -13.071 -5.126 55.209 1.00 93.06 348 ASN A O 1
ATOM 2766 N N . GLU A 1 349 ? -14.093 -4.961 53.187 1.00 92.88 349 GLU A N 1
ATOM 2767 C CA . GLU A 1 349 ? -12.885 -4.651 52.417 1.00 92.88 349 GLU A CA 1
ATOM 2768 C C . GLU A 1 349 ? -12.113 -3.440 52.954 1.00 92.88 349 GLU A C 1
ATOM 2770 O O . GLU A 1 349 ? -12.682 -2.462 53.448 1.00 92.88 349 GLU A O 1
ATOM 2775 N N . SER A 1 350 ? -10.786 -3.504 52.846 1.00 90.50 350 SER A N 1
ATOM 2776 C CA . SER A 1 350 ? -9.890 -2.491 53.419 1.00 90.50 350 SER A CA 1
ATOM 2777 C C . SER A 1 350 ? -10.071 -1.122 52.753 1.00 90.50 350 SER A C 1
ATOM 2779 O O . SER A 1 350 ? -10.152 -0.103 53.446 1.00 90.50 350 SER A O 1
ATOM 2781 N N . PHE A 1 351 ? -10.221 -1.100 51.425 1.00 91.50 351 PHE A N 1
ATOM 2782 C CA . PHE A 1 351 ? -10.411 0.115 50.628 1.00 91.50 351 PHE A CA 1
ATOM 2783 C C . PHE A 1 351 ? -11.745 0.825 50.891 1.00 91.50 351 PHE A C 1
ATOM 2785 O O . PHE A 1 351 ? -11.823 2.042 50.777 1.00 91.50 351 PHE A O 1
ATOM 2792 N N . ILE A 1 352 ? -12.777 0.094 51.325 1.00 90.50 352 ILE A N 1
ATOM 2793 C CA . ILE A 1 352 ? -14.067 0.673 51.731 1.00 90.50 352 ILE A CA 1
ATOM 2794 C C . ILE A 1 352 ? -13.940 1.457 53.047 1.00 90.50 352 ILE A C 1
ATOM 2796 O O . ILE A 1 352 ? -14.706 2.387 53.293 1.00 90.50 352 ILE A O 1
ATOM 2800 N N . LYS A 1 353 ? -12.987 1.081 53.912 1.00 83.12 353 LYS A N 1
ATOM 2801 C CA . LYS A 1 353 ? -12.878 1.612 55.279 1.00 83.12 353 LYS A CA 1
ATOM 2802 C C . LYS A 1 353 ? -11.863 2.739 55.442 1.00 83.12 353 LYS A C 1
ATOM 2804 O O . LYS A 1 353 ? -12.124 3.617 56.254 1.00 83.12 353 LYS A O 1
ATOM 2809 N N . ASN A 1 354 ? -10.716 2.671 54.755 1.00 81.75 354 ASN A N 1
ATOM 2810 C CA . ASN A 1 354 ? -9.677 3.726 54.677 1.00 81.75 354 ASN A CA 1
ATOM 2811 C C . ASN A 1 354 ? -8.485 3.369 53.743 1.00 81.75 354 ASN A C 1
ATOM 2813 O O . ASN A 1 354 ? -7.522 4.129 53.664 1.00 81.75 354 ASN A O 1
ATOM 2817 N N . GLY A 1 355 ? -8.478 2.195 53.100 1.00 80.38 355 GLY A N 1
ATOM 2818 C CA . GLY A 1 355 ? -7.379 1.744 52.235 1.00 80.38 355 GLY A CA 1
ATOM 2819 C C . GLY A 1 355 ? -7.363 2.389 50.837 1.00 80.38 355 GLY A C 1
ATOM 2820 O O . GLY A 1 355 ? -8.321 3.059 50.455 1.00 80.38 355 GLY A O 1
ATOM 2821 N N . PRO A 1 356 ? -6.294 2.170 50.048 1.00 86.69 356 PRO A N 1
ATOM 2822 C CA . PRO A 1 356 ? -6.222 2.631 48.662 1.00 86.69 356 PRO A CA 1
ATOM 2823 C C . PRO A 1 356 ? -7.247 1.907 47.779 1.00 86.69 356 PRO A C 1
ATOM 2825 O O . PRO A 1 356 ? -7.516 0.725 47.988 1.00 86.69 356 PRO A O 1
ATOM 2828 N N . SER A 1 357 ? -7.785 2.598 46.771 1.00 89.88 357 SER A N 1
ATOM 2829 C CA . SER A 1 357 ? -8.692 2.008 45.777 1.00 89.88 357 SER A CA 1
ATOM 2830 C C . SER A 1 357 ? -8.064 0.791 45.075 1.00 89.88 357 SER A C 1
ATOM 2832 O O . SER A 1 357 ? -6.860 0.809 44.802 1.00 89.88 357 SER A O 1
ATOM 2834 N N . PRO A 1 358 ? -8.851 -0.251 44.752 1.00 94.12 358 PRO A N 1
ATOM 2835 C CA . PRO A 1 358 ? -8.347 -1.436 44.068 1.00 94.12 358 PRO A CA 1
ATOM 2836 C C . PRO A 1 358 ? -7.909 -1.099 42.638 1.00 94.12 358 PRO A C 1
ATOM 2838 O O . PRO A 1 358 ? -8.554 -0.305 41.953 1.00 94.12 358 PRO A O 1
ATOM 2841 N N . ILE A 1 359 ? -6.828 -1.731 42.183 1.00 96.00 359 ILE A N 1
ATOM 2842 C CA . ILE A 1 359 ? -6.339 -1.629 40.803 1.00 96.00 359 ILE A CA 1
ATOM 2843 C C . ILE A 1 359 ? -6.998 -2.734 39.976 1.00 96.00 359 ILE A C 1
ATOM 2845 O O . ILE A 1 359 ? -6.959 -3.902 40.365 1.00 96.00 359 ILE A O 1
ATOM 2849 N N . LEU A 1 360 ? -7.583 -2.371 38.834 1.00 97.12 360 LEU A N 1
ATOM 2850 C CA . LEU A 1 360 ? -8.068 -3.317 37.833 1.00 97.12 360 LEU A CA 1
ATOM 2851 C C . LEU A 1 360 ? -7.030 -3.422 36.715 1.00 97.12 360 LEU A C 1
ATOM 2853 O O . LEU A 1 360 ? -6.855 -2.485 35.940 1.00 97.12 360 LEU A O 1
ATOM 2857 N N . THR A 1 361 ? -6.373 -4.576 36.621 1.00 97.25 361 THR A N 1
ATOM 2858 C CA . THR A 1 361 ? -5.477 -4.907 35.508 1.00 97.25 361 THR A CA 1
ATOM 2859 C C . THR A 1 361 ? -6.205 -5.805 34.510 1.00 97.25 361 THR A C 1
ATOM 2861 O O . THR A 1 361 ? -6.683 -6.877 34.879 1.00 97.25 361 THR A O 1
ATOM 2864 N N . ALA A 1 362 ? -6.272 -5.387 33.247 1.00 95.44 362 ALA A N 1
ATOM 2865 C CA . ALA A 1 362 ? -6.873 -6.141 32.151 1.00 95.44 362 ALA A CA 1
ATOM 2866 C C . ALA A 1 362 ? -5.904 -6.192 30.961 1.00 95.44 362 ALA A C 1
ATOM 2868 O O . ALA A 1 362 ? -5.542 -5.158 30.398 1.00 95.44 362 ALA A O 1
ATOM 2869 N N . ASN A 1 363 ? -5.488 -7.402 30.586 1.00 95.19 363 ASN A N 1
ATOM 2870 C CA . ASN A 1 363 ? -4.630 -7.649 29.429 1.00 95.19 363 ASN A CA 1
ATOM 2871 C C . ASN A 1 363 ? -5.491 -8.066 28.229 1.00 95.19 363 ASN A C 1
ATOM 2873 O O . ASN A 1 363 ? -6.371 -8.911 28.386 1.00 95.19 363 ASN A O 1
ATOM 2877 N N . SER A 1 364 ? -5.217 -7.522 27.043 1.00 93.94 364 SER A N 1
ATOM 2878 C CA . SER A 1 364 ? -5.878 -7.901 25.786 1.00 93.94 364 SER A CA 1
ATOM 2879 C C . SER A 1 364 ? -4.854 -8.185 24.683 1.00 93.94 364 SER A C 1
ATOM 2881 O O . SER A 1 364 ? -3.757 -7.623 24.673 1.00 93.94 364 SER A O 1
ATOM 2883 N N . ALA A 1 365 ? -5.232 -9.036 23.727 1.00 92.19 365 ALA A N 1
ATOM 2884 C CA . ALA A 1 365 ? -4.491 -9.221 22.481 1.00 92.19 365 ALA A CA 1
ATOM 2885 C C . ALA A 1 365 ? -4.505 -7.958 21.594 1.00 92.19 365 ALA A C 1
ATOM 2887 O O . ALA A 1 365 ? -3.582 -7.774 20.802 1.00 92.19 365 ALA A O 1
ATOM 2888 N N . GLY A 1 366 ? -5.510 -7.092 21.769 1.00 88.00 366 GLY A N 1
ATOM 2889 C CA . GLY A 1 366 ? -5.683 -5.822 21.068 1.00 88.00 366 GLY A CA 1
ATOM 2890 C C . GLY A 1 366 ? -7.132 -5.578 20.631 1.00 88.00 366 GLY A C 1
ATOM 2891 O O . GLY A 1 366 ? -8.023 -6.313 21.040 1.00 88.00 366 GLY A O 1
ATOM 2892 N N . HIS A 1 367 ? -7.418 -4.557 19.821 1.00 90.94 367 HIS A N 1
ATOM 2893 C CA . HIS A 1 367 ? -6.515 -3.492 19.340 1.00 90.94 367 HIS A CA 1
ATOM 2894 C C . HIS A 1 367 ? -6.776 -2.155 20.078 1.00 90.94 367 HIS A C 1
ATOM 2896 O O . HIS A 1 367 ? -5.859 -1.350 20.253 1.00 90.94 367 HIS A O 1
ATOM 2902 N N . VAL A 1 368 ? -7.996 -1.966 20.600 1.00 93.56 368 VAL A N 1
ATOM 2903 C CA . VAL A 1 368 ? -8.391 -0.950 21.597 1.00 93.56 368 VAL A CA 1
ATOM 2904 C C . VAL A 1 368 ? -9.177 -1.636 22.721 1.00 93.56 368 VAL A C 1
ATOM 2906 O O . VAL A 1 368 ? -9.886 -2.612 22.482 1.00 93.56 368 VAL A O 1
ATOM 2909 N N . LEU A 1 369 ? -9.073 -1.124 23.947 1.00 94.56 369 LEU A N 1
ATOM 2910 C CA . LEU A 1 369 ? -9.838 -1.582 25.106 1.00 94.56 369 LEU A CA 1
ATOM 2911 C C . LEU A 1 369 ? -10.389 -0.382 25.885 1.00 94.56 369 LEU A C 1
ATOM 2913 O O . LEU A 1 369 ? -9.620 0.404 26.447 1.00 94.56 369 LEU A O 1
ATOM 2917 N N . HIS A 1 370 ? -11.716 -0.273 25.974 1.00 95.38 370 HIS A N 1
ATOM 2918 C CA . HIS A 1 370 ? -12.398 0.664 26.871 1.00 95.38 370 HIS A CA 1
ATOM 2919 C C . HIS A 1 370 ? -12.894 -0.074 28.118 1.00 95.38 370 HIS A C 1
ATOM 2921 O O . HIS A 1 370 ? -13.535 -1.122 28.016 1.00 95.38 370 HIS A O 1
ATOM 2927 N N . VAL A 1 371 ? -12.626 0.480 29.302 1.00 96.12 371 VAL A N 1
ATOM 2928 C CA . VAL A 1 371 ? -12.948 -0.158 30.586 1.00 96.12 371 VAL A CA 1
ATOM 2929 C C . VAL A 1 371 ? -14.046 0.626 31.291 1.00 96.12 371 VAL A C 1
ATOM 2931 O O . VAL A 1 371 ? -13.811 1.747 31.747 1.00 96.12 371 VAL A O 1
ATOM 2934 N N . PHE A 1 372 ? -15.238 0.041 31.407 1.00 95.31 372 PHE A N 1
ATOM 2935 C CA . PHE A 1 372 ? -16.365 0.613 32.138 1.00 95.31 372 PHE A CA 1
ATOM 2936 C C . PHE A 1 372 ? -16.579 -0.116 33.469 1.00 95.31 372 PHE A C 1
ATOM 2938 O O . PHE A 1 372 ? -16.544 -1.344 33.548 1.00 95.31 372 PHE A O 1
ATOM 2945 N N . VAL A 1 373 ? -16.850 0.654 34.520 1.00 95.44 373 VAL A N 1
ATOM 2946 C CA . VAL A 1 373 ? -17.131 0.166 35.873 1.00 95.44 373 VAL A CA 1
ATOM 2947 C C . VAL A 1 373 ? -18.442 0.790 36.329 1.00 95.44 373 VAL A C 1
ATOM 2949 O O . VAL A 1 373 ? -18.577 2.012 36.370 1.00 95.44 373 VAL A O 1
ATOM 2952 N N . ASN A 1 374 ? -19.433 -0.042 36.650 1.00 93.56 374 ASN A N 1
ATOM 2953 C CA . ASN A 1 374 ? -20.783 0.384 37.032 1.00 93.56 374 ASN A CA 1
ATOM 2954 C C . ASN A 1 374 ? -21.422 1.369 36.024 1.00 93.56 374 ASN A C 1
ATOM 2956 O O . ASN A 1 374 ? -22.072 2.336 36.421 1.00 93.56 374 ASN A O 1
ATOM 2960 N N . GLY A 1 375 ? -21.194 1.143 34.723 1.00 90.38 375 GLY A N 1
ATOM 2961 C CA . GLY A 1 375 ? -21.680 1.993 33.627 1.00 90.38 375 GLY A CA 1
ATOM 2962 C C . GLY A 1 375 ? -20.870 3.274 33.378 1.00 90.38 375 GLY A C 1
ATOM 2963 O O . GLY A 1 375 ? -21.227 4.051 32.500 1.00 90.38 375 GLY A O 1
ATOM 2964 N N . GLN A 1 376 ? -19.781 3.519 34.115 1.00 92.56 376 GLN A N 1
ATOM 2965 C CA . GLN A 1 376 ? -18.930 4.701 33.941 1.00 92.56 376 GLN A CA 1
ATOM 2966 C C . GLN A 1 376 ? -17.575 4.321 33.339 1.00 92.56 376 GLN A C 1
ATOM 2968 O O . GLN A 1 376 ? -16.897 3.424 33.842 1.00 92.56 376 GLN A O 1
ATOM 2973 N N . LEU A 1 377 ? -17.168 5.014 32.270 1.00 93.38 377 LEU A N 1
ATOM 2974 C CA . LEU A 1 377 ? -15.850 4.837 31.657 1.00 93.38 377 LEU A CA 1
ATOM 2975 C C . LEU A 1 377 ? -14.764 5.193 32.682 1.00 93.38 377 LEU A C 1
ATOM 2977 O O . LEU A 1 377 ? -14.690 6.333 33.133 1.00 93.38 377 LEU A O 1
ATOM 2981 N N . SER A 1 378 ? -13.944 4.210 33.048 1.00 95.00 378 SER A N 1
ATOM 2982 C CA . SER A 1 378 ? -12.807 4.383 33.959 1.00 95.00 378 SER A CA 1
ATOM 2983 C C . SER A 1 378 ? -11.529 4.734 33.201 1.00 95.00 378 SER A C 1
ATOM 2985 O O . SER A 1 378 ? -10.787 5.595 33.655 1.00 95.00 378 SER A O 1
ATOM 2987 N N . GLY A 1 379 ? -11.313 4.149 32.017 1.00 94.31 379 GLY A N 1
ATOM 2988 C CA . GLY A 1 379 ? -10.177 4.490 31.160 1.00 94.31 379 GLY A CA 1
ATOM 2989 C C . GLY A 1 379 ? -10.199 3.790 29.800 1.00 94.31 379 GLY A C 1
ATOM 2990 O O . GLY A 1 379 ? -11.170 3.124 29.429 1.00 94.31 379 GLY A O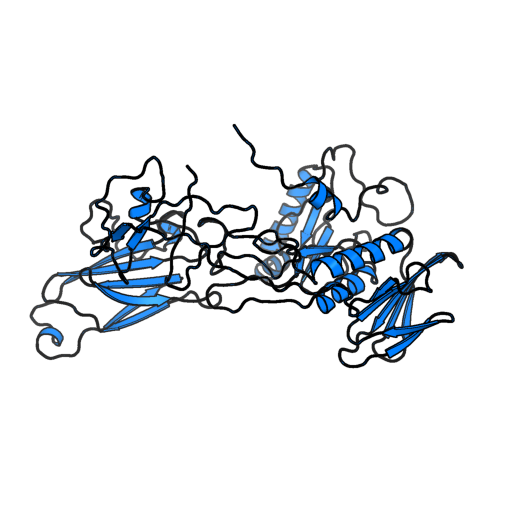 1
ATOM 2991 N N . THR A 1 380 ? -9.149 3.995 29.005 1.00 95.06 380 THR A N 1
ATOM 2992 C CA . THR A 1 380 ? -9.013 3.453 27.642 1.00 95.06 380 THR A CA 1
ATOM 2993 C C . THR A 1 380 ? -7.540 3.295 27.282 1.00 95.06 380 THR A C 1
ATOM 2995 O O . THR A 1 380 ? -6.751 4.201 27.539 1.00 95.06 380 THR A O 1
ATOM 2998 N N . VAL A 1 381 ? -7.189 2.178 26.645 1.00 94.38 381 VAL A N 1
ATOM 2999 C CA . VAL A 1 381 ? -5.855 1.911 26.081 1.00 94.38 381 VAL A CA 1
ATOM 3000 C C . VAL A 1 381 ? -5.984 1.397 24.646 1.00 94.38 381 VAL A C 1
ATOM 3002 O O . VAL A 1 381 ? -6.970 0.746 24.309 1.00 94.38 381 VAL A O 1
ATOM 3005 N N . TYR A 1 382 ? -5.001 1.695 23.800 1.00 93.88 382 TYR A N 1
ATOM 3006 C CA . TYR A 1 382 ? -4.943 1.283 22.394 1.00 93.88 382 TYR A CA 1
ATOM 3007 C C . TYR A 1 382 ? -3.500 0.994 21.975 1.00 93.88 382 TYR A C 1
ATOM 3009 O O . TYR A 1 382 ? -2.560 1.472 22.614 1.00 93.88 382 TYR A O 1
ATOM 3017 N N . GLY A 1 383 ? -3.346 0.171 20.939 1.00 89.31 383 GLY A N 1
ATOM 3018 C CA . GLY A 1 383 ? -2.053 -0.258 20.408 1.00 89.31 383 GLY A CA 1
ATOM 3019 C C . GLY A 1 383 ? -1.661 0.498 19.140 1.00 89.31 383 GLY A C 1
ATOM 3020 O O . GLY A 1 383 ? -2.207 1.556 18.832 1.00 89.31 383 GLY A O 1
ATOM 3021 N N . GLY A 1 384 ? -0.738 -0.093 18.388 1.00 86.88 384 GLY A N 1
ATOM 3022 C CA . GLY A 1 384 ? -0.409 0.287 17.012 1.00 86.88 384 GLY A CA 1
ATOM 3023 C C . GLY A 1 384 ? -0.045 -0.948 16.186 1.00 86.88 384 GLY A C 1
ATOM 3024 O O . GLY A 1 384 ? -0.020 -2.055 16.727 1.00 86.88 384 GLY A O 1
ATOM 3025 N N . LEU A 1 385 ? 0.268 -0.761 14.900 1.00 86.44 385 LEU A N 1
ATOM 3026 C CA . LEU A 1 385 ? 0.530 -1.843 13.936 1.00 86.44 385 LEU A CA 1
ATOM 3027 C C . LEU A 1 385 ? 1.508 -2.915 14.462 1.00 86.44 385 LEU A C 1
ATOM 3029 O O . LEU A 1 385 ? 1.148 -4.088 14.537 1.00 86.44 385 LEU A O 1
ATOM 3033 N N . ASP A 1 386 ? 2.701 -2.507 14.902 1.00 87.38 386 ASP A N 1
ATOM 3034 C CA . ASP A 1 386 ? 3.740 -3.423 15.405 1.00 87.38 386 ASP A CA 1
ATOM 3035 C C . ASP A 1 386 ? 3.401 -4.053 16.770 1.00 87.38 386 ASP A C 1
ATOM 3037 O O . ASP A 1 386 ? 3.960 -5.079 17.159 1.00 87.38 386 ASP A O 1
ATOM 3041 N N . ASN A 1 387 ? 2.535 -3.399 17.550 1.00 89.38 387 ASN A N 1
ATOM 3042 C CA . ASN A 1 387 ? 2.256 -3.726 18.949 1.00 89.38 387 ASN A CA 1
ATOM 3043 C C . ASN A 1 387 ? 0.755 -3.541 19.260 1.00 89.38 387 ASN A C 1
ATOM 3045 O O . ASN A 1 387 ? 0.373 -2.569 19.917 1.00 89.38 387 ASN A O 1
ATOM 3049 N N . PRO A 1 388 ? -0.116 -4.468 18.814 1.00 87.75 388 PRO A N 1
ATOM 3050 C CA . PRO A 1 388 ? -1.557 -4.393 19.067 1.00 87.75 388 PRO A CA 1
ATOM 3051 C C . PRO A 1 388 ? -1.946 -4.767 20.509 1.00 87.75 388 PRO A C 1
ATOM 3053 O O . PRO A 1 388 ? -3.033 -4.412 20.956 1.00 87.75 388 PRO A O 1
ATOM 3056 N N . LYS A 1 389 ? -1.074 -5.480 21.239 1.00 89.38 389 LYS A N 1
ATOM 3057 C CA . LYS A 1 389 ? -1.329 -6.027 22.587 1.00 89.38 389 LYS A CA 1
ATOM 3058 C C . LYS A 1 389 ? -1.398 -4.934 23.654 1.00 89.38 389 LYS A C 1
ATOM 3060 O O . LYS A 1 389 ? -0.585 -4.015 23.657 1.00 89.38 389 LYS A O 1
ATOM 3065 N N . LEU A 1 390 ? -2.327 -5.079 24.601 1.00 92.25 390 LEU A N 1
ATOM 3066 C CA . LEU A 1 390 ? -2.694 -4.034 25.563 1.00 92.25 390 LEU A CA 1
ATOM 3067 C C . LEU A 1 390 ? -2.630 -4.517 27.010 1.00 92.25 390 LEU A C 1
ATOM 3069 O O . LEU A 1 390 ? -3.023 -5.644 27.315 1.00 92.25 390 LEU A O 1
ATOM 3073 N N . THR A 1 391 ? -2.292 -3.594 27.908 1.00 94.81 391 THR A N 1
ATOM 3074 C CA . THR A 1 391 ? -2.546 -3.709 29.348 1.00 94.81 391 THR A CA 1
ATOM 3075 C C . THR A 1 391 ? -3.197 -2.419 29.839 1.00 94.81 391 THR A C 1
ATOM 3077 O O . THR A 1 391 ? -2.558 -1.370 29.873 1.00 94.81 391 THR A O 1
ATOM 3080 N N . PHE A 1 392 ? -4.459 -2.494 30.258 1.00 97.50 392 PHE A N 1
ATOM 3081 C CA . PHE A 1 392 ? -5.047 -1.504 31.161 1.00 97.50 392 PHE A CA 1
ATOM 3082 C C . PHE A 1 392 ? -4.652 -1.865 32.598 1.00 97.50 392 PHE A C 1
ATOM 3084 O O . PHE A 1 392 ? -4.670 -3.047 32.944 1.00 97.50 392 PHE A O 1
ATOM 3091 N N . SER A 1 393 ? -4.291 -0.891 33.440 1.00 97.19 393 SER A N 1
ATOM 3092 C CA . SER A 1 393 ? -3.930 -1.155 34.842 1.00 97.19 393 SER A CA 1
ATOM 3093 C C . SER A 1 393 ? -4.048 0.091 35.726 1.00 97.19 393 SER A C 1
ATOM 3095 O O . SER A 1 393 ? -3.038 0.667 36.132 1.00 97.19 393 SER A O 1
ATOM 3097 N N . GLU A 1 394 ? -5.275 0.499 36.048 1.00 96.00 394 GLU A N 1
ATOM 3098 C CA . GLU A 1 394 ? -5.554 1.715 36.830 1.00 96.00 394 GLU A CA 1
ATOM 3099 C C . GLU A 1 394 ? -6.459 1.446 38.046 1.00 96.00 394 GLU A C 1
ATOM 3101 O O . GLU A 1 394 ? -7.117 0.408 38.151 1.00 96.00 394 GLU A O 1
ATOM 3106 N N . SER A 1 395 ? -6.489 2.393 38.986 1.00 95.12 395 SER A N 1
ATOM 3107 C CA . SER A 1 395 ? -7.348 2.343 40.175 1.00 95.12 395 SER A CA 1
ATOM 3108 C C . SER A 1 395 ? -8.818 2.583 39.819 1.00 95.12 395 SER A C 1
ATOM 3110 O O . SER A 1 395 ? -9.150 3.608 39.226 1.00 95.12 395 SER A O 1
ATOM 3112 N N . VAL A 1 396 ? -9.717 1.690 40.243 1.00 94.19 396 VAL A N 1
ATOM 3113 C CA . VAL A 1 396 ? -11.152 1.738 39.908 1.00 94.19 396 VAL A CA 1
ATOM 3114 C C . VAL A 1 396 ? -12.056 1.973 41.121 1.00 94.19 396 VAL A C 1
ATOM 3116 O O . VAL A 1 396 ? -11.762 1.580 42.251 1.00 94.19 396 VAL A O 1
ATOM 3119 N N . ASN A 1 397 ? -13.199 2.621 40.879 1.00 91.00 397 ASN A N 1
ATOM 3120 C CA . ASN A 1 397 ? -14.168 2.996 41.911 1.00 91.00 397 ASN A CA 1
ATOM 3121 C C . ASN A 1 397 ? -15.233 1.902 42.119 1.00 91.00 397 ASN A C 1
ATOM 3123 O O . ASN A 1 397 ? -16.332 1.963 41.556 1.00 91.00 397 ASN A O 1
ATOM 3127 N N . LEU A 1 398 ? -14.891 0.893 42.925 1.00 94.44 398 LEU A N 1
ATOM 3128 C CA . LEU A 1 398 ? -15.817 -0.166 43.335 1.00 94.44 398 LEU A CA 1
ATOM 3129 C C . LEU A 1 398 ? -16.589 0.215 44.609 1.00 94.44 398 LEU A C 1
ATOM 3131 O O . LEU A 1 398 ? -16.056 0.838 45.527 1.00 94.44 398 LEU A O 1
ATOM 3135 N N . LYS A 1 399 ? -17.854 -0.199 44.671 1.00 93.19 399 LYS A N 1
ATOM 3136 C CA . LYS A 1 399 ? -18.798 0.030 45.775 1.00 93.19 399 LYS A CA 1
ATOM 3137 C C . LYS A 1 399 ? -19.053 -1.278 46.524 1.00 93.19 399 LYS A C 1
ATOM 3139 O O . LYS A 1 399 ? -18.818 -2.352 45.985 1.00 93.19 399 LYS A O 1
ATOM 3144 N N . VAL A 1 400 ? -19.567 -1.198 47.751 1.00 95.00 400 VAL A N 1
ATOM 3145 C CA . VAL A 1 400 ? -20.020 -2.382 48.507 1.00 95.00 400 VAL A CA 1
ATOM 3146 C C . VAL A 1 400 ? -21.173 -3.076 47.775 1.00 95.00 400 VAL A C 1
ATOM 3148 O O . VAL A 1 400 ? -22.098 -2.408 47.314 1.00 95.00 400 VAL A O 1
ATOM 3151 N N . GLY A 1 401 ? -21.145 -4.409 47.725 1.00 95.44 401 GLY A N 1
ATOM 3152 C CA . GLY A 1 401 ? -22.082 -5.221 46.949 1.00 95.44 401 GLY A CA 1
ATOM 3153 C C . GLY A 1 401 ? -21.571 -5.500 45.535 1.00 95.44 401 GLY A C 1
ATOM 3154 O O . GLY A 1 401 ? -20.369 -5.450 45.276 1.00 95.44 401 GLY A O 1
ATOM 3155 N N . ASN A 1 402 ? -22.484 -5.831 44.624 1.00 94.50 402 ASN A N 1
ATOM 3156 C CA . ASN A 1 402 ? -22.130 -6.223 43.264 1.00 94.50 402 ASN A CA 1
ATOM 3157 C C . ASN A 1 402 ? -21.716 -5.021 42.395 1.00 94.50 402 ASN A C 1
ATOM 3159 O O . ASN A 1 402 ? -22.420 -4.011 42.364 1.00 94.50 402 ASN A O 1
ATOM 3163 N N . ASN A 1 403 ? -20.604 -5.152 41.668 1.00 94.50 403 ASN A N 1
ATOM 3164 C CA . ASN A 1 403 ? -20.108 -4.165 40.712 1.00 94.50 403 ASN A CA 1
ATOM 3165 C C . ASN A 1 403 ? -20.035 -4.783 39.322 1.00 94.50 403 ASN A C 1
ATOM 3167 O O . ASN A 1 403 ? -19.416 -5.831 39.155 1.00 94.50 403 ASN A O 1
ATOM 3171 N N . LYS A 1 404 ? -20.588 -4.100 38.321 1.00 94.12 404 LYS A N 1
ATOM 3172 C CA . LYS A 1 404 ? -20.517 -4.558 36.929 1.00 94.12 404 LYS A CA 1
ATOM 3173 C C . LYS A 1 404 ? -19.257 -4.021 36.264 1.00 94.12 404 LYS A C 1
ATOM 3175 O O . LYS A 1 404 ? -19.046 -2.805 36.253 1.00 94.12 404 LYS A O 1
ATOM 3180 N N . ILE A 1 405 ? -18.439 -4.912 35.717 1.00 95.19 405 ILE A N 1
ATOM 3181 C CA . ILE A 1 405 ? -17.255 -4.590 34.922 1.00 95.19 405 ILE A CA 1
ATOM 3182 C C . ILE A 1 405 ? -17.579 -4.929 33.468 1.00 95.19 405 ILE A C 1
ATOM 3184 O O . ILE A 1 405 ? -17.799 -6.095 33.134 1.00 95.19 405 ILE A O 1
ATOM 3188 N N . SER A 1 406 ? -17.607 -3.908 32.614 1.00 94.44 406 SER A N 1
ATOM 3189 C CA . SER A 1 406 ? -17.922 -4.050 31.192 1.00 94.44 406 SER A CA 1
ATOM 3190 C C . SER A 1 406 ? -16.726 -3.585 30.371 1.00 94.44 406 SER A C 1
ATOM 3192 O O . SER A 1 406 ? -16.367 -2.406 30.377 1.00 94.44 406 SER A O 1
ATOM 3194 N N . LEU A 1 407 ? -16.079 -4.523 29.689 1.00 94.88 407 LEU A N 1
ATOM 3195 C CA . LEU A 1 407 ? -14.892 -4.286 28.878 1.00 94.88 407 LEU A CA 1
ATOM 3196 C C . LEU A 1 407 ? -15.296 -4.306 27.405 1.00 94.88 407 LEU A C 1
ATOM 3198 O O . LEU A 1 407 ? -15.739 -5.341 26.909 1.00 94.88 407 LEU A O 1
ATOM 3202 N N . LEU A 1 408 ? -15.136 -3.186 26.704 1.00 93.38 408 LEU A N 1
ATOM 3203 C CA . LEU A 1 408 ? -15.352 -3.126 25.260 1.00 93.38 408 LEU A CA 1
ATOM 3204 C C . LEU A 1 408 ? -14.011 -3.298 24.550 1.00 93.38 408 LEU A C 1
ATOM 3206 O O . LEU A 1 408 ? -13.182 -2.385 24.553 1.00 93.38 408 LEU A O 1
ATOM 3210 N N . SER A 1 409 ? -13.810 -4.476 23.965 1.00 92.75 409 SER A N 1
ATOM 3211 C CA . SER A 1 409 ? -12.677 -4.784 23.094 1.00 92.75 409 SER A CA 1
ATOM 3212 C C . SER A 1 409 ? -13.000 -4.342 21.671 1.00 92.75 409 SER A C 1
ATOM 3214 O O . SER A 1 409 ? -14.113 -4.582 21.200 1.00 92.75 409 SER A O 1
ATOM 3216 N N . VAL A 1 410 ? -12.058 -3.700 20.982 1.00 91.44 410 VAL A N 1
ATOM 3217 C CA . VAL A 1 410 ? -12.233 -3.233 19.599 1.00 91.44 410 VAL A CA 1
ATOM 3218 C C . VAL A 1 410 ? -11.087 -3.712 18.726 1.00 91.44 410 VAL A C 1
ATOM 3220 O O . VAL A 1 410 ? -9.919 -3.477 19.043 1.00 91.44 410 VAL A O 1
ATOM 3223 N N . ALA A 1 411 ? -11.423 -4.355 17.615 1.00 88.50 411 ALA A N 1
ATOM 3224 C CA . ALA A 1 411 ? -10.497 -4.640 16.538 1.00 88.50 411 ALA A CA 1
ATOM 3225 C C . ALA A 1 411 ? -10.405 -3.432 15.590 1.00 88.50 411 ALA A C 1
ATOM 3227 O O . ALA A 1 411 ? -11.361 -2.691 15.383 1.00 88.50 411 ALA A O 1
ATOM 3228 N N . VAL A 1 412 ? -9.219 -3.213 15.030 1.00 85.69 412 VAL A N 1
ATOM 3229 C CA . VAL A 1 412 ? -8.932 -2.134 14.071 1.00 85.69 412 VAL A CA 1
ATOM 3230 C C . VAL A 1 412 ? -8.172 -2.749 12.910 1.00 85.69 412 VAL A C 1
ATOM 3232 O O . VAL A 1 412 ? -7.060 -3.246 13.103 1.00 85.69 412 VAL A O 1
ATOM 3235 N N . GLY A 1 413 ? -8.781 -2.767 11.726 1.00 70.25 413 GLY A N 1
ATOM 3236 C CA . GLY A 1 413 ? -8.248 -3.512 10.583 1.00 70.25 413 GLY A CA 1
ATOM 3237 C C . GLY A 1 413 ? -8.478 -5.028 10.650 1.00 70.25 413 GLY A C 1
ATOM 3238 O O . GLY A 1 413 ? -7.969 -5.771 9.817 1.00 70.25 413 GLY A O 1
ATOM 3239 N N . LEU A 1 414 ? -9.252 -5.485 11.638 1.00 53.66 414 LEU A N 1
ATOM 3240 C CA . LEU A 1 414 ? -10.078 -6.683 11.522 1.00 53.66 414 LEU A CA 1
ATOM 3241 C C . LEU A 1 414 ? -11.540 -6.260 11.787 1.00 53.66 414 LEU A C 1
ATOM 3243 O O . LEU A 1 414 ? -11.724 -5.424 12.673 1.00 53.66 414 LEU A O 1
ATOM 3247 N N . PRO A 1 415 ? -12.533 -6.749 11.014 1.00 40.84 415 PRO A N 1
ATOM 3248 C CA . PRO A 1 415 ? -13.892 -6.191 10.945 1.00 40.84 415 PRO A CA 1
ATOM 3249 C C . PRO A 1 415 ? -14.744 -6.129 12.222 1.00 40.84 415 PRO A C 1
ATOM 3251 O O . PRO A 1 415 ? -14.592 -5.194 12.995 1.00 40.84 415 PRO A O 1
ATOM 3254 N N . VAL A 1 416 ? -15.777 -6.979 12.335 1.00 50.53 416 VAL A N 1
ATOM 3255 C CA . VAL A 1 416 ? -16.712 -7.078 13.467 1.00 50.53 416 VAL A CA 1
ATOM 3256 C C . VAL A 1 416 ? -18.084 -6.202 13.500 1.00 50.53 416 VAL A C 1
ATOM 3258 O O . VAL A 1 416 ? -18.762 -6.249 12.475 1.00 50.53 416 VAL A O 1
ATOM 3261 N N . GLY A 1 417 ? -18.642 -5.540 14.567 1.00 51.59 417 GLY A N 1
ATOM 3262 C CA . GLY A 1 417 ? -19.941 -4.714 14.687 1.00 51.59 417 GLY A CA 1
ATOM 3263 C C . GLY A 1 417 ? -20.600 -4.288 16.106 1.00 51.59 417 GLY A C 1
ATOM 3264 O O . GLY A 1 417 ? -20.253 -4.867 17.125 1.00 51.59 417 GLY A O 1
ATOM 3265 N N . LEU A 1 418 ? -21.556 -3.316 16.266 1.00 67.44 418 LEU A N 1
ATOM 3266 C CA . LEU A 1 418 ? -22.191 -2.790 17.568 1.00 67.44 418 LEU A CA 1
ATOM 3267 C C . LEU A 1 418 ? -23.735 -2.996 17.815 1.00 67.44 418 LEU A C 1
ATOM 3269 O O . LEU A 1 418 ? -24.456 -3.427 16.918 1.00 67.44 418 LEU A O 1
ATOM 3273 N N . LYS A 1 419 ? -24.314 -2.580 18.979 1.00 67.19 419 LYS A N 1
ATOM 3274 C CA . LYS A 1 419 ? -25.793 -2.593 19.245 1.00 67.19 419 LYS A CA 1
ATOM 3275 C C . LYS A 1 419 ? -26.544 -1.549 18.409 1.00 67.19 419 LYS A C 1
ATOM 3277 O O . LYS A 1 419 ? -27.615 -1.833 17.879 1.00 67.19 419 LYS A O 1
ATOM 3282 N N . GLY A 1 420 ? -25.966 -0.369 18.180 1.00 65.19 420 GLY A N 1
ATOM 3283 C CA . GLY A 1 420 ? -26.476 0.555 17.161 1.00 65.19 420 GLY A CA 1
ATOM 3284 C C . GLY A 1 420 ? -26.411 -0.001 15.726 1.00 65.19 420 GLY A C 1
ATOM 3285 O O . GLY A 1 420 ? -27.136 0.472 14.848 1.00 65.19 420 GLY A O 1
ATOM 3286 N N . GLU A 1 421 ? -25.607 -1.042 15.477 1.00 75.50 421 GLU A N 1
ATOM 3287 C CA . GLU A 1 421 ? -25.580 -1.756 14.195 1.00 75.50 421 GLU A CA 1
ATOM 3288 C C . GLU A 1 421 ? -26.594 -2.900 14.128 1.00 75.50 421 GLU A C 1
ATOM 3290 O O . GLU A 1 421 ? -27.224 -3.044 13.082 1.00 75.50 421 GLU A O 1
ATOM 3295 N N . SER A 1 422 ? -26.873 -3.622 15.223 1.00 72.31 422 SER A N 1
ATOM 3296 C CA . SER A 1 422 ? -28.019 -4.551 15.266 1.00 72.31 422 SER A CA 1
ATOM 3297 C C . SER A 1 422 ? -29.356 -3.808 15.121 1.00 72.31 422 SER A C 1
ATOM 3299 O O . SER A 1 422 ? -30.243 -4.254 14.395 1.00 72.31 422 SER A O 1
ATOM 3301 N N . LEU A 1 423 ? -29.460 -2.596 15.682 1.00 76.31 423 LEU A N 1
ATOM 3302 C CA . LEU A 1 423 ? -30.557 -1.647 15.441 1.00 76.31 423 LEU A CA 1
ATOM 3303 C C . LEU A 1 423 ? -30.513 -0.970 14.052 1.00 76.31 423 LEU A C 1
ATOM 3305 O O . LEU A 1 423 ? -31.400 -0.175 13.731 1.00 76.31 423 LEU A O 1
ATOM 3309 N N . SER A 1 424 ? -29.503 -1.263 13.224 1.00 79.19 424 SER A N 1
ATOM 3310 C CA . SER A 1 424 ? -29.331 -0.742 11.858 1.00 79.19 424 SER A CA 1
ATOM 3311 C C . SER A 1 424 ? -29.411 0.790 11.745 1.00 79.19 424 SER A C 1
ATOM 3313 O O . SER A 1 424 ? -29.858 1.325 10.725 1.00 79.19 424 SER A O 1
ATOM 3315 N N . LEU A 1 425 ? -28.952 1.527 12.768 1.00 79.94 425 LEU A N 1
ATOM 3316 C CA . LEU A 1 425 ? -29.047 2.997 12.852 1.00 79.94 425 LEU A CA 1
ATOM 3317 C C . LEU A 1 425 ? -28.276 3.736 11.742 1.00 79.94 425 LEU A C 1
ATOM 3319 O O . LEU A 1 425 ? -28.506 4.921 11.507 1.00 79.94 425 LEU A O 1
ATOM 3323 N N . HIS A 1 426 ? -27.382 3.033 11.046 1.00 74.50 426 HIS A N 1
ATOM 3324 C CA . HIS A 1 426 ? -26.616 3.526 9.904 1.00 74.50 426 HIS A CA 1
ATOM 3325 C C . HIS A 1 426 ? -27.371 3.459 8.556 1.00 74.50 426 HIS A C 1
ATOM 3327 O O . HIS A 1 426 ? -26.825 3.872 7.531 1.00 74.50 426 HIS A O 1
ATOM 3333 N N . THR A 1 427 ? -28.593 2.914 8.525 1.00 73.19 427 THR A N 1
ATOM 3334 C CA . THR A 1 427 ? -29.416 2.761 7.309 1.00 73.19 427 THR A CA 1
ATOM 3335 C C . THR A 1 427 ? -30.448 3.889 7.166 1.00 73.19 427 THR A C 1
ATOM 3337 O O . THR A 1 427 ? -30.870 4.490 8.150 1.00 73.19 427 THR A O 1
ATOM 3340 N N . ILE A 1 428 ? -30.888 4.185 5.933 1.00 68.06 428 ILE A N 1
ATOM 3341 C CA . ILE A 1 428 ? -32.040 5.085 5.691 1.00 68.06 428 ILE A CA 1
ATOM 3342 C C . ILE A 1 428 ? -33.374 4.338 5.836 1.00 68.06 428 ILE A C 1
ATOM 3344 O O . ILE A 1 428 ? -34.377 4.925 6.241 1.00 68.06 428 ILE A O 1
ATOM 3348 N N . ILE A 1 429 ? -33.394 3.056 5.466 1.00 66.38 429 ILE A N 1
ATOM 3349 C CA . ILE A 1 429 ? -34.573 2.189 5.451 1.00 66.38 429 ILE A CA 1
ATOM 3350 C C . ILE A 1 429 ? -34.190 0.921 6.214 1.00 66.38 429 ILE A C 1
ATOM 3352 O O . ILE A 1 429 ? -33.217 0.271 5.846 1.00 66.38 429 ILE A O 1
ATOM 3356 N N . GLY A 1 430 ? -34.948 0.587 7.261 1.00 62.50 430 GLY A N 1
ATOM 3357 C CA . GLY A 1 430 ? -34.662 -0.542 8.156 1.00 62.50 430 GLY A CA 1
ATOM 3358 C C . GLY A 1 430 ? -34.101 -0.152 9.529 1.00 62.50 430 GLY A C 1
ATOM 3359 O O . GLY A 1 430 ? -34.071 -0.997 10.416 1.00 62.50 430 GLY A O 1
ATOM 3360 N N . SER A 1 431 ? -33.724 1.112 9.749 1.00 74.56 431 SER A N 1
ATOM 3361 C CA . SER A 1 431 ? -33.268 1.596 11.057 1.00 74.56 431 SER A CA 1
ATOM 3362 C C . SER A 1 431 ? -34.374 1.508 12.113 1.00 74.56 431 SER A C 1
ATOM 3364 O O . SER A 1 431 ? -35.455 2.078 11.922 1.00 74.56 431 SER A O 1
ATOM 3366 N N . SER A 1 432 ? -34.086 0.883 13.252 1.00 79.50 432 SER A N 1
ATOM 3367 C CA . SER A 1 432 ? -34.983 0.873 14.411 1.00 79.50 432 SER A CA 1
ATOM 3368 C C . SER A 1 432 ? -35.191 2.278 14.990 1.00 79.50 432 SER A C 1
ATOM 3370 O O . SER A 1 432 ? -34.322 3.149 14.916 1.00 79.50 432 SER A O 1
ATOM 3372 N N . SER A 1 433 ? -36.359 2.506 15.595 1.00 80.81 433 SER A N 1
ATOM 3373 C CA . SER A 1 433 ? -36.677 3.782 16.241 1.00 80.81 433 SER A CA 1
ATOM 3374 C C . SER A 1 433 ? -35.966 3.905 17.591 1.00 80.81 433 SER A C 1
ATOM 3376 O O . SER A 1 433 ? -36.192 3.090 18.480 1.00 80.81 433 SER A O 1
ATOM 3378 N N . VAL A 1 434 ? -35.166 4.959 17.759 1.00 84.88 434 VAL A N 1
ATOM 3379 C CA . VAL A 1 434 ? -34.527 5.359 19.028 1.00 84.88 434 VAL A CA 1
ATOM 3380 C C . VAL A 1 434 ? -34.734 6.857 19.264 1.00 84.88 434 VAL A C 1
ATOM 3382 O O . VAL A 1 434 ? -34.997 7.601 18.315 1.00 84.88 434 VAL A O 1
ATOM 3385 N N . GLU A 1 435 ? -34.628 7.318 20.510 1.00 86.00 435 GLU A N 1
ATOM 3386 C CA . GLU A 1 435 ? -34.790 8.738 20.840 1.00 86.00 435 GLU A CA 1
ATOM 3387 C C . GLU A 1 435 ? -33.522 9.537 20.498 1.00 86.00 435 GLU A C 1
ATOM 3389 O O . GLU A 1 435 ? -32.481 9.411 21.140 1.00 86.00 435 GLU A O 1
ATOM 3394 N N . TRP A 1 436 ? -33.613 10.369 19.457 1.00 87.25 436 TRP A N 1
ATOM 3395 C CA . TRP A 1 436 ? -32.520 11.227 18.994 1.00 87.25 436 TRP A CA 1
ATOM 3396 C C . TRP A 1 436 ? -32.590 12.611 19.650 1.00 87.25 436 TRP A C 1
ATOM 3398 O O . TRP A 1 436 ? -33.587 13.322 19.507 1.00 87.25 436 TRP A O 1
ATOM 3408 N N . THR A 1 437 ? -31.516 13.033 20.320 1.00 87.50 437 THR A N 1
ATOM 3409 C CA . THR A 1 437 ? -31.395 14.378 20.903 1.00 87.50 437 THR A CA 1
ATOM 3410 C C . THR A 1 437 ? -30.791 15.373 19.910 1.00 87.50 437 THR A C 1
ATOM 3412 O O . THR A 1 437 ? -30.067 14.998 18.989 1.00 87.50 437 THR A O 1
ATOM 3415 N N . GLN A 1 438 ? -31.085 16.665 20.081 1.00 87.81 438 GLN A N 1
ATOM 3416 C CA . GLN A 1 438 ? -30.623 17.733 19.185 1.00 87.81 438 GLN A CA 1
ATOM 3417 C C . GLN A 1 438 ? -30.481 19.079 19.915 1.00 87.81 438 GLN A C 1
ATOM 3419 O O . GLN A 1 438 ? -30.920 19.234 21.057 1.00 87.81 438 GLN A O 1
ATOM 3424 N N . GLY A 1 439 ? -29.875 20.071 19.254 1.00 87.94 439 GLY A N 1
ATOM 3425 C CA . GLY A 1 439 ? -29.747 21.435 19.778 1.00 87.94 439 GLY A CA 1
ATOM 3426 C C . GLY A 1 439 ? -28.897 21.517 21.053 1.00 87.94 439 GLY A C 1
ATOM 3427 O O . GLY A 1 439 ? -27.748 21.076 21.079 1.00 87.94 439 GLY A O 1
ATOM 3428 N N . SER A 1 440 ? -29.451 22.090 22.125 1.00 84.88 440 SER A N 1
ATOM 3429 C CA . SER A 1 440 ? -28.787 22.173 23.437 1.00 84.88 440 SER A CA 1
ATOM 3430 C C . SER A 1 440 ? -28.546 20.804 24.084 1.00 84.88 440 SER A C 1
ATOM 3432 O O . SER A 1 440 ? -27.569 20.659 24.815 1.00 84.88 440 SER A O 1
ATOM 3434 N N . SER A 1 441 ? -29.381 19.808 23.775 1.00 83.44 441 SER A N 1
ATOM 3435 C CA . SER A 1 441 ? -29.286 18.432 24.286 1.00 83.44 441 SER A CA 1
ATOM 3436 C C . SER A 1 441 ? -28.434 17.502 23.412 1.00 83.44 441 SER A C 1
ATOM 3438 O O . SER A 1 441 ? -28.388 16.300 23.670 1.00 83.44 441 SER A O 1
ATOM 3440 N N . LEU A 1 442 ? -27.764 18.028 22.378 1.00 88.38 442 LEU A N 1
ATOM 3441 C CA . LEU A 1 442 ? -26.812 17.262 21.570 1.00 88.38 442 LEU A CA 1
ATOM 3442 C C . LEU A 1 442 ? -25.641 16.785 22.446 1.00 88.38 442 LEU A C 1
ATOM 3444 O O . LEU A 1 442 ? -24.958 17.600 23.076 1.00 88.38 442 LEU A O 1
ATOM 3448 N N . ALA A 1 443 ? -25.380 15.478 22.445 1.00 84.19 443 ALA A N 1
ATOM 3449 C CA . ALA A 1 443 ? -24.289 14.871 23.194 1.00 84.19 443 ALA A CA 1
ATOM 3450 C C . ALA A 1 443 ? -22.925 15.399 22.715 1.00 84.19 443 ALA A C 1
ATOM 3452 O O . ALA A 1 443 ? -22.655 15.505 21.515 1.00 84.19 443 ALA A O 1
ATOM 3453 N N . LYS A 1 444 ? -22.041 15.742 23.658 1.00 84.12 444 LYS A N 1
ATOM 3454 C CA . LYS A 1 444 ? -20.715 16.326 23.395 1.00 84.12 444 LYS A CA 1
ATOM 3455 C C . LYS A 1 444 ? -19.675 15.642 24.270 1.00 84.12 444 LYS A C 1
ATOM 3457 O O . LYS A 1 444 ? -19.847 15.596 25.483 1.00 84.12 444 LYS A O 1
ATOM 3462 N N . LYS A 1 445 ? -18.596 15.150 23.650 1.00 81.62 445 LYS A N 1
ATOM 3463 C CA . LYS A 1 445 ? -17.503 14.402 24.309 1.00 81.62 445 LYS A CA 1
ATOM 3464 C C . LYS A 1 445 ? -17.963 13.163 25.102 1.00 81.62 445 LYS A C 1
ATOM 3466 O O . LYS A 1 445 ? -17.275 12.754 26.029 1.00 81.62 445 LYS A O 1
ATOM 3471 N N . GLN A 1 446 ? -19.101 12.576 24.732 1.00 80.94 446 GLN A N 1
ATOM 3472 C CA . GLN A 1 446 ? -19.541 11.286 25.263 1.00 80.94 446 GLN A CA 1
ATOM 3473 C C . GLN A 1 446 ? -18.946 10.144 24.418 1.00 80.94 446 GLN A C 1
ATOM 3475 O O . GLN A 1 446 ? -18.849 10.304 23.194 1.00 80.94 446 GLN A O 1
ATOM 3480 N N . PRO A 1 447 ? -18.542 9.015 25.030 1.00 80.69 447 PRO A N 1
ATOM 3481 C CA . PRO A 1 447 ? -18.201 7.797 24.298 1.00 80.69 447 PRO A CA 1
ATOM 3482 C C . PRO A 1 447 ? -19.461 7.184 23.659 1.00 80.69 447 PRO A C 1
ATOM 3484 O O . PRO A 1 447 ? -20.573 7.652 23.911 1.00 80.69 447 PRO A O 1
ATOM 3487 N N . LEU A 1 448 ? -19.282 6.156 22.820 1.00 80.31 448 LEU A N 1
ATOM 3488 C CA . LEU A 1 448 ? -20.358 5.308 22.268 1.00 80.31 448 LEU A CA 1
ATOM 3489 C C . LEU A 1 448 ? -21.588 6.093 21.775 1.00 80.31 448 LEU A C 1
ATOM 3491 O O . LEU A 1 448 ? -22.730 5.768 22.075 1.00 80.31 448 LEU A O 1
ATOM 3495 N N . THR A 1 449 ? -21.359 7.197 21.063 1.00 83.56 449 THR A N 1
ATOM 3496 C CA . THR A 1 449 ? -22.433 8.105 20.649 1.00 83.56 449 THR A CA 1
ATOM 3497 C C . THR A 1 449 ? -22.534 8.158 19.134 1.00 83.56 449 THR A C 1
ATOM 3499 O O . THR A 1 449 ? -21.622 8.626 18.449 1.00 83.56 449 THR A O 1
ATOM 3502 N N . TRP A 1 450 ? -23.683 7.718 18.633 1.00 84.69 450 TRP A N 1
ATOM 3503 C CA . TRP A 1 450 ? -24.113 7.845 17.252 1.00 84.69 450 TRP A CA 1
ATOM 3504 C C . TRP A 1 450 ? -24.476 9.293 16.944 1.00 84.69 450 TRP A C 1
ATOM 3506 O O . TRP A 1 450 ? -25.138 9.967 17.735 1.00 84.69 450 TRP A O 1
ATOM 3516 N N . TYR A 1 451 ? -24.086 9.760 15.762 1.00 87.12 451 TYR A N 1
ATOM 3517 C CA . TYR A 1 451 ? -24.443 11.077 15.244 1.00 87.12 451 TYR A CA 1
ATOM 3518 C C . TYR A 1 451 ? -25.012 10.928 13.838 1.00 87.12 451 TYR A C 1
ATOM 3520 O O . TYR A 1 451 ? -24.475 10.173 13.029 1.00 87.12 451 TYR A O 1
ATOM 3528 N N . LYS A 1 452 ? -26.069 11.680 13.530 1.00 87.56 452 LYS A N 1
ATOM 3529 C CA . LYS A 1 452 ? -26.620 11.779 12.174 1.00 87.56 452 LYS A CA 1
ATOM 3530 C C . LYS A 1 452 ? -26.980 13.220 11.832 1.00 87.56 452 LYS A C 1
ATOM 3532 O O . LYS A 1 452 ? -27.261 14.030 12.711 1.00 87.56 452 LYS A O 1
ATOM 3537 N N . THR A 1 453 ? -26.999 13.517 10.544 1.00 90.00 453 THR A N 1
ATOM 3538 C CA . THR A 1 453 ? -27.433 14.798 9.981 1.00 90.00 453 THR A CA 1
ATOM 3539 C C . THR A 1 453 ? -28.058 14.543 8.604 1.00 90.00 453 THR A C 1
ATOM 3541 O O . THR A 1 453 ? -28.132 13.402 8.141 1.00 90.00 453 THR A O 1
ATOM 3544 N N . THR A 1 454 ? -28.561 15.573 7.936 1.00 88.38 454 THR A N 1
ATOM 3545 C CA . THR A 1 454 ? -28.988 15.511 6.533 1.00 88.38 454 THR A CA 1
ATOM 3546 C C . THR A 1 454 ? -28.682 16.858 5.897 1.00 88.38 454 THR A C 1
ATOM 3548 O O . THR A 1 454 ? -29.013 17.899 6.454 1.00 88.38 454 THR A O 1
ATOM 3551 N N . PHE A 1 455 ? -28.028 16.827 4.742 1.00 88.69 455 PHE A N 1
ATOM 3552 C CA . PHE A 1 455 ? -27.515 17.998 4.042 1.00 88.69 455 PHE A CA 1
ATOM 3553 C C . PHE A 1 455 ? -27.706 17.812 2.533 1.00 88.69 455 PHE A C 1
ATOM 3555 O O . PHE A 1 455 ? -27.816 16.685 2.049 1.00 88.69 455 PHE A O 1
ATOM 3562 N N . ASN A 1 456 ? -27.746 18.915 1.788 1.00 88.94 456 ASN A N 1
ATOM 3563 C CA . ASN A 1 456 ? -27.748 18.874 0.326 1.00 88.94 456 ASN A CA 1
ATOM 3564 C C . ASN A 1 456 ? -26.312 18.684 -0.176 1.00 88.94 456 ASN A C 1
ATOM 3566 O O . ASN A 1 456 ? -25.398 19.291 0.377 1.00 88.94 456 ASN A O 1
ATOM 3570 N N . ALA A 1 457 ? -26.106 17.893 -1.230 1.00 89.00 457 ALA A N 1
ATOM 3571 C CA . ALA A 1 457 ? -24.778 17.731 -1.823 1.00 89.00 457 ALA A CA 1
ATOM 3572 C C . ALA A 1 457 ? -24.183 19.092 -2.265 1.00 89.00 457 ALA A C 1
ATOM 3574 O O . ALA A 1 457 ? -24.924 19.923 -2.804 1.00 89.00 457 ALA A O 1
ATOM 3575 N N . PRO A 1 458 ? -22.869 19.334 -2.072 1.00 90.06 458 PRO A N 1
ATOM 3576 C CA . PRO A 1 458 ? -22.186 20.496 -2.636 1.00 90.06 458 PRO A CA 1
ATOM 3577 C C . PRO A 1 458 ? -22.376 20.609 -4.154 1.00 90.06 458 PRO A C 1
ATOM 3579 O O . PRO A 1 458 ? -22.424 19.609 -4.868 1.00 90.06 458 PRO A O 1
ATOM 3582 N N . SER A 1 459 ? -22.434 21.838 -4.662 1.00 89.38 459 SER A N 1
ATOM 3583 C CA . SER A 1 459 ? -22.424 22.105 -6.101 1.00 89.38 459 SER A CA 1
ATOM 3584 C C . SER A 1 459 ? -21.005 22.006 -6.665 1.00 89.38 459 SER A C 1
ATOM 3586 O O . SER A 1 459 ? -20.146 22.789 -6.264 1.00 89.38 459 SER A O 1
ATOM 3588 N N . GLY A 1 460 ? -20.778 21.119 -7.632 1.00 91.75 460 GLY A N 1
ATOM 3589 C CA . GLY A 1 460 ? -19.492 20.974 -8.319 1.00 91.75 460 GLY A CA 1
ATOM 3590 C C . GLY A 1 460 ? -19.350 19.603 -8.979 1.00 91.75 460 GLY A C 1
ATOM 3591 O O . GLY A 1 460 ? -20.312 18.838 -9.035 1.00 91.75 460 GLY A O 1
ATOM 3592 N N . ASN A 1 461 ? -18.146 19.304 -9.468 1.00 92.19 461 ASN A N 1
ATOM 3593 C CA . ASN A 1 461 ? -17.705 17.930 -9.764 1.00 92.19 461 ASN A CA 1
ATOM 3594 C C . ASN A 1 461 ? -16.379 17.603 -9.047 1.00 92.19 461 ASN A C 1
ATOM 3596 O O . ASN A 1 461 ? -15.772 16.572 -9.323 1.00 92.19 461 ASN A O 1
ATOM 3600 N N . ASP A 1 462 ? -15.912 18.504 -8.182 1.00 92.88 462 ASP A N 1
ATOM 3601 C CA . ASP A 1 462 ? -14.666 18.368 -7.440 1.00 92.88 462 ASP A CA 1
ATOM 3602 C C . ASP A 1 462 ? -14.832 17.316 -6.325 1.00 92.88 462 ASP A C 1
ATOM 3604 O O . ASP A 1 462 ? -15.926 17.207 -5.756 1.00 92.88 462 ASP A O 1
ATOM 3608 N N . PRO A 1 463 ? -13.791 16.528 -5.996 1.00 94.69 463 PRO A N 1
ATOM 3609 C CA . PRO A 1 463 ? -13.886 15.519 -4.947 1.00 94.69 463 PRO A CA 1
ATOM 3610 C C . PRO A 1 463 ? -14.188 16.109 -3.567 1.00 94.69 463 PRO A C 1
ATOM 3612 O O . PRO A 1 463 ? -13.863 17.259 -3.268 1.00 94.69 463 PRO A O 1
ATOM 3615 N N . LEU A 1 464 ? -14.800 15.295 -2.706 1.00 93.44 464 LEU A N 1
ATOM 3616 C CA . LEU A 1 464 ? -15.276 15.709 -1.389 1.00 93.44 464 LEU A CA 1
ATOM 3617 C C . LEU A 1 464 ? -14.671 14.841 -0.285 1.00 93.44 464 LEU A C 1
ATOM 3619 O O . LEU A 1 464 ? -14.660 13.617 -0.384 1.00 93.44 464 LEU A O 1
ATOM 3623 N N . ALA A 1 465 ? -14.252 15.492 0.798 1.00 92.88 465 ALA A N 1
ATOM 3624 C CA . ALA A 1 465 ? -13.823 14.871 2.047 1.00 92.88 465 ALA A CA 1
ATOM 3625 C C . ALA A 1 465 ? -14.671 15.395 3.220 1.00 92.88 465 ALA A C 1
ATOM 3627 O O . ALA A 1 465 ? -15.306 16.450 3.119 1.00 92.88 465 ALA A O 1
ATOM 3628 N N . LEU A 1 466 ? -14.660 14.683 4.350 1.00 90.50 466 LEU A N 1
ATOM 3629 C CA . LEU A 1 466 ? -15.245 15.148 5.609 1.00 90.50 466 LEU A CA 1
ATOM 3630 C C . LEU A 1 466 ? -14.124 15.495 6.595 1.00 90.50 466 LEU A C 1
ATOM 3632 O O . LEU A 1 466 ? -13.347 14.622 6.975 1.00 90.50 466 LEU A O 1
ATOM 3636 N N . ASP A 1 467 ? -14.058 16.752 7.042 1.00 90.44 467 ASP A N 1
ATOM 3637 C CA . ASP A 1 467 ? -13.124 17.155 8.097 1.00 90.44 467 ASP A CA 1
ATOM 3638 C C . ASP A 1 467 ? -13.560 16.571 9.450 1.00 90.44 467 ASP A C 1
ATOM 3640 O O . ASP A 1 467 ? -14.518 17.024 10.082 1.00 90.44 467 ASP A O 1
ATOM 3644 N N . MET A 1 468 ? -12.829 15.547 9.889 1.00 87.62 468 MET A N 1
ATOM 3645 C CA . MET A 1 468 ? -13.055 14.832 11.145 1.00 87.62 468 MET A CA 1
ATOM 3646 C C . MET A 1 468 ? -12.124 15.281 12.282 1.00 87.62 468 MET A C 1
ATOM 3648 O O . MET A 1 468 ? -12.184 14.699 13.367 1.00 87.62 468 MET A O 1
ATOM 3652 N N . SER A 1 469 ? -11.317 16.335 12.095 1.00 84.94 469 SER A N 1
ATOM 3653 C CA . SER A 1 469 ? -10.314 16.823 13.068 1.00 84.94 469 SER A CA 1
ATOM 3654 C C . SER A 1 469 ? -10.878 17.196 14.448 1.00 84.94 469 SER A C 1
ATOM 3656 O O . SER A 1 469 ? -10.164 17.175 15.451 1.00 84.94 469 SER A O 1
ATOM 3658 N N . SER A 1 470 ? -12.176 17.505 14.523 1.00 80.50 470 SER A N 1
ATOM 3659 C CA . SER A 1 470 ? -12.900 17.798 15.768 1.00 80.50 470 SER A CA 1
ATOM 3660 C C . SER A 1 470 ? -13.407 16.555 16.521 1.00 80.50 470 SER A C 1
ATOM 3662 O O . SER A 1 470 ? -14.014 16.681 17.589 1.00 80.50 470 SER A O 1
ATOM 3664 N N . THR A 1 471 ? -13.168 15.354 15.988 1.00 72.94 471 THR A N 1
ATOM 3665 C CA . THR A 1 471 ? -13.685 14.072 16.492 1.00 72.94 471 THR A CA 1
ATOM 3666 C C . THR A 1 471 ? -12.557 13.089 16.831 1.00 72.94 471 THR A C 1
ATOM 3668 O O . THR A 1 471 ? -11.379 13.396 16.665 1.00 72.94 471 THR A O 1
ATOM 3671 N N . ARG A 1 472 ? -12.918 11.917 17.368 1.00 66.00 472 ARG A N 1
ATOM 3672 C CA . ARG A 1 472 ? -12.018 10.785 17.637 1.00 66.00 472 ARG A CA 1
ATOM 3673 C C . ARG A 1 472 ? -12.762 9.477 17.384 1.00 66.00 472 ARG A C 1
ATOM 3675 O O . ARG A 1 472 ? -13.950 9.419 17.713 1.00 66.00 472 ARG A O 1
ATOM 3682 N N . ASP A 1 473 ? -12.040 8.510 16.820 1.00 61.09 473 ASP A N 1
ATOM 3683 C CA . ASP A 1 473 ? -12.288 7.060 16.772 1.00 61.09 473 ASP A CA 1
ATOM 3684 C C . ASP A 1 473 ? -13.723 6.654 16.378 1.00 61.09 473 ASP A C 1
ATOM 3686 O O . ASP A 1 473 ? -14.591 6.465 17.233 1.00 61.09 473 ASP A O 1
ATOM 3690 N N . ARG A 1 474 ? -14.004 6.575 15.063 1.00 64.00 474 ARG A N 1
ATOM 3691 C CA . ARG A 1 474 ? -15.360 6.342 14.517 1.00 64.00 474 ARG A CA 1
ATOM 3692 C C . ARG A 1 474 ? -15.366 5.566 13.205 1.00 64.00 474 ARG A C 1
ATOM 3694 O O . ARG A 1 474 ? -14.567 5.856 12.320 1.00 64.00 474 ARG A O 1
ATOM 3701 N N . GLN A 1 475 ? -16.386 4.728 13.021 1.00 58.12 475 GLN A N 1
ATOM 3702 C CA . GLN A 1 475 ? -16.894 4.407 11.685 1.00 58.12 475 GLN A CA 1
ATOM 3703 C C . GLN A 1 475 ? -17.734 5.581 11.130 1.00 58.12 475 GLN A C 1
ATOM 3705 O O . GLN A 1 475 ? -18.370 6.327 11.881 1.00 58.12 475 GLN A O 1
ATOM 3710 N N . LEU A 1 476 ? -17.780 5.724 9.803 1.00 66.06 476 LEU A N 1
ATOM 3711 C CA . LEU A 1 476 ? -18.590 6.708 9.073 1.00 66.06 476 LEU A CA 1
ATOM 3712 C C . LEU A 1 476 ? -19.378 6.005 7.967 1.00 66.06 476 LEU A C 1
ATOM 3714 O O . LEU A 1 476 ? -18.818 5.181 7.248 1.00 66.06 476 LEU A O 1
ATOM 3718 N N . ARG A 1 477 ? -20.654 6.367 7.773 1.00 63.94 477 ARG A N 1
ATOM 3719 C CA . ARG A 1 477 ? -21.446 5.919 6.615 1.00 63.94 477 ARG A CA 1
ATOM 3720 C C . ARG A 1 477 ? -22.225 7.087 6.009 1.00 63.94 477 ARG A C 1
ATOM 3722 O O . ARG A 1 477 ? -22.955 7.781 6.714 1.00 63.94 477 ARG A O 1
ATOM 3729 N N . PHE A 1 478 ? -22.081 7.280 4.700 1.00 56.19 478 PHE A N 1
ATOM 3730 C CA . PHE A 1 478 ? -22.885 8.208 3.905 1.00 56.19 478 PHE A CA 1
ATOM 3731 C C . PHE A 1 478 ? -23.881 7.418 3.059 1.00 56.19 478 PHE A C 1
ATOM 3733 O O . PHE A 1 478 ? -23.521 6.418 2.446 1.00 56.19 478 PHE A O 1
ATOM 3740 N N . ASN A 1 479 ? -25.124 7.892 3.000 1.00 56.62 479 ASN A N 1
ATOM 3741 C CA . ASN A 1 479 ? -26.179 7.311 2.179 1.00 56.62 479 ASN A CA 1
ATOM 3742 C C . ASN A 1 479 ? -26.813 8.430 1.338 1.00 56.62 479 ASN A C 1
ATOM 3744 O O . ASN A 1 479 ? -27.236 9.446 1.893 1.00 56.62 479 ASN A O 1
ATOM 3748 N N . LEU A 1 480 ? -26.889 8.246 0.019 1.00 48.03 480 LEU A N 1
ATOM 3749 C CA . LEU A 1 480 ? -27.609 9.156 -0.879 1.00 48.03 480 LEU A CA 1
ATOM 3750 C C . LEU A 1 480 ? -29.131 8.911 -0.787 1.00 48.03 480 LEU A C 1
ATOM 3752 O O . LEU A 1 480 ? -29.562 7.806 -0.453 1.00 48.03 480 LEU A O 1
ATOM 3756 N N . LYS A 1 481 ? -29.931 9.944 -1.079 1.00 42.50 481 LYS A N 1
ATOM 3757 C CA . LYS A 1 481 ? -31.404 9.911 -1.158 1.00 42.50 481 LYS A CA 1
ATOM 3758 C C . LYS A 1 481 ? -31.880 10.301 -2.552 1.00 42.50 481 LYS A C 1
ATOM 3760 O O . LYS A 1 481 ? -31.204 11.160 -3.157 1.00 42.50 481 LYS A O 1
#

Secondary structure (DSSP, 8-state):
--------HHHHHHHS-S--S-TTS--SS------TT--SS---EE-SSSHHHHHHHH-HHHHHHHHHHHHHHHTT--SS-EEEET-TTPPTTPEEEEEES--TT---SSTTS--EEEEEESS---BTTSPPP---HHHHHHHHHHHHHTT--EEEEETSB--B--TTSSS-TTB-SB--TT-SB-TTS-B-TTHHHHHHHHHHHHHHHHHHHTT-PPEEEEETTTEEEEEEEEETTEEEEEEEE--SS--EEEEETTEEEEE-TTEEEEETTSS---EETT---SPP--------S-----EEEEPPPP-TT-TT----SSPPPHHHHHTT--SEEEEEEEEEEPTT-HHHHTSPPPEEEEEESSSEEEEEETTEEEEEEE-BTTB--EEEEEE----SEEEEEEEEEE-SSS----HHHHTTTT-SSSPPP---EEGGG---S-SSEEEE---PPPSSSS------TT--S--------

Radius of gyration: 29.61 Å; chains: 1; bounding box: 72×56×93 Å